Protein AF-A0A2N2M6H0-F1 (afdb_monomer)

Foldseek 3Di:
DDDPPPQAAADFQQAQAQEEEEEWEQQALVLLVLVLVVLVVQLVVLVVVLVVLVVVLVVCCVVPVDDDDPVNVVSVVVNVVSVVVNVVSVDDRPPCSVVRRDRCPFVVVSSNHNHNFHTYYFHPKLCGQQVVVVVQVVCQQQQSHFKYKYKYWDDCVPPSRCCPVVVVCVVVQAADPDPDLLQALFPQFQSQRHFDEFTDMDIDMDGFPVVCVLQQFADFWFFLFKDKDFPQPAQAFADLVVLLVRLLVRVVSSCVRPVDDLLLQLLQEAEEFAFRSHNPPRGRLLSVLSSLCSRSPPSSQNHEYAYCCSPGIRNIRHPPSVVLLSVCLRPQKGAARPCPVPPGHHDVSSPRHNGDHIDHRNGQKYKYWHARGNRIIIITIIGGADDDDDRGPVVSNQVLQCQSQLAPGWDWDADPNDIDTDDPDDRPGDHDHHPRDRSDHRQDDRDRPVVCPDPPVPDPPVPPPPVND

Structure (mmCIF, N/CA/C/O backbone):
data_AF-A0A2N2M6H0-F1
#
_entry.id   AF-A0A2N2M6H0-F1
#
loop_
_atom_site.group_PDB
_atom_site.id
_atom_site.type_symbol
_atom_site.label_atom_id
_atom_site.label_alt_id
_atom_site.label_comp_id
_atom_site.label_asym_id
_atom_site.label_entity_id
_atom_site.label_seq_id
_atom_site.pdbx_PDB_ins_code
_atom_site.Cartn_x
_atom_site.Cartn_y
_atom_site.Cartn_z
_atom_site.occupancy
_atom_site.B_iso_or_equiv
_atom_site.auth_seq_id
_atom_site.auth_comp_id
_atom_site.auth_asym_id
_atom_site.auth_atom_id
_atom_site.pdbx_PDB_model_num
ATOM 1 N N . LYS A 1 1 ? -41.275 0.818 -6.952 1.00 39.78 1 LYS A N 1
ATOM 2 C CA . LYS A 1 1 ? -40.927 -0.177 -7.996 1.00 39.78 1 LYS A CA 1
ATOM 3 C C . LYS A 1 1 ? -39.412 -0.219 -8.104 1.00 39.78 1 LYS A C 1
ATOM 5 O O . LYS A 1 1 ? -38.825 0.788 -8.462 1.00 39.78 1 LYS A O 1
ATOM 10 N N . GLY A 1 2 ? -38.818 -1.329 -7.692 1.00 44.47 2 GLY A N 1
ATOM 11 C CA . GLY A 1 2 ? -37.378 -1.529 -7.562 1.00 44.47 2 GLY A CA 1
ATOM 12 C C . GLY A 1 2 ? -37.194 -2.718 -6.635 1.00 44.47 2 GLY A C 1
ATOM 13 O O . GLY A 1 2 ? -37.085 -2.547 -5.427 1.00 44.47 2 GLY A O 1
ATOM 14 N N . THR A 1 3 ? -37.345 -3.920 -7.184 1.00 43.78 3 THR A N 1
ATOM 15 C CA . THR A 1 3 ? -37.032 -5.167 -6.484 1.00 43.78 3 THR A CA 1
ATOM 16 C C . THR A 1 3 ? -35.554 -5.142 -6.109 1.00 43.78 3 THR A C 1
ATOM 18 O O . THR A 1 3 ? -34.728 -4.721 -6.921 1.00 43.78 3 THR A O 1
ATOM 21 N N . LEU A 1 4 ? -35.226 -5.555 -4.881 1.00 46.25 4 LEU A N 1
ATOM 22 C CA . LEU A 1 4 ? -33.848 -5.845 -4.486 1.00 46.25 4 LEU A CA 1
ATOM 23 C C . LEU A 1 4 ? -33.199 -6.699 -5.587 1.00 46.25 4 LEU A C 1
ATOM 25 O O . LEU A 1 4 ? -33.811 -7.670 -6.029 1.00 46.25 4 LEU A O 1
ATOM 29 N N . LEU A 1 5 ? -31.988 -6.349 -6.025 1.00 57.03 5 LEU A N 1
ATOM 30 C CA . LEU A 1 5 ? -31.144 -7.288 -6.764 1.00 57.03 5 LEU A CA 1
ATOM 31 C C . LEU A 1 5 ? -30.785 -8.399 -5.769 1.00 57.03 5 LEU A C 1
ATOM 33 O O . LEU A 1 5 ? -30.077 -8.084 -4.811 1.00 57.03 5 LEU A O 1
ATOM 37 N N . PRO A 1 6 ? -31.271 -9.645 -5.936 1.00 52.75 6 PRO A N 1
ATOM 38 C CA . PRO A 1 6 ? -31.085 -10.703 -4.937 1.00 52.75 6 PRO A CA 1
ATOM 39 C C . PRO A 1 6 ? -29.607 -10.950 -4.608 1.00 52.75 6 PRO A C 1
ATOM 41 O O . PRO A 1 6 ? -29.268 -11.268 -3.476 1.00 52.75 6 PRO A O 1
ATOM 44 N N . ASP A 1 7 ? -28.739 -10.712 -5.594 1.00 60.12 7 ASP A N 1
ATOM 45 C CA . ASP A 1 7 ? -27.298 -10.938 -5.536 1.00 60.12 7 ASP A CA 1
ATOM 46 C C . ASP A 1 7 ? -26.450 -9.661 -5.479 1.00 60.12 7 ASP A C 1
ATOM 48 O O . ASP A 1 7 ? -25.226 -9.741 -5.493 1.00 60.12 7 ASP A O 1
ATOM 52 N N . GLY A 1 8 ? -27.056 -8.472 -5.432 1.00 75.25 8 GLY A N 1
ATOM 53 C CA . GLY A 1 8 ? -26.300 -7.221 -5.514 1.00 75.25 8 GLY A CA 1
ATOM 54 C C . GLY A 1 8 ? -25.516 -7.062 -6.829 1.00 75.25 8 GLY A C 1
ATOM 55 O O . GLY A 1 8 ? -25.894 -7.592 -7.871 1.00 75.25 8 GLY A O 1
ATOM 56 N N . TRP A 1 9 ? -24.449 -6.260 -6.793 1.00 84.00 9 TRP A N 1
ATOM 57 C CA . TRP A 1 9 ? -23.623 -5.919 -7.955 1.00 84.00 9 TRP A CA 1
ATOM 58 C C . TRP A 1 9 ? -22.306 -6.686 -7.888 1.00 84.00 9 TRP A C 1
ATOM 60 O O . TRP A 1 9 ? -21.363 -6.238 -7.243 1.00 84.00 9 TRP A O 1
ATOM 70 N N . LYS A 1 10 ? -22.252 -7.843 -8.546 1.00 90.44 10 LYS A N 1
ATOM 71 C CA . LYS A 1 10 ? -21.088 -8.737 -8.530 1.00 90.44 10 LYS A CA 1
ATOM 72 C C . LYS A 1 10 ? -20.253 -8.604 -9.806 1.00 90.44 10 LYS A C 1
ATOM 74 O O . LYS A 1 10 ? -20.709 -8.074 -10.821 1.00 90.44 10 LYS A O 1
ATOM 79 N N . LEU A 1 11 ? -19.026 -9.115 -9.757 1.00 93.38 11 LEU A N 1
ATOM 80 C CA . LEU A 1 11 ? -18.219 -9.381 -10.945 1.00 93.38 11 LEU A CA 1
ATOM 81 C C . LEU A 1 11 ? -18.954 -10.355 -11.879 1.00 93.38 11 LEU A C 1
ATOM 83 O O . LEU A 1 11 ? -19.735 -11.178 -11.393 1.00 93.38 11 LEU A O 1
ATOM 87 N N . PRO A 1 12 ? -18.680 -10.319 -13.195 1.00 92.75 12 PRO A N 1
ATOM 88 C CA . PRO A 1 12 ? -19.137 -11.366 -14.102 1.00 92.75 12 PRO A CA 1
ATOM 89 C C . PRO A 1 12 ? -18.685 -12.746 -13.618 1.00 92.75 12 PRO A C 1
ATOM 91 O O . PRO A 1 12 ? -17.577 -12.869 -13.096 1.00 92.75 12 PRO A O 1
ATOM 94 N N . GLU A 1 13 ? -19.510 -13.779 -13.814 1.00 91.62 13 GLU A N 1
ATOM 95 C CA . GLU A 1 13 ? -19.213 -15.158 -13.383 1.00 91.62 13 GLU A CA 1
ATOM 96 C C . GLU A 1 13 ? -17.843 -15.634 -13.887 1.00 91.62 13 GLU A C 1
ATOM 98 O O . GLU A 1 13 ? -17.092 -16.252 -13.137 1.00 91.62 13 GLU A O 1
ATOM 103 N N . SER A 1 14 ? -17.466 -15.229 -15.105 1.00 93.81 14 SER A N 1
ATOM 104 C CA . SER A 1 14 ? -16.162 -15.514 -15.711 1.00 93.81 14 SER A CA 1
ATOM 105 C C . SER A 1 14 ? -14.943 -15.006 -14.935 1.00 93.81 14 SER A C 1
ATOM 107 O O . SER A 1 14 ? -13.839 -15.477 -15.177 1.00 93.81 14 SER A O 1
ATOM 109 N N . MET A 1 15 ? -15.126 -14.072 -14.002 1.00 95.31 15 MET A N 1
ATOM 110 C CA . MET A 1 15 ? -14.043 -13.464 -13.228 1.00 95.31 15 MET A CA 1
ATOM 111 C C . MET A 1 15 ? -14.081 -13.827 -11.741 1.00 95.31 15 MET A C 1
ATOM 113 O O . MET A 1 15 ? -13.149 -13.487 -11.010 1.00 95.31 15 MET A O 1
ATOM 117 N N . GLN A 1 16 ? -15.164 -14.445 -11.262 1.00 95.31 16 GLN A N 1
ATOM 118 C CA . GLN A 1 16 ? -15.395 -14.633 -9.827 1.00 95.31 16 GLN A CA 1
ATOM 119 C C . GLN A 1 16 ? -14.366 -15.591 -9.212 1.00 95.31 16 GLN A C 1
ATOM 121 O O . GLN A 1 16 ? -13.731 -15.236 -8.221 1.00 95.31 16 GLN A O 1
ATOM 126 N N . ASP A 1 17 ? -14.148 -16.756 -9.826 1.00 95.69 17 ASP A N 1
ATOM 127 C CA . ASP A 1 17 ? -13.234 -17.793 -9.313 1.00 95.69 17 ASP A CA 1
ATOM 128 C C . ASP A 1 17 ? -11.747 -17.458 -9.502 1.00 95.69 17 ASP A C 1
ATOM 130 O O . ASP A 1 17 ? -10.893 -17.942 -8.765 1.00 95.69 17 ASP A O 1
ATOM 134 N N . GLU A 1 18 ? -11.431 -16.585 -10.458 1.00 96.12 18 GLU A N 1
ATOM 135 C CA . GLU A 1 18 ? -10.059 -16.178 -10.783 1.00 96.12 18 GLU A CA 1
ATOM 136 C C . GLU A 1 18 ? -9.648 -14.831 -10.159 1.00 96.12 18 GLU A C 1
ATOM 138 O O . GLU A 1 18 ? -8.524 -14.373 -10.385 1.00 96.12 18 GLU A O 1
ATOM 143 N N . THR A 1 19 ? -10.531 -14.198 -9.370 1.00 98.12 19 THR A N 1
ATOM 144 C CA . THR A 1 19 ? -10.244 -12.957 -8.632 1.00 98.12 19 THR A CA 1
ATOM 145 C C . THR A 1 19 ? -10.011 -13.246 -7.151 1.00 98.12 19 THR A C 1
ATOM 147 O O . THR A 1 19 ? -10.930 -13.644 -6.439 1.00 98.12 19 THR A O 1
ATOM 150 N N . GLY A 1 20 ? -8.797 -12.978 -6.676 1.00 98.31 20 GLY A N 1
ATOM 151 C CA . GLY A 1 20 ? -8.453 -12.920 -5.260 1.00 98.31 20 GLY A CA 1
ATOM 152 C C . GLY A 1 20 ? -8.563 -11.514 -4.660 1.00 98.31 20 GLY A C 1
ATOM 153 O O . GLY A 1 20 ? -8.622 -10.506 -5.372 1.00 98.31 20 GLY A O 1
ATOM 154 N N . VAL A 1 21 ? -8.564 -11.446 -3.329 1.00 98.62 21 VAL A N 1
ATOM 155 C CA . VAL A 1 21 ? -8.625 -10.195 -2.557 1.00 98.62 21 VAL A CA 1
ATOM 156 C C . VAL A 1 21 ? -7.584 -10.221 -1.440 1.00 98.62 21 VAL A C 1
ATOM 158 O O . VAL A 1 21 ? -7.462 -11.196 -0.698 1.00 98.62 21 VAL A O 1
ATOM 161 N N . ILE A 1 22 ? -6.837 -9.128 -1.303 1.00 98.56 22 ILE A N 1
ATOM 162 C CA . ILE A 1 22 ? -5.901 -8.919 -0.197 1.00 98.56 22 ILE A CA 1
ATOM 163 C C . ILE A 1 22 ? -6.284 -7.626 0.516 1.00 98.56 22 ILE A C 1
ATOM 165 O O . ILE A 1 22 ? -6.296 -6.564 -0.104 1.00 98.56 22 ILE A O 1
ATOM 169 N N . PHE A 1 23 ? -6.577 -7.709 1.815 1.00 98.06 23 PHE A N 1
ATOM 170 C CA . PHE A 1 23 ? -6.767 -6.528 2.660 1.00 98.06 23 PHE A CA 1
ATOM 171 C C . PHE A 1 23 ? -5.511 -6.218 3.476 1.00 98.06 23 PHE A C 1
ATOM 173 O O . PHE A 1 23 ? -4.989 -7.067 4.193 1.00 98.06 23 PHE A O 1
ATOM 180 N N . CYS A 1 24 ? -5.049 -4.984 3.380 1.00 98.06 24 CYS A N 1
ATOM 181 C CA . CYS A 1 24 ? -3.796 -4.485 3.915 1.00 98.06 24 CYS A CA 1
ATOM 182 C C . CYS A 1 24 ? -4.085 -3.461 5.022 1.00 98.06 24 CYS A C 1
ATOM 184 O O . CYS A 1 24 ? -4.590 -2.374 4.755 1.00 98.06 24 CYS A O 1
ATOM 186 N N . SER A 1 25 ? -3.769 -3.796 6.270 1.00 96.38 25 SER A N 1
ATOM 187 C CA . SER A 1 25 ? -3.949 -2.891 7.411 1.00 96.38 25 SER A CA 1
ATOM 188 C C . SER A 1 25 ? -2.926 -3.210 8.495 1.00 96.38 25 SER A C 1
ATOM 190 O O . SER A 1 25 ? -2.701 -4.378 8.821 1.00 96.38 25 SER A O 1
ATOM 192 N N . ALA A 1 26 ? -2.297 -2.174 9.049 1.00 95.25 26 ALA A N 1
ATOM 193 C CA . ALA A 1 26 ? -1.406 -2.313 10.194 1.00 95.25 26 ALA A CA 1
ATOM 194 C C . ALA A 1 26 ? -2.189 -2.426 11.513 1.00 95.25 26 ALA A C 1
ATOM 196 O O . ALA A 1 26 ? -1.716 -3.075 12.448 1.00 95.25 26 ALA A O 1
ATOM 197 N N . PHE A 1 27 ? -3.392 -1.844 11.582 1.00 93.19 27 PHE A N 1
ATOM 198 C CA . PHE A 1 27 ? -4.201 -1.767 12.803 1.00 93.19 27 PHE A CA 1
ATOM 199 C C . PHE A 1 27 ? -5.658 -2.240 12.598 1.00 93.19 27 PHE A C 1
ATOM 201 O O . PHE A 1 27 ? -6.600 -1.519 12.948 1.00 93.19 27 PHE A O 1
ATOM 208 N N . PRO A 1 28 ? -5.896 -3.457 12.064 1.00 91.44 28 PRO A N 1
ATOM 209 C CA . PRO A 1 28 ? -7.248 -3.913 11.763 1.00 91.44 28 PRO A CA 1
ATOM 210 C C . PRO A 1 28 ? -8.046 -4.152 13.050 1.00 91.44 28 PRO A C 1
ATOM 212 O O . PRO A 1 28 ? -7.567 -4.779 13.992 1.00 91.44 28 PRO A O 1
ATOM 215 N N . GLY A 1 29 ? -9.286 -3.660 13.094 1.00 89.31 29 GLY A N 1
ATOM 216 C CA . GLY A 1 29 ? -10.238 -3.943 14.177 1.00 89.31 29 GLY A CA 1
ATOM 217 C C . GLY A 1 29 ? -9.966 -3.244 15.518 1.00 89.31 29 GLY A C 1
ATOM 218 O O . GLY A 1 29 ? -10.858 -3.220 16.368 1.00 89.31 29 GLY A O 1
ATOM 219 N N . LEU A 1 30 ? -8.799 -2.614 15.708 1.00 91.44 30 LEU A N 1
ATOM 220 C CA . LEU A 1 30 ? -8.434 -1.975 16.979 1.00 91.44 30 LEU A CA 1
ATOM 221 C C . LEU A 1 30 ? -9.361 -0.823 17.356 1.00 91.44 30 LEU A C 1
ATOM 223 O O . LEU A 1 30 ? -9.695 -0.685 18.527 1.00 91.44 30 LEU A O 1
ATOM 227 N N . ASN A 1 31 ? -9.829 -0.041 16.380 1.00 90.19 31 ASN A N 1
ATOM 228 C CA . ASN A 1 31 ? -10.754 1.063 16.647 1.00 90.19 31 ASN A CA 1
ATOM 229 C C . ASN A 1 31 ? -12.038 0.544 17.325 1.00 90.19 31 ASN A C 1
ATOM 231 O O . ASN A 1 31 ? -12.461 1.041 18.364 1.00 90.19 31 ASN A O 1
ATOM 235 N N . ARG A 1 32 ? -12.600 -0.557 16.808 1.00 91.12 32 ARG A N 1
ATOM 236 C CA . ARG A 1 32 ? -13.803 -1.186 17.378 1.00 91.12 32 ARG A CA 1
ATOM 237 C C . ARG A 1 32 ? -13.556 -1.825 18.738 1.00 91.12 32 ARG A C 1
ATOM 239 O O . ARG A 1 32 ? -14.456 -1.821 19.572 1.00 91.12 32 ARG A O 1
ATOM 246 N N . MET A 1 33 ? -12.358 -2.362 18.961 1.00 93.00 33 MET A N 1
ATOM 247 C CA . MET A 1 33 ? -11.961 -2.880 20.268 1.00 93.00 33 MET A CA 1
ATOM 248 C C . MET A 1 33 ? -11.865 -1.751 21.304 1.00 93.00 33 MET A C 1
ATOM 250 O O . MET A 1 33 ? -12.448 -1.875 22.379 1.00 93.00 33 MET A O 1
ATOM 254 N N . ALA A 1 34 ? -11.199 -0.643 20.964 1.00 93.06 34 ALA A N 1
ATOM 255 C CA . ALA A 1 34 ? -11.044 0.517 21.838 1.00 93.06 34 ALA A CA 1
ATOM 256 C C . ALA A 1 34 ? -12.393 1.183 22.159 1.00 93.06 34 ALA A C 1
ATOM 258 O O . ALA A 1 34 ? -12.656 1.495 23.317 1.00 93.06 34 ALA A O 1
ATOM 259 N N . GLU A 1 35 ? -13.272 1.324 21.162 1.00 92.06 35 GLU A N 1
ATOM 260 C CA . GLU A 1 35 ? -14.642 1.827 21.327 1.00 92.06 35 GLU A CA 1
ATOM 261 C C . GLU A 1 35 ? -15.446 0.975 22.329 1.00 92.06 35 GLU A C 1
ATOM 263 O O . GLU A 1 35 ? -16.033 1.502 23.274 1.00 92.06 35 GLU A O 1
ATOM 268 N N . GLU A 1 36 ? -15.454 -0.353 22.160 1.00 94.00 36 GLU A N 1
ATOM 269 C CA . GLU A 1 36 ? -16.193 -1.257 23.052 1.00 94.00 36 GLU A CA 1
ATOM 270 C C . GLU A 1 36 ? -15.608 -1.262 24.472 1.00 94.00 36 GLU A C 1
ATOM 272 O O . GLU A 1 36 ? -16.357 -1.207 25.449 1.00 94.00 36 GLU A O 1
ATOM 277 N N . ALA A 1 37 ? -14.276 -1.274 24.596 1.00 92.94 37 ALA A N 1
ATOM 278 C CA . ALA A 1 37 ? -13.600 -1.186 25.886 1.00 92.94 37 ALA A CA 1
ATOM 279 C C . ALA A 1 37 ? -13.917 0.138 26.599 1.00 92.94 37 ALA A C 1
ATOM 281 O O . ALA A 1 37 ? -14.218 0.130 27.792 1.00 92.94 37 ALA A O 1
ATOM 282 N N . GLY A 1 38 ? -13.908 1.261 25.874 1.00 92.75 38 GLY A N 1
ATOM 283 C CA . GLY A 1 38 ? -14.264 2.577 26.403 1.00 92.75 38 GLY A CA 1
ATOM 284 C C . GLY A 1 38 ? -15.668 2.589 27.001 1.00 92.75 38 GLY A C 1
ATOM 285 O O . GLY A 1 38 ? -15.829 2.911 28.178 1.00 92.75 38 GLY A O 1
ATOM 286 N N . ARG A 1 39 ? -16.666 2.124 26.237 1.00 93.75 39 ARG A N 1
ATOM 287 C CA . ARG A 1 39 ? -18.058 2.026 26.707 1.00 93.75 39 ARG A CA 1
ATOM 288 C C . ARG A 1 39 ? -18.207 1.103 27.920 1.00 93.75 39 ARG A C 1
ATOM 290 O O . ARG A 1 39 ? -18.932 1.428 28.859 1.00 93.75 39 ARG A O 1
ATOM 297 N N . PHE A 1 40 ? -17.505 -0.033 27.925 1.00 95.00 40 PHE A N 1
ATOM 298 C CA . PHE A 1 40 ? -17.516 -0.973 29.048 1.00 95.00 40 PHE A CA 1
ATOM 299 C C . PHE A 1 40 ? -16.975 -0.335 30.336 1.00 95.00 40 PHE A C 1
ATOM 301 O O . PHE A 1 40 ? -17.606 -0.425 31.394 1.00 95.00 40 PHE A O 1
ATOM 308 N N . TYR A 1 41 ? -15.810 0.315 30.264 1.00 95.38 41 TYR A N 1
ATOM 309 C CA . TYR A 1 41 ? -15.179 0.920 31.437 1.00 95.38 41 TYR A CA 1
ATOM 310 C C . TYR A 1 41 ? -15.904 2.176 31.919 1.00 95.38 41 TYR A C 1
ATOM 312 O O . TYR A 1 41 ? -15.972 2.396 33.129 1.00 95.38 41 TYR A O 1
ATOM 320 N N . GLU A 1 42 ? -16.492 2.959 31.016 1.00 95.56 42 GLU A N 1
ATOM 321 C CA . GLU A 1 42 ? -17.355 4.086 31.370 1.00 95.56 42 GLU A CA 1
ATOM 322 C C . GLU A 1 42 ? -18.563 3.616 32.191 1.00 95.56 42 GLU A C 1
ATOM 324 O O . GLU A 1 42 ? -18.763 4.081 33.316 1.00 95.56 42 GLU A O 1
ATOM 329 N N . ALA A 1 43 ? -19.291 2.606 31.703 1.00 96.62 43 ALA A N 1
ATOM 330 C CA . ALA A 1 43 ? -20.428 2.030 32.416 1.00 96.62 43 ALA A CA 1
ATOM 331 C C . ALA A 1 43 ? -20.027 1.454 33.784 1.00 96.62 43 ALA A C 1
ATOM 333 O O . ALA A 1 43 ? -20.696 1.701 34.788 1.00 96.62 43 ALA A O 1
ATOM 334 N N . LYS A 1 44 ? -18.907 0.720 33.858 1.00 96.88 44 LYS A N 1
ATOM 335 C CA . LYS A 1 44 ? -18.399 0.172 35.127 1.00 96.88 44 LYS A CA 1
ATOM 336 C C . LYS A 1 44 ? -17.991 1.256 36.119 1.00 96.88 44 LYS A C 1
ATOM 338 O O . LYS A 1 44 ? -18.238 1.103 37.315 1.00 96.88 44 LYS A O 1
ATOM 343 N N . SER A 1 45 ? -17.381 2.335 35.638 1.00 97.56 45 SER A N 1
ATOM 344 C CA . SER A 1 45 ? -16.998 3.474 36.470 1.00 97.56 45 SER A CA 1
ATOM 345 C C . SER A 1 45 ? -18.230 4.168 37.053 1.00 97.56 45 SER A C 1
ATOM 347 O O . SER A 1 45 ? -18.287 4.374 38.265 1.00 97.56 45 SER A O 1
ATOM 349 N N . LEU A 1 46 ? -19.248 4.439 36.226 1.00 97.75 46 LEU A N 1
ATOM 350 C CA . LEU A 1 46 ? -20.514 5.037 36.661 1.00 97.75 46 LEU A CA 1
ATOM 351 C C . LEU A 1 46 ? -21.253 4.147 37.669 1.00 97.75 46 LEU A C 1
ATOM 353 O O . LEU A 1 46 ? -21.670 4.637 38.714 1.00 97.75 46 LEU A O 1
ATOM 357 N N . GLN A 1 47 ? -21.340 2.835 37.418 1.00 97.00 47 GLN A N 1
ATOM 358 C CA . GLN A 1 47 ? -21.943 1.872 38.352 1.00 97.00 47 GLN A CA 1
ATOM 359 C C . GLN A 1 47 ? -21.240 1.862 39.714 1.00 97.00 47 GLN A C 1
ATOM 361 O O . GLN A 1 47 ? -21.902 1.826 40.753 1.00 97.00 47 GLN A O 1
ATOM 366 N N . ARG A 1 48 ? -19.901 1.904 39.722 1.00 97.75 48 ARG A N 1
ATOM 367 C CA . ARG A 1 48 ? -19.119 1.953 40.963 1.00 97.75 48 ARG A CA 1
ATOM 368 C C . ARG A 1 48 ? -19.361 3.259 41.717 1.00 97.75 48 ARG A C 1
ATOM 370 O O . ARG A 1 48 ? -19.664 3.206 42.901 1.00 97.75 48 ARG A O 1
ATOM 377 N N . GLN A 1 49 ? -19.289 4.400 41.028 1.00 97.75 49 GLN A N 1
ATOM 378 C CA . GLN A 1 49 ? -19.560 5.710 41.630 1.00 97.75 49 GLN A CA 1
ATOM 379 C C . GLN A 1 49 ? -20.979 5.784 42.206 1.00 97.75 49 GLN A C 1
ATOM 381 O O . GLN A 1 49 ? -21.161 6.276 43.314 1.00 97.75 49 GLN A O 1
ATOM 386 N N . LEU A 1 50 ? -21.979 5.262 41.489 1.00 97.38 50 LEU A N 1
ATOM 387 C CA . LEU A 1 50 ? -23.360 5.225 41.967 1.00 97.38 50 LEU A CA 1
ATOM 388 C C . LEU A 1 50 ? -23.488 4.354 43.221 1.00 97.38 50 LEU A C 1
ATOM 390 O O . LEU A 1 50 ? -24.095 4.783 44.196 1.00 97.38 50 LEU A O 1
ATOM 394 N N . SER A 1 51 ? -22.854 3.178 43.233 1.00 97.50 51 SER A N 1
ATOM 395 C CA . SER A 1 51 ? -22.847 2.282 44.399 1.00 97.50 51 SER A CA 1
ATOM 396 C C . SER A 1 51 ? -22.203 2.938 45.628 1.00 97.50 51 SER A C 1
ATOM 398 O O . SER A 1 51 ? -22.709 2.797 46.738 1.00 97.50 51 SER A O 1
ATOM 400 N N . GLU A 1 52 ? -21.107 3.680 45.440 1.00 97.06 52 GLU A N 1
ATOM 401 C CA . GLU A 1 52 ? -20.439 4.439 46.506 1.00 97.06 52 GLU A CA 1
ATOM 402 C C . GLU A 1 52 ? -21.338 5.560 47.052 1.00 97.06 52 GLU A C 1
ATOM 404 O O . GLU A 1 52 ? -21.485 5.698 48.265 1.00 97.06 52 GLU A O 1
ATOM 409 N N . VAL A 1 53 ? -21.991 6.323 46.169 1.00 96.50 53 VAL A N 1
ATOM 410 C CA . VAL A 1 53 ? -22.914 7.404 46.555 1.00 96.50 53 VAL A CA 1
ATOM 411 C C . VAL A 1 53 ? -24.147 6.854 47.278 1.00 96.50 53 VAL A C 1
ATOM 413 O O . VAL A 1 53 ? -24.551 7.422 48.290 1.00 96.50 53 VAL A O 1
ATOM 416 N N . MET A 1 54 ? -24.707 5.730 46.823 1.00 94.88 54 MET A N 1
ATOM 417 C CA . MET A 1 54 ? -25.819 5.051 47.501 1.00 94.88 54 MET A CA 1
ATOM 418 C C . MET A 1 54 ? -25.416 4.557 48.895 1.00 94.88 54 MET A C 1
ATOM 420 O O . MET A 1 54 ? -26.148 4.771 49.854 1.00 94.88 54 MET A O 1
ATOM 424 N N . ALA A 1 55 ? -24.218 3.981 49.048 1.00 94.69 55 ALA A N 1
ATOM 425 C CA . ALA A 1 55 ? -23.721 3.568 50.361 1.00 94.69 55 ALA A CA 1
ATOM 426 C C . ALA A 1 55 ? -23.539 4.759 51.325 1.00 94.69 55 ALA A C 1
ATOM 428 O O . ALA A 1 55 ? -23.790 4.638 52.526 1.00 94.69 55 ALA A O 1
ATOM 429 N N . MET A 1 56 ? -23.120 5.924 50.815 1.00 91.56 56 MET A N 1
ATOM 430 C CA . MET A 1 56 ? -23.046 7.160 51.603 1.00 91.56 56 MET A CA 1
ATOM 431 C C . MET A 1 56 ? -24.434 7.689 51.989 1.00 91.56 56 MET A C 1
ATOM 433 O O . MET A 1 56 ? -24.612 8.150 53.118 1.00 91.56 56 MET A O 1
ATOM 437 N N . GLU A 1 57 ? -25.405 7.624 51.075 1.00 90.44 57 GLU A N 1
ATOM 438 C CA . GLU A 1 57 ? -26.806 7.977 51.331 1.00 90.44 57 GLU A CA 1
ATOM 439 C C . GLU A 1 57 ? -27.397 7.104 52.449 1.00 90.44 57 GLU A C 1
ATOM 441 O O . GLU A 1 57 ? -27.933 7.639 53.421 1.00 90.44 57 GLU A O 1
ATOM 446 N N . ASP A 1 58 ? -27.205 5.784 52.375 1.00 90.19 58 ASP A N 1
ATOM 447 C CA . ASP A 1 58 ? -27.666 4.826 53.386 1.00 90.19 58 ASP A CA 1
ATOM 448 C C . ASP A 1 58 ? -27.055 5.111 54.769 1.00 90.19 58 ASP A C 1
ATOM 450 O O . ASP A 1 58 ? -27.760 5.120 55.784 1.00 90.19 58 ASP A O 1
ATOM 454 N N . LEU A 1 59 ? -25.750 5.406 54.827 1.00 89.31 59 LEU A N 1
ATOM 455 C CA . LEU A 1 59 ? -25.068 5.766 56.074 1.00 89.31 59 LEU A CA 1
ATOM 456 C C . LEU A 1 59 ? -25.617 7.074 56.667 1.00 89.31 59 LEU A C 1
ATOM 458 O O . LEU A 1 59 ? -25.818 7.172 57.878 1.00 89.31 59 LEU A O 1
ATOM 462 N N . LEU A 1 60 ? -25.871 8.084 55.830 1.00 86.31 60 LEU A N 1
ATOM 463 C CA . LEU A 1 60 ? -26.450 9.356 56.269 1.00 86.31 60 LEU A CA 1
ATOM 464 C C . LEU A 1 60 ? -27.865 9.184 56.815 1.00 86.31 60 LEU A C 1
ATOM 466 O O . LEU A 1 60 ? -28.188 9.780 57.844 1.00 86.31 60 LEU A O 1
ATOM 470 N N . LEU A 1 61 ? -28.692 8.375 56.150 1.00 85.50 61 LEU A N 1
ATOM 471 C CA . LEU A 1 61 ? -30.046 8.058 56.603 1.00 85.50 61 LEU A CA 1
ATOM 472 C C . LEU A 1 61 ? -30.026 7.314 57.943 1.00 85.50 61 LEU A C 1
ATOM 474 O O . LEU A 1 61 ? -30.856 7.598 58.805 1.00 85.50 61 LEU A O 1
ATOM 478 N N . ALA A 1 62 ? -29.050 6.427 58.156 1.00 86.56 62 ALA A N 1
ATOM 479 C CA . ALA A 1 62 ? -28.861 5.740 59.432 1.00 86.56 62 ALA A CA 1
ATOM 480 C C . ALA A 1 62 ? -28.415 6.685 60.568 1.00 86.56 62 ALA A C 1
ATOM 482 O O . ALA A 1 62 ? -28.826 6.499 61.714 1.00 86.56 62 ALA A O 1
ATOM 483 N N . LEU A 1 63 ? -27.588 7.696 60.271 1.00 84.88 63 LEU A N 1
ATOM 484 C CA . LEU A 1 63 ? -27.059 8.641 61.265 1.00 84.88 63 LEU A CA 1
ATOM 485 C C . LEU A 1 63 ? -28.017 9.796 61.595 1.00 84.88 63 LEU A C 1
ATOM 487 O O . LEU A 1 63 ? -28.028 10.269 62.731 1.00 84.88 63 LEU A O 1
ATOM 491 N N . ASN A 1 64 ? -28.791 10.285 60.623 1.00 79.62 64 ASN A N 1
ATOM 492 C CA . ASN A 1 64 ? -29.709 11.410 60.810 1.00 79.62 64 ASN A CA 1
ATOM 493 C C . ASN A 1 64 ? -30.996 11.239 59.975 1.00 79.62 64 ASN A C 1
ATOM 495 O O . ASN A 1 64 ? -31.136 11.871 58.922 1.00 79.62 64 ASN A O 1
ATOM 499 N N . PRO A 1 65 ? -31.959 10.425 60.453 1.00 72.56 65 PRO A N 1
ATOM 500 C CA . PRO A 1 65 ? -33.150 10.042 59.688 1.00 72.56 65 PRO A CA 1
ATOM 501 C C . PRO A 1 65 ? -34.097 11.202 59.349 1.00 72.56 65 PRO A C 1
ATOM 503 O O . PRO A 1 65 ? -34.904 11.096 58.431 1.00 72.56 65 PRO A O 1
ATOM 506 N N . THR A 1 66 ? -34.044 12.299 60.112 1.00 69.56 66 THR A N 1
ATOM 507 C CA . THR A 1 66 ? -35.024 13.399 60.050 1.00 69.56 66 THR A CA 1
ATOM 508 C C . THR A 1 66 ? -34.434 14.739 59.612 1.00 69.56 66 THR A C 1
ATOM 510 O O . THR A 1 66 ? -35.180 15.697 59.416 1.00 69.56 66 THR A O 1
ATOM 513 N N . GLY A 1 67 ? -33.109 14.857 59.495 1.00 63.38 67 GLY A N 1
ATOM 514 C CA . GLY A 1 67 ? -32.450 16.135 59.235 1.00 63.38 67 GLY A CA 1
ATOM 515 C C . GLY A 1 67 ? -32.085 16.330 57.771 1.00 63.38 67 GLY A C 1
ATOM 516 O O . GLY A 1 67 ? -31.037 15.847 57.366 1.00 63.38 67 GLY A O 1
ATOM 517 N N . GLN A 1 68 ? -32.880 17.103 57.020 1.00 65.50 68 GLN A N 1
ATOM 518 C CA . GLN A 1 68 ? -32.506 17.578 55.681 1.00 65.50 68 GLN A CA 1
ATOM 519 C C . GLN A 1 68 ? -31.310 18.529 55.768 1.00 65.50 68 GLN A C 1
ATOM 521 O O . GLN A 1 68 ? -31.437 19.688 56.166 1.00 65.50 68 GLN A O 1
ATOM 526 N N . THR A 1 69 ? -30.133 18.036 55.395 1.00 79.94 69 THR A N 1
ATOM 527 C CA . THR A 1 69 ? -28.910 18.846 55.335 1.00 79.94 69 THR A CA 1
ATOM 528 C C . THR A 1 69 ? -28.559 19.199 53.895 1.00 79.94 69 THR A C 1
ATOM 530 O O . THR A 1 69 ? -28.891 18.477 52.956 1.00 79.94 69 THR A O 1
ATOM 533 N N . HIS A 1 70 ? -27.820 20.295 53.707 1.00 84.69 70 HIS A N 1
ATOM 534 C CA . HIS A 1 70 ? -27.249 20.641 52.402 1.00 84.69 70 HIS A CA 1
ATOM 535 C C . HIS A 1 70 ? -26.416 19.486 51.813 1.00 84.69 70 HIS A C 1
ATOM 537 O O . HIS A 1 70 ? -26.477 19.226 50.616 1.00 84.69 70 HIS A O 1
ATOM 543 N N . PHE A 1 71 ? -25.708 18.744 52.671 1.00 85.25 71 PHE A N 1
ATOM 544 C CA . PHE A 1 71 ? -24.924 17.576 52.279 1.00 85.25 71 PHE A CA 1
ATOM 545 C C . PHE A 1 71 ? -25.788 16.428 51.731 1.00 85.25 71 PHE A C 1
ATOM 547 O O . PHE A 1 71 ? -25.449 15.858 50.700 1.00 85.25 71 PHE A O 1
ATOM 554 N N . GLN A 1 72 ? -26.933 16.124 52.356 1.00 84.75 72 GLN A N 1
ATOM 555 C CA . GLN A 1 72 ? -27.875 15.127 51.827 1.00 84.75 72 GLN A CA 1
ATOM 556 C C . GLN A 1 72 ? -28.422 15.523 50.450 1.00 84.75 72 GLN A C 1
ATOM 558 O O . GLN A 1 72 ? -28.470 14.688 49.551 1.00 84.75 72 GLN A O 1
ATOM 563 N N . ASN A 1 73 ? -28.779 16.798 50.257 1.00 88.00 73 ASN A N 1
ATOM 564 C CA . ASN A 1 73 ? -29.250 17.283 48.957 1.00 88.00 73 ASN A CA 1
ATOM 565 C C . ASN A 1 73 ? -28.182 17.129 47.864 1.00 88.00 73 ASN A C 1
ATOM 567 O O . ASN A 1 73 ? -28.516 16.803 46.728 1.00 88.00 73 ASN A O 1
ATOM 571 N N . GLU A 1 74 ? -26.907 17.329 48.201 1.00 91.88 74 GLU A N 1
ATOM 572 C CA . GLU A 1 74 ? -25.798 17.150 47.260 1.00 91.88 74 GLU A CA 1
ATOM 573 C C . GLU A 1 74 ? -25.577 15.674 46.890 1.00 91.88 74 GLU A C 1
ATOM 575 O O . GLU 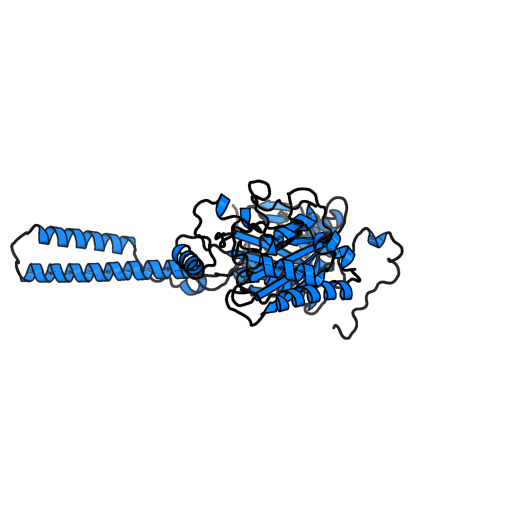A 1 74 ? -25.358 15.363 45.719 1.00 91.88 74 GLU A O 1
ATOM 580 N N . ILE A 1 75 ? -25.708 14.753 47.851 1.00 92.12 75 ILE A N 1
ATOM 581 C CA . ILE A 1 75 ? -25.657 13.303 47.600 1.00 92.12 75 ILE A CA 1
ATOM 582 C C . ILE A 1 75 ? -26.800 12.868 46.677 1.00 92.12 75 ILE A C 1
ATOM 584 O O . ILE A 1 75 ? -26.543 12.196 45.679 1.00 92.12 75 ILE A O 1
ATOM 588 N N . ILE A 1 76 ? -28.033 13.312 46.947 1.00 91.31 76 ILE A N 1
ATOM 589 C CA . ILE A 1 76 ? -29.199 13.028 46.095 1.00 91.31 76 ILE A CA 1
ATOM 590 C C . ILE A 1 76 ? -28.977 13.589 44.688 1.00 91.31 76 ILE A C 1
ATOM 592 O O . ILE A 1 76 ? -29.145 12.872 43.706 1.00 91.31 76 ILE A O 1
ATOM 596 N N . ARG A 1 77 ? -28.535 14.849 44.573 1.00 94.62 77 ARG A N 1
ATOM 597 C CA . ARG A 1 77 ? -28.223 15.478 43.281 1.00 94.62 77 ARG A CA 1
ATOM 598 C C . ARG A 1 77 ? -27.203 14.650 42.505 1.00 94.62 77 ARG A C 1
ATOM 600 O O . ARG A 1 77 ? -27.414 14.364 41.328 1.00 94.62 77 ARG A O 1
ATOM 607 N N . ARG A 1 78 ? -26.111 14.243 43.161 1.00 96.38 78 ARG A N 1
ATOM 608 C CA . ARG A 1 78 ? -25.045 13.462 42.531 1.00 96.38 78 ARG A CA 1
ATOM 609 C C . ARG A 1 78 ? -25.507 12.064 42.123 1.00 96.38 78 ARG A C 1
ATOM 611 O O . ARG A 1 78 ? -25.112 11.595 41.060 1.00 96.38 78 ARG A O 1
ATOM 618 N N . LYS A 1 79 ? -26.341 11.414 42.934 1.00 96.31 79 LYS A N 1
ATOM 619 C CA . LYS A 1 79 ? -26.974 10.133 42.607 1.00 96.31 79 LYS A CA 1
ATOM 620 C C . LYS A 1 79 ? -27.815 10.249 41.339 1.00 96.31 79 LYS A C 1
ATOM 622 O O . LYS A 1 79 ? -27.548 9.523 40.388 1.00 96.31 79 LYS A O 1
ATOM 627 N N . THR A 1 80 ? -28.730 11.219 41.283 1.00 96.62 80 THR A N 1
ATOM 628 C CA . THR A 1 80 ? -29.582 11.457 40.108 1.00 96.62 80 THR A CA 1
ATOM 629 C C . THR A 1 80 ? -28.750 11.729 38.852 1.00 96.62 80 THR A C 1
ATOM 631 O O . THR A 1 80 ? -29.050 11.201 37.786 1.00 96.62 80 THR A O 1
ATOM 634 N N . GLU A 1 81 ? -27.670 12.515 38.953 1.00 97.31 81 GLU A N 1
ATOM 635 C CA . GLU A 1 81 ? -26.745 12.725 37.827 1.00 97.31 81 GLU A CA 1
ATOM 636 C C . GLU A 1 81 ? -26.111 11.421 37.327 1.00 97.31 81 GLU A C 1
ATOM 638 O O . GLU A 1 81 ? -25.948 11.237 36.122 1.00 97.31 81 GLU A O 1
ATOM 643 N N . LEU A 1 82 ? -25.693 10.543 38.242 1.00 97.50 82 LEU A N 1
ATOM 644 C CA . LEU A 1 82 ? -25.052 9.276 37.896 1.00 97.50 82 LEU A CA 1
ATOM 645 C C . LEU A 1 82 ? -26.049 8.280 37.298 1.00 97.50 82 LEU A C 1
ATOM 647 O O . LEU A 1 82 ? -25.690 7.591 36.347 1.00 97.50 82 LEU A O 1
ATOM 651 N N . GLU A 1 83 ? -27.280 8.236 37.809 1.00 97.19 83 GLU A N 1
ATOM 652 C CA . GLU A 1 83 ? -28.377 7.435 37.251 1.00 97.19 83 GLU A CA 1
ATOM 653 C C . GLU A 1 83 ? -28.695 7.874 35.817 1.00 97.19 83 GLU A C 1
ATOM 655 O O . GLU A 1 83 ? -28.667 7.046 34.910 1.00 97.19 83 GLU A O 1
ATOM 660 N N . LEU A 1 84 ? -28.866 9.183 35.584 1.00 97.12 84 LEU A N 1
ATOM 661 C CA . LEU A 1 84 ? -29.097 9.732 34.243 1.00 97.12 84 LEU A CA 1
ATOM 662 C C . LEU A 1 84 ? -27.958 9.389 33.276 1.00 97.12 84 LEU A C 1
ATOM 664 O O . LEU A 1 84 ? -28.212 8.957 32.157 1.00 97.12 84 LEU A O 1
ATOM 668 N N . LYS A 1 85 ? -26.698 9.523 33.707 1.00 96.75 85 LYS A N 1
ATOM 669 C CA . LYS A 1 85 ? -25.541 9.155 32.875 1.00 96.75 85 LYS A CA 1
ATOM 670 C C . LYS A 1 85 ? -25.477 7.662 32.580 1.00 96.75 85 LYS A C 1
ATOM 672 O O . LYS A 1 85 ? -25.074 7.271 31.489 1.00 96.75 85 LYS A O 1
ATOM 677 N N . LEU A 1 86 ? -25.829 6.817 33.546 1.00 95.88 86 LEU A N 1
ATOM 678 C CA . LEU A 1 86 ? -25.832 5.372 33.347 1.00 95.88 86 LEU A CA 1
ATOM 679 C C . LEU A 1 86 ? -26.918 4.959 32.341 1.00 95.88 86 LEU A C 1
ATOM 681 O O . LEU A 1 86 ? -26.649 4.121 31.477 1.00 95.88 86 LEU A O 1
ATOM 685 N N . ASP A 1 87 ? -28.086 5.601 32.409 1.00 95.81 87 ASP A N 1
ATOM 686 C CA . ASP A 1 87 ? -29.177 5.445 31.445 1.00 95.81 87 ASP A CA 1
ATOM 687 C C . ASP A 1 87 ? -28.816 5.996 30.057 1.00 95.81 87 ASP A C 1
ATOM 689 O O . ASP A 1 87 ? -29.185 5.395 29.052 1.00 95.81 87 ASP A O 1
ATOM 693 N N . GLU A 1 88 ? -28.057 7.093 29.966 1.00 95.25 88 GLU A N 1
ATOM 694 C CA . GLU A 1 88 ? -27.530 7.610 28.692 1.00 95.25 88 GLU A CA 1
ATOM 695 C C . GLU A 1 88 ? -26.535 6.636 28.047 1.00 95.25 88 GLU A C 1
ATOM 697 O O . GLU A 1 88 ? -26.600 6.370 26.844 1.00 95.25 88 GLU A O 1
ATOM 702 N N . VAL A 1 89 ? -25.621 6.076 28.846 1.00 94.00 89 VAL A N 1
ATOM 703 C CA . VAL A 1 89 ? -24.625 5.102 28.378 1.00 94.00 89 VAL A CA 1
ATOM 704 C C . VAL A 1 89 ? -25.291 3.792 27.941 1.00 94.00 89 VAL A C 1
ATOM 706 O O . VAL A 1 89 ? -24.829 3.168 26.976 1.00 94.00 89 VAL A O 1
ATOM 709 N N . ASN A 1 90 ? -26.358 3.377 28.642 1.00 94.12 90 ASN A N 1
ATOM 710 C CA . ASN A 1 90 ? -27.185 2.194 28.376 1.00 94.12 90 ASN A CA 1
ATOM 711 C C . ASN A 1 90 ? -26.367 0.988 27.881 1.00 94.12 90 ASN A C 1
ATOM 713 O O . ASN A 1 90 ? -26.572 0.448 26.784 1.00 94.12 90 ASN A O 1
ATOM 717 N N . TYR A 1 91 ? -25.326 0.642 28.638 1.00 95.50 91 TYR A N 1
ATOM 718 C CA . TYR A 1 91 ? -24.331 -0.293 28.143 1.00 95.50 91 TYR A CA 1
ATOM 719 C C . TYR A 1 91 ? -24.835 -1.735 28.176 1.00 95.50 91 TYR A C 1
ATOM 721 O O . TYR A 1 91 ? -25.107 -2.313 29.231 1.00 95.50 91 TYR A O 1
ATOM 729 N N . HIS A 1 92 ? -24.809 -2.353 27.000 1.00 93.88 92 HIS A N 1
ATOM 730 C CA . HIS A 1 92 ? -24.904 -3.789 26.814 1.00 93.88 92 HIS A CA 1
ATOM 731 C C . HIS A 1 92 ? -23.799 -4.231 25.860 1.00 93.88 92 HIS A C 1
ATOM 733 O O . HIS A 1 92 ? -23.589 -3.599 24.821 1.00 93.88 92 HIS A O 1
ATOM 739 N N . PHE A 1 93 ? -23.124 -5.330 26.201 1.00 93.06 93 PHE A N 1
ATOM 740 C CA . PHE A 1 93 ? -22.088 -5.903 25.349 1.00 93.06 93 PHE A CA 1
ATOM 741 C C . PHE A 1 93 ? -22.678 -6.302 23.991 1.00 93.06 93 PHE A C 1
ATOM 743 O O . PHE A 1 93 ? -23.645 -7.072 23.923 1.00 93.06 93 PHE A O 1
ATOM 750 N N . ASP A 1 94 ? -22.110 -5.787 22.898 1.00 88.69 94 ASP A N 1
ATOM 751 C CA . ASP A 1 94 ? -22.605 -6.104 21.559 1.00 88.69 94 ASP A CA 1
ATOM 752 C C . ASP A 1 94 ? -22.251 -7.555 21.206 1.00 88.69 94 ASP A C 1
ATOM 754 O O . ASP A 1 94 ? -21.091 -7.902 20.992 1.00 88.69 94 ASP A O 1
ATOM 758 N N . ARG A 1 95 ? -23.262 -8.418 21.059 1.00 92.31 95 ARG A N 1
ATOM 759 C CA . ARG A 1 95 ? -23.073 -9.821 20.642 1.00 92.31 95 ARG A CA 1
ATOM 760 C C . ARG A 1 95 ? -22.340 -9.984 19.301 1.00 92.31 95 ARG A C 1
ATOM 762 O O . ARG A 1 95 ? -21.861 -11.071 18.998 1.00 92.31 95 ARG A O 1
ATOM 769 N N . ARG A 1 96 ? -22.261 -8.929 18.481 1.00 91.25 96 ARG A N 1
ATOM 770 C CA . ARG A 1 96 ? -21.511 -8.892 17.215 1.00 91.25 96 ARG A CA 1
ATOM 771 C C . ARG A 1 96 ? -20.048 -8.492 17.401 1.00 91.25 96 ARG A C 1
ATOM 773 O O . ARG A 1 96 ? -19.358 -8.339 16.399 1.00 91.25 96 ARG A O 1
ATOM 780 N N . PHE A 1 97 ? -19.570 -8.320 18.635 1.00 92.19 97 PHE A N 1
ATOM 781 C CA . PHE A 1 97 ? -18.207 -7.886 18.949 1.00 92.19 97 PHE A CA 1
ATOM 782 C C . PHE A 1 97 ? -17.153 -8.634 18.133 1.00 92.19 97 PHE A C 1
ATOM 784 O O . PHE A 1 97 ? -16.331 -8.000 17.477 1.00 92.19 97 PHE A O 1
ATOM 791 N N . ILE A 1 98 ? -17.249 -9.966 18.071 1.00 92.00 98 ILE A N 1
ATOM 792 C CA . ILE A 1 98 ? -16.312 -10.793 17.304 1.00 92.00 98 ILE A CA 1
ATOM 793 C C . ILE A 1 98 ? -16.240 -10.380 15.824 1.00 92.00 98 ILE A C 1
ATOM 795 O O . ILE A 1 98 ? -15.153 -10.209 15.286 1.00 92.00 98 ILE A O 1
ATOM 799 N N . PHE A 1 99 ? -17.376 -10.100 15.183 1.00 89.62 99 PHE A N 1
ATOM 800 C CA . PHE A 1 99 ? -17.428 -9.652 13.786 1.00 89.62 99 PHE A CA 1
ATOM 801 C C . PHE A 1 99 ? -16.951 -8.207 13.590 1.00 89.62 99 PHE A C 1
ATOM 803 O O . PHE A 1 99 ? -16.634 -7.819 12.470 1.00 89.62 99 PHE A O 1
ATOM 810 N N . ARG A 1 100 ? -16.912 -7.394 14.655 1.00 87.75 100 ARG A N 1
ATOM 811 C CA . ARG A 1 100 ? -16.431 -6.003 14.607 1.00 87.75 100 ARG A CA 1
ATOM 812 C C . ARG A 1 100 ? -14.913 -5.897 14.767 1.00 87.75 100 ARG A C 1
ATOM 814 O O . ARG A 1 100 ? -14.341 -4.933 14.267 1.00 87.75 100 ARG A O 1
ATOM 821 N N . VAL A 1 101 ? -14.284 -6.841 15.472 1.00 91.69 101 VAL A N 1
ATOM 822 C CA . VAL A 1 101 ? -12.839 -6.806 15.772 1.00 91.69 101 VAL A CA 1
ATOM 823 C C . VAL A 1 101 ? -12.000 -7.712 14.874 1.00 91.69 101 VAL A C 1
ATOM 825 O O . VAL A 1 101 ? -10.803 -7.478 14.733 1.00 91.69 101 VAL A O 1
ATOM 828 N N . LEU A 1 102 ? -12.599 -8.729 14.247 1.00 92.44 102 LEU A N 1
ATOM 829 C CA . LEU A 1 102 ? -11.895 -9.548 13.263 1.00 92.44 102 LEU A CA 1
ATOM 830 C C . LEU A 1 102 ? -11.514 -8.719 12.028 1.00 92.44 102 LEU A C 1
ATOM 832 O O . LEU A 1 102 ? -12.290 -7.902 11.530 1.00 92.44 102 LEU A O 1
ATOM 836 N N . SER A 1 103 ? -10.326 -8.989 11.487 1.00 91.06 103 SER A N 1
ATOM 837 C CA . SER A 1 103 ? -9.905 -8.459 10.190 1.00 91.06 103 SER A CA 1
ATOM 838 C C . SER A 1 103 ? -10.734 -9.123 9.088 1.00 91.06 103 SER A C 1
ATOM 840 O O . SER A 1 103 ? -10.430 -10.229 8.660 1.00 91.06 103 SER A O 1
ATOM 842 N N . MET A 1 104 ? -11.832 -8.480 8.678 1.00 90.50 104 MET A N 1
ATOM 843 C CA . MET A 1 104 ? -12.787 -9.031 7.702 1.00 90.50 104 MET A CA 1
ATOM 844 C C . MET A 1 104 ? -12.949 -8.175 6.442 1.00 90.50 104 MET A C 1
ATOM 846 O O . MET A 1 104 ? -13.796 -8.489 5.607 1.00 90.50 104 MET A O 1
ATOM 850 N N . GLY A 1 105 ? -12.144 -7.119 6.267 1.00 91.12 105 GLY A N 1
ATOM 851 C CA . GLY A 1 105 ? -12.245 -6.224 5.105 1.00 91.12 105 GLY A CA 1
ATOM 852 C C . GLY A 1 105 ? -12.128 -6.968 3.770 1.00 91.12 105 GLY A C 1
ATOM 853 O O . GLY A 1 105 ? -12.896 -6.712 2.848 1.00 91.12 105 GLY A O 1
ATOM 854 N N . HIS A 1 106 ? -11.238 -7.961 3.703 1.00 94.62 106 HIS A N 1
ATOM 855 C CA . HIS A 1 106 ? -11.060 -8.813 2.528 1.00 94.62 106 HIS A CA 1
ATOM 856 C C . HIS A 1 106 ? -12.302 -9.684 2.251 1.00 94.62 106 HIS A C 1
ATOM 858 O O . HIS A 1 106 ? -12.819 -9.676 1.139 1.00 94.62 106 HIS A O 1
ATOM 864 N N . SER A 1 107 ? -12.847 -10.366 3.266 1.00 94.00 107 SER A N 1
ATOM 865 C CA . SER A 1 107 ? -14.045 -11.214 3.141 1.00 94.00 107 SER A CA 1
ATOM 866 C C . SER A 1 107 ? -15.309 -10.431 2.800 1.00 94.00 107 SER A C 1
ATOM 868 O O . SER A 1 107 ? -16.046 -10.843 1.912 1.00 94.00 107 SER A O 1
ATOM 870 N N . GLN A 1 108 ? -15.544 -9.293 3.457 1.00 92.81 108 GLN A N 1
ATOM 871 C CA . GLN A 1 108 ? -16.701 -8.443 3.163 1.00 92.81 108 GLN A CA 1
ATOM 872 C C . GLN A 1 108 ? -16.616 -7.883 1.745 1.00 92.81 108 GLN A C 1
ATOM 874 O O . GLN A 1 108 ? -17.598 -7.902 1.009 1.00 92.81 108 GLN A O 1
ATOM 879 N N . PHE A 1 109 ? -15.434 -7.422 1.325 1.00 94.06 109 PHE A N 1
ATOM 880 C CA . PHE A 1 109 ? -15.254 -6.939 -0.038 1.00 94.06 109 PHE A CA 1
ATOM 881 C C . PHE A 1 109 ? -15.442 -8.051 -1.077 1.00 94.06 109 PHE A C 1
ATOM 883 O O . PHE A 1 109 ? -16.119 -7.831 -2.080 1.00 94.06 109 PHE A O 1
ATOM 890 N N . ALA A 1 110 ? -14.908 -9.248 -0.818 1.00 95.81 110 ALA A N 1
ATOM 891 C CA . ALA A 1 110 ? -15.103 -10.414 -1.673 1.00 95.81 110 ALA A CA 1
ATOM 892 C C . ALA A 1 110 ? -16.590 -10.785 -1.809 1.00 95.81 110 ALA A C 1
ATOM 894 O O . ALA A 1 110 ? -17.052 -11.012 -2.925 1.00 95.81 110 ALA A O 1
ATOM 895 N N . GLU A 1 111 ? -17.353 -10.759 -0.710 1.00 94.06 111 GLU A N 1
ATOM 896 C CA . GLU A 1 111 ? -18.807 -10.963 -0.707 1.00 94.06 111 GLU A CA 1
ATOM 897 C C . GLU A 1 111 ? -19.524 -9.925 -1.583 1.00 94.06 111 GLU A C 1
ATOM 899 O O . GLU A 1 111 ? -20.324 -10.299 -2.445 1.00 94.06 111 GLU A O 1
ATOM 904 N N . TYR A 1 112 ? -19.182 -8.637 -1.433 1.00 91.31 112 TYR A N 1
ATOM 905 C CA . TYR A 1 112 ? -19.791 -7.554 -2.212 1.00 91.31 112 TYR A CA 1
ATOM 906 C C . TYR A 1 112 ? -19.593 -7.713 -3.719 1.00 91.31 112 TYR A C 1
ATOM 908 O O . TYR A 1 112 ? -20.504 -7.402 -4.483 1.00 91.31 112 TYR A O 1
ATOM 916 N N . ILE A 1 113 ? -18.424 -8.189 -4.152 1.00 92.69 113 ILE A N 1
ATOM 917 C CA . ILE A 1 113 ? -18.094 -8.325 -5.577 1.00 92.69 113 ILE A CA 1
ATOM 918 C C . ILE A 1 113 ? -18.264 -9.756 -6.105 1.00 92.69 113 ILE A C 1
ATOM 920 O O . ILE A 1 113 ? -18.044 -9.997 -7.290 1.00 92.69 113 ILE A O 1
ATOM 924 N N . GLY A 1 114 ? -18.635 -10.716 -5.257 1.00 94.69 114 GLY A N 1
ATOM 925 C CA . GLY A 1 114 ? -18.741 -12.132 -5.611 1.00 94.69 114 GLY A CA 1
ATOM 926 C C . GLY A 1 114 ? -17.407 -12.814 -5.942 1.00 94.69 114 GLY A C 1
ATOM 927 O O . GLY A 1 114 ? -17.412 -13.798 -6.672 1.00 94.69 114 GLY A O 1
ATOM 928 N N . ALA A 1 115 ? -16.272 -12.304 -5.458 1.00 96.69 115 ALA A N 1
ATOM 929 C CA . ALA A 1 115 ? -14.964 -12.918 -5.691 1.00 96.69 115 ALA A CA 1
ATOM 930 C C . ALA A 1 115 ? -14.796 -14.190 -4.844 1.00 96.69 115 ALA A C 1
ATOM 932 O O . ALA A 1 115 ? -15.057 -14.182 -3.642 1.00 96.69 115 ALA A O 1
ATOM 933 N N . ARG A 1 116 ? -14.351 -15.277 -5.480 1.00 96.38 116 ARG A N 1
ATOM 934 C CA . ARG A 1 116 ? -14.193 -16.614 -4.882 1.00 96.38 116 ARG A CA 1
ATOM 935 C C . ARG A 1 116 ? -12.759 -17.151 -4.944 1.00 96.38 116 ARG A C 1
ATOM 937 O O . ARG A 1 116 ? -12.511 -18.255 -4.469 1.00 96.38 116 ARG A O 1
ATOM 944 N N . GLY A 1 117 ? -11.823 -16.383 -5.503 1.00 96.56 117 GLY A N 1
ATOM 945 C CA . GLY A 1 117 ? -10.402 -16.720 -5.497 1.00 96.56 117 GLY A CA 1
ATOM 946 C C . GLY A 1 117 ? -9.746 -16.580 -4.111 1.00 96.56 117 GLY A C 1
ATOM 947 O O . GLY A 1 117 ? -10.422 -16.331 -3.108 1.00 96.56 117 GLY A O 1
ATOM 948 N N . PRO A 1 118 ? -8.407 -16.715 -4.031 1.00 97.69 118 PRO A N 1
ATOM 949 C CA . PRO A 1 118 ? -7.655 -16.606 -2.783 1.00 97.69 118 PRO A CA 1
ATOM 950 C C . PRO A 1 118 ? -7.923 -15.285 -2.054 1.00 97.69 118 PRO A C 1
ATOM 952 O O . PRO A 1 118 ? -7.930 -14.213 -2.657 1.00 97.69 118 PRO A O 1
ATOM 955 N N . ASN A 1 119 ? -8.127 -15.360 -0.741 1.00 97.06 119 ASN A N 1
ATOM 956 C CA . ASN A 1 119 ? -8.583 -14.232 0.060 1.00 97.06 119 ASN A CA 1
ATOM 957 C C . ASN A 1 119 ? -7.819 -14.175 1.389 1.00 97.06 119 ASN A C 1
ATOM 959 O O . ASN A 1 119 ? -7.783 -15.174 2.106 1.00 97.06 119 ASN A O 1
ATOM 963 N N . THR A 1 120 ? -7.206 -13.038 1.732 1.00 97.62 120 THR A N 1
ATOM 964 C CA . THR A 1 120 ? -6.452 -12.897 2.994 1.00 97.62 120 THR A CA 1
ATOM 965 C C . THR A 1 120 ? -6.369 -11.452 3.482 1.00 97.62 120 THR A C 1
ATOM 967 O O . THR A 1 120 ? -6.519 -10.506 2.708 1.00 97.62 120 THR A O 1
ATOM 970 N N . SER A 1 121 ? -6.042 -11.275 4.762 1.00 97.06 121 SER A N 1
ATOM 971 C CA . SER A 1 121 ? -5.473 -10.025 5.270 1.00 97.06 121 SER A CA 1
ATOM 972 C C . SER A 1 121 ? -3.958 -10.124 5.430 1.00 97.06 121 SER A C 1
ATOM 974 O O . SER A 1 121 ? -3.448 -11.190 5.779 1.00 97.06 121 SER A O 1
ATOM 976 N N . VAL A 1 122 ? -3.251 -9.016 5.232 1.00 97.00 122 VAL A N 1
ATOM 977 C CA . VAL A 1 122 ? -1.802 -8.886 5.427 1.00 97.00 122 VAL A CA 1
ATOM 978 C C . VAL A 1 122 ? -1.539 -7.768 6.429 1.00 97.00 122 VAL A C 1
ATOM 980 O O . VAL A 1 122 ? -2.150 -6.703 6.343 1.00 97.00 122 VAL A O 1
ATOM 983 N N . ASN A 1 123 ? -0.608 -8.013 7.350 1.00 96.56 123 ASN A N 1
ATOM 984 C CA . ASN A 1 123 ? -0.042 -7.008 8.241 1.00 96.56 123 ASN A CA 1
ATOM 985 C C . ASN A 1 123 ? 1.476 -7.209 8.317 1.00 96.56 123 ASN A C 1
ATOM 987 O O . ASN A 1 123 ? 1.963 -8.213 8.832 1.00 96.56 123 ASN A O 1
ATOM 991 N N . ALA A 1 124 ? 2.202 -6.237 7.784 1.00 96.75 124 ALA A N 1
ATOM 992 C CA . ALA A 1 124 ? 3.648 -6.093 7.854 1.00 96.75 124 ALA A CA 1
ATOM 993 C C . ALA A 1 124 ? 4.010 -4.672 8.318 1.00 96.75 124 ALA A C 1
ATOM 995 O O . ALA A 1 124 ? 4.898 -4.018 7.762 1.00 96.75 124 ALA A O 1
ATOM 996 N N . ALA A 1 125 ? 3.254 -4.161 9.298 1.00 94.81 125 ALA A N 1
ATOM 997 C CA . ALA A 1 125 ? 3.322 -2.781 9.763 1.00 94.81 125 ALA A CA 1
ATOM 998 C C . ALA A 1 125 ? 3.263 -1.793 8.579 1.00 94.81 125 ALA A C 1
ATOM 1000 O O . ALA A 1 125 ? 2.356 -1.856 7.750 1.00 94.81 125 ALA A O 1
ATOM 1001 N N . CYS A 1 126 ? 4.233 -0.898 8.440 1.00 95.25 126 CYS A N 1
ATOM 1002 C CA . CYS A 1 126 ? 4.212 0.141 7.413 1.00 95.25 126 CYS A CA 1
ATOM 1003 C C . CYS A 1 126 ? 4.610 -0.364 6.005 1.00 95.25 126 CYS A C 1
ATOM 1005 O O . CYS A 1 126 ? 4.443 0.337 5.007 1.00 95.25 126 CYS A O 1
ATOM 1007 N N . ALA A 1 127 ? 5.098 -1.607 5.892 1.00 97.06 127 ALA A N 1
ATOM 1008 C CA . ALA A 1 127 ? 5.396 -2.267 4.617 1.00 97.06 127 ALA A CA 1
ATOM 1009 C C . ALA A 1 127 ? 4.192 -3.048 4.038 1.00 97.06 127 ALA A C 1
ATOM 1011 O O . ALA A 1 127 ? 4.294 -3.618 2.950 1.00 97.06 127 ALA A O 1
ATOM 1012 N N . THR A 1 128 ? 3.052 -3.051 4.743 1.00 97.94 128 THR A N 1
ATOM 1013 C CA . THR A 1 128 ? 1.891 -3.924 4.502 1.00 97.94 128 THR A CA 1
ATOM 1014 C C . THR A 1 128 ? 1.369 -3.930 3.065 1.00 97.94 128 THR A C 1
ATOM 1016 O O . THR A 1 128 ? 1.221 -5.007 2.490 1.00 97.94 128 THR A O 1
ATOM 1019 N N . THR A 1 129 ? 1.079 -2.766 2.472 1.00 98.25 129 THR A N 1
ATOM 1020 C CA . THR A 1 129 ? 0.482 -2.707 1.121 1.00 98.25 129 THR A CA 1
ATOM 1021 C C . THR A 1 129 ? 1.391 -3.335 0.071 1.00 98.25 129 THR A C 1
ATOM 1023 O O . THR A 1 129 ? 0.960 -4.177 -0.711 1.00 98.25 129 THR A O 1
ATOM 1026 N N . THR A 1 130 ? 2.676 -3.010 0.098 1.00 98.50 130 THR A N 1
ATOM 1027 C CA . THR A 1 130 ? 3.647 -3.536 -0.867 1.00 98.50 130 THR A CA 1
ATOM 1028 C C . THR A 1 130 ? 3.915 -5.005 -0.672 1.00 98.50 130 THR A C 1
ATOM 1030 O O . THR A 1 130 ? 4.055 -5.719 -1.659 1.00 98.50 130 THR A O 1
ATOM 1033 N N . GLN A 1 131 ? 3.929 -5.491 0.569 1.00 98.69 131 GLN A N 1
ATOM 1034 C CA . GLN A 1 131 ? 3.954 -6.931 0.795 1.00 98.69 131 GLN A CA 1
ATOM 1035 C C . GLN A 1 131 ? 2.687 -7.600 0.239 1.00 98.69 131 GLN A C 1
ATOM 1037 O O . GLN A 1 131 ? 2.779 -8.665 -0.361 1.00 98.69 131 GLN A O 1
ATOM 1042 N N . GLY A 1 132 ? 1.522 -6.953 0.337 1.00 98.56 132 GLY A N 1
ATOM 1043 C CA . GLY A 1 132 ? 0.302 -7.389 -0.347 1.00 98.56 132 GLY A CA 1
ATOM 1044 C C . GLY A 1 132 ? 0.462 -7.474 -1.870 1.00 98.56 132 GLY A C 1
ATOM 1045 O O . GLY A 1 132 ? 0.022 -8.448 -2.471 1.00 98.56 132 GLY A O 1
ATOM 1046 N N . ILE A 1 133 ? 1.153 -6.515 -2.494 1.00 98.75 133 ILE A N 1
ATOM 1047 C CA . ILE A 1 133 ? 1.466 -6.538 -3.936 1.00 98.75 133 ILE A CA 1
ATOM 1048 C C . ILE A 1 133 ? 2.423 -7.685 -4.288 1.00 98.75 133 ILE A C 1
ATOM 1050 O O . ILE A 1 133 ? 2.215 -8.352 -5.296 1.00 98.75 133 ILE A O 1
ATOM 1054 N N . ASN A 1 134 ? 3.429 -7.952 -3.450 1.00 98.69 134 ASN A N 1
ATOM 1055 C CA . ASN A 1 134 ? 4.332 -9.097 -3.623 1.00 98.69 134 ASN A CA 1
ATOM 1056 C C . ASN A 1 134 ? 3.546 -10.419 -3.586 1.00 98.69 134 ASN A C 1
ATOM 1058 O O . ASN A 1 134 ? 3.656 -11.239 -4.490 1.00 98.69 134 ASN A O 1
ATOM 1062 N N . ILE A 1 135 ? 2.680 -10.586 -2.581 1.00 98.75 135 ILE A N 1
ATOM 1063 C CA . ILE A 1 135 ? 1.823 -11.772 -2.447 1.00 98.75 135 ILE A CA 1
ATOM 1064 C C . ILE A 1 135 ? 0.869 -11.897 -3.644 1.00 98.75 135 ILE A C 1
ATOM 1066 O O . ILE A 1 135 ? 0.623 -13.004 -4.119 1.00 98.75 135 ILE A O 1
ATOM 1070 N N . ALA A 1 136 ? 0.344 -10.779 -4.155 1.00 98.69 136 ALA A N 1
ATOM 1071 C CA . ALA A 1 136 ? -0.480 -10.767 -5.358 1.00 98.69 136 ALA A CA 1
ATOM 1072 C C . ALA A 1 136 ? 0.296 -11.233 -6.602 1.00 98.69 136 ALA A C 1
ATOM 1074 O O . ALA A 1 136 ? -0.231 -12.047 -7.363 1.00 98.69 136 ALA A O 1
ATOM 1075 N N . GLU A 1 137 ? 1.536 -10.758 -6.797 1.00 98.00 137 GLU A N 1
ATOM 1076 C CA . GLU A 1 137 ? 2.425 -11.249 -7.861 1.00 98.00 137 GLU A CA 1
ATOM 1077 C C . GLU A 1 137 ? 2.635 -12.762 -7.710 1.00 98.00 137 GLU A C 1
ATOM 1079 O O . GLU A 1 137 ? 2.402 -13.506 -8.663 1.00 98.00 137 GLU A O 1
ATOM 1084 N N . ASP A 1 138 ? 2.991 -13.232 -6.512 1.00 98.00 138 ASP A N 1
ATOM 1085 C CA . ASP A 1 138 ? 3.237 -14.649 -6.233 1.00 98.00 138 ASP A CA 1
ATOM 1086 C C . ASP A 1 138 ? 2.005 -15.512 -6.517 1.00 98.00 138 ASP A C 1
ATOM 1088 O O . ASP A 1 138 ? 2.107 -16.555 -7.166 1.00 98.00 138 ASP A O 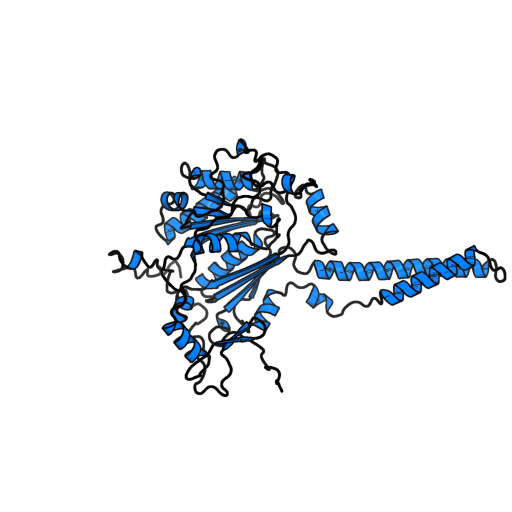1
ATOM 1092 N N . TRP A 1 139 ? 0.818 -15.090 -6.077 1.00 98.44 139 TRP A N 1
ATOM 1093 C CA . TRP A 1 139 ? -0.427 -15.815 -6.336 1.00 98.44 139 TRP A CA 1
ATOM 1094 C C . TRP A 1 139 ? -0.733 -15.929 -7.825 1.00 98.44 139 TRP A C 1
ATOM 1096 O O . TRP A 1 139 ? -1.143 -16.998 -8.276 1.00 98.44 139 TRP A O 1
ATOM 1106 N N . ILE A 1 140 ? -0.523 -14.861 -8.592 1.00 98.06 140 ILE A N 1
ATOM 1107 C CA . ILE A 1 140 ? -0.763 -14.881 -10.036 1.00 98.06 140 ILE A CA 1
ATOM 1108 C C . ILE A 1 140 ? 0.268 -15.771 -10.730 1.00 98.06 140 ILE A C 1
ATOM 1110 O O . ILE A 1 140 ? -0.086 -16.643 -11.520 1.00 98.06 140 ILE A O 1
ATOM 1114 N N . ARG A 1 141 ? 1.548 -15.614 -10.388 1.00 95.25 141 ARG A N 1
ATOM 1115 C CA . ARG A 1 141 ? 2.649 -16.382 -10.983 1.00 95.25 141 ARG A CA 1
ATOM 1116 C C . ARG A 1 141 ? 2.607 -17.864 -10.688 1.00 95.25 141 ARG A C 1
ATOM 1118 O O . ARG A 1 141 ? 3.102 -18.631 -11.498 1.00 95.25 141 ARG A O 1
ATOM 1125 N N . THR A 1 142 ? 2.067 -18.252 -9.538 1.00 96.88 142 THR A N 1
ATOM 1126 C CA . THR A 1 142 ? 1.919 -19.658 -9.133 1.00 96.88 142 THR A CA 1
ATOM 1127 C C . THR A 1 142 ? 0.583 -20.256 -9.573 1.00 96.88 142 THR A C 1
ATOM 1129 O O . THR A 1 142 ? 0.248 -21.369 -9.175 1.00 96.88 142 THR A O 1
ATOM 1132 N N . GLY A 1 143 ? -0.206 -19.529 -10.376 1.00 96.56 143 GLY A N 1
ATOM 1133 C CA . GLY A 1 143 ? -1.479 -20.017 -10.898 1.00 96.56 143 GLY A CA 1
ATOM 1134 C C . GLY A 1 143 ? -2.556 -20.193 -9.824 1.00 96.56 143 GLY A C 1
ATOM 1135 O O . GLY A 1 143 ? -3.447 -21.021 -9.986 1.00 96.56 143 GLY A O 1
ATOM 1136 N N . ARG A 1 144 ? -2.509 -19.442 -8.715 1.00 97.81 144 ARG A N 1
ATOM 1137 C CA . ARG A 1 144 ? -3.581 -19.457 -7.699 1.00 97.81 144 ARG A CA 1
ATOM 1138 C C . ARG A 1 144 ? -4.799 -18.632 -8.102 1.00 97.81 144 ARG A C 1
ATOM 1140 O O . ARG A 1 144 ? -5.889 -18.886 -7.600 1.00 97.81 144 ARG A O 1
ATOM 1147 N N . CYS A 1 145 ? -4.605 -17.622 -8.942 1.00 97.69 145 CYS A N 1
ATOM 1148 C CA . CYS A 1 145 ? -5.644 -16.764 -9.513 1.00 97.69 145 CYS A CA 1
ATOM 1149 C C . CYS A 1 145 ? -5.063 -15.988 -10.703 1.00 97.69 145 CYS A C 1
ATOM 1151 O O . CYS A 1 145 ? -3.854 -16.015 -10.921 1.00 97.69 145 CYS A O 1
ATOM 1153 N N . ARG A 1 146 ? -5.896 -15.271 -11.462 1.00 96.38 146 ARG A N 1
ATOM 1154 C CA . ARG A 1 146 ? -5.425 -14.384 -12.546 1.00 96.38 146 ARG A CA 1
ATOM 1155 C C . ARG A 1 146 ? -5.430 -12.923 -12.167 1.00 96.38 146 ARG A C 1
ATOM 1157 O O . ARG A 1 146 ? -4.750 -12.132 -12.815 1.00 96.38 146 ARG A O 1
ATOM 1164 N N . ARG A 1 147 ? -6.210 -12.564 -11.153 1.00 97.75 147 ARG A N 1
ATOM 1165 C CA . ARG A 1 147 ? -6.406 -11.190 -10.720 1.00 97.75 147 ARG A CA 1
ATOM 1166 C C . ARG A 1 147 ? -6.423 -11.121 -9.210 1.00 97.75 147 ARG A C 1
ATOM 1168 O O . ARG A 1 147 ? -7.052 -11.949 -8.564 1.00 97.75 147 ARG A O 1
ATOM 1175 N N . VAL A 1 148 ? -5.804 -10.094 -8.653 1.00 98.75 148 VAL A N 1
ATOM 1176 C CA . VAL A 1 148 ? -5.858 -9.799 -7.224 1.00 98.75 148 VAL A CA 1
ATOM 1177 C C . VAL A 1 148 ? -6.185 -8.329 -7.035 1.00 98.75 148 VAL A C 1
ATOM 1179 O O . VAL A 1 148 ? -5.550 -7.455 -7.627 1.00 98.75 148 VAL A O 1
ATOM 1182 N N . ILE A 1 149 ? -7.186 -8.057 -6.203 1.00 98.50 149 ILE A N 1
ATOM 1183 C CA . ILE A 1 149 ? -7.502 -6.703 -5.753 1.00 98.50 149 ILE A CA 1
ATOM 1184 C C . ILE A 1 149 ? -6.845 -6.518 -4.389 1.00 98.50 149 ILE A C 1
ATOM 1186 O O . ILE A 1 149 ? -7.256 -7.135 -3.405 1.00 98.50 149 ILE A O 1
ATOM 1190 N N . VAL A 1 150 ? -5.817 -5.678 -4.339 1.00 98.62 150 VAL A N 1
ATOM 1191 C CA . VAL A 1 150 ? -5.151 -5.282 -3.098 1.00 98.62 150 VAL A CA 1
ATOM 1192 C C . VAL A 1 150 ? -5.809 -3.998 -2.618 1.00 98.62 150 VAL A C 1
ATOM 1194 O O . VAL A 1 150 ? -5.816 -3.001 -3.336 1.00 98.62 150 VAL A O 1
ATOM 1197 N N . ILE A 1 151 ? -6.374 -4.022 -1.415 1.00 97.56 151 ILE A N 1
ATOM 1198 C CA . ILE A 1 151 ? -7.036 -2.878 -0.786 1.00 97.56 151 ILE A CA 1
ATOM 1199 C C . ILE A 1 151 ? -6.363 -2.628 0.542 1.00 97.56 151 ILE A C 1
ATOM 1201 O O . ILE A 1 151 ? -6.228 -3.546 1.342 1.00 97.56 151 ILE A O 1
ATOM 1205 N N . ALA A 1 152 ? -5.997 -1.385 0.804 1.00 97.50 152 ALA A N 1
ATOM 1206 C CA . ALA A 1 152 ? -5.426 -0.970 2.064 1.00 97.50 152 ALA A CA 1
ATOM 1207 C C . ALA A 1 152 ? -6.290 0.084 2.747 1.00 97.50 152 ALA A C 1
ATOM 1209 O O . ALA A 1 152 ? -6.880 0.933 2.076 1.00 97.50 152 ALA A O 1
ATOM 1210 N N . GLY A 1 153 ? -6.334 0.043 4.076 1.00 95.62 153 GLY A N 1
ATOM 1211 C CA . GLY A 1 153 ? -7.025 1.042 4.883 1.00 95.62 153 GLY A CA 1
ATOM 1212 C C . GLY A 1 153 ? -6.549 1.031 6.329 1.00 95.62 153 GLY A C 1
ATOM 1213 O O . GLY A 1 153 ? -6.533 -0.024 6.954 1.00 95.62 153 GLY A O 1
ATOM 1214 N N . ASP A 1 154 ? -6.202 2.205 6.850 1.00 95.56 154 ASP A N 1
ATOM 1215 C CA . ASP A 1 154 ? -5.902 2.443 8.262 1.00 95.56 154 ASP A CA 1
ATOM 1216 C C . ASP A 1 154 ? -6.357 3.858 8.642 1.00 95.56 154 ASP A C 1
ATOM 1218 O O . ASP A 1 154 ? -6.167 4.817 7.887 1.00 95.56 154 ASP A O 1
ATOM 1222 N N . ASP A 1 155 ? -6.921 3.982 9.841 1.00 93.75 155 ASP A N 1
ATOM 1223 C CA . ASP A 1 155 ? -7.224 5.259 10.481 1.00 93.75 155 ASP A CA 1
ATOM 1224 C C . ASP A 1 155 ? -6.841 5.180 11.958 1.00 93.75 155 ASP A C 1
ATOM 1226 O O . ASP A 1 155 ? -7.573 4.649 12.794 1.00 93.75 155 ASP A O 1
ATOM 1230 N N . VAL A 1 156 ? -5.640 5.669 12.254 1.00 91.38 156 VAL A N 1
ATOM 1231 C CA . VAL A 1 156 ? -5.113 5.772 13.622 1.00 91.38 156 VAL A CA 1
ATOM 1232 C C . VAL A 1 156 ? -5.352 7.149 14.241 1.00 91.38 156 VAL A C 1
ATOM 1234 O O . VAL A 1 156 ? -5.030 7.352 15.408 1.00 91.38 156 VAL A O 1
ATOM 1237 N N . SER A 1 157 ? -5.881 8.096 13.463 1.00 89.62 157 SER A N 1
ATOM 1238 C CA . SER A 1 157 ? -6.203 9.457 13.905 1.00 89.62 157 SER A CA 1
ATOM 1239 C C . SER A 1 157 ? -7.608 9.587 14.491 1.00 89.62 157 SER A C 1
ATOM 1241 O O . SER A 1 157 ? -7.932 10.630 15.054 1.00 89.62 157 SER A O 1
ATOM 1243 N N . ASP A 1 158 ? -8.426 8.539 14.390 1.00 89.75 158 ASP A N 1
ATOM 1244 C CA . ASP A 1 158 ? -9.715 8.438 15.069 1.00 89.75 158 ASP A CA 1
ATOM 1245 C C . ASP A 1 158 ? -9.584 8.657 16.588 1.00 89.75 158 ASP A C 1
ATOM 1247 O O . ASP A 1 158 ? -8.628 8.199 17.221 1.00 89.75 158 ASP A O 1
ATOM 1251 N N . ASN A 1 159 ? -10.577 9.319 17.189 1.00 86.19 159 ASN A N 1
ATOM 1252 C CA . ASN A 1 159 ? -10.582 9.687 18.610 1.00 86.19 159 ASN A CA 1
ATOM 1253 C C . ASN A 1 159 ? -10.367 8.500 19.561 1.00 86.19 159 ASN A C 1
ATOM 1255 O O . ASN A 1 159 ? -9.812 8.684 20.645 1.00 86.19 159 ASN A O 1
ATOM 1259 N N . ASN A 1 160 ? -10.785 7.292 19.178 1.00 88.38 160 ASN A N 1
ATOM 1260 C CA . ASN A 1 160 ? -10.624 6.109 20.015 1.00 88.38 160 ASN A CA 1
ATOM 1261 C C . ASN A 1 160 ? -9.188 5.574 20.012 1.00 88.38 160 ASN A C 1
ATOM 1263 O O . ASN A 1 160 ? -8.811 4.877 20.950 1.00 88.38 160 ASN A O 1
ATOM 1267 N N . LEU A 1 161 ? -8.397 5.856 18.969 1.00 91.94 161 LEU A N 1
ATOM 1268 C CA . LEU A 1 161 ? -7.045 5.311 18.791 1.00 91.94 161 LEU A CA 1
ATOM 1269 C C . LEU A 1 161 ? -5.938 6.355 18.901 1.00 91.94 161 LEU A C 1
ATOM 1271 O O . LEU A 1 161 ? -4.831 5.998 19.304 1.00 91.94 161 LEU A O 1
ATOM 1275 N N . ALA A 1 162 ? -6.215 7.617 18.576 1.00 91.81 162 ALA A N 1
ATOM 1276 C CA . ALA A 1 162 ? -5.205 8.664 18.469 1.00 91.81 162 ALA A CA 1
ATOM 1277 C C . ALA A 1 162 ? -4.387 8.832 19.755 1.00 91.81 162 ALA A C 1
ATOM 1279 O O . ALA A 1 162 ? -3.170 8.993 19.693 1.00 91.81 162 ALA A O 1
ATOM 1280 N N . SER A 1 163 ? -5.027 8.739 20.924 1.00 90.25 163 SER A N 1
ATOM 1281 C CA . SER A 1 163 ? -4.339 8.798 22.218 1.00 90.25 163 SER A CA 1
ATOM 1282 C C . SER A 1 163 ? -3.429 7.586 22.436 1.00 90.25 163 SER A C 1
ATOM 1284 O O . SER A 1 163 ? -2.266 7.746 22.782 1.00 90.25 163 SER A O 1
ATOM 1286 N N . TRP A 1 164 ? -3.909 6.373 22.170 1.00 91.06 164 TRP A N 1
ATOM 1287 C CA . TRP A 1 164 ? -3.140 5.142 22.365 1.00 91.06 164 TRP A CA 1
ATOM 1288 C C . TRP A 1 164 ? -1.955 5.043 21.407 1.00 91.06 164 TRP A C 1
ATOM 1290 O O . TRP A 1 164 ? -0.809 4.874 21.830 1.00 91.06 164 TRP A O 1
ATOM 1300 N N . ILE A 1 165 ? -2.229 5.154 20.108 1.00 92.06 165 ILE A N 1
ATOM 1301 C CA . ILE A 1 165 ? -1.228 5.003 19.053 1.00 92.06 165 ILE A CA 1
ATOM 1302 C C . ILE A 1 165 ? -0.300 6.216 19.027 1.00 92.06 165 ILE A C 1
ATOM 1304 O O . ILE A 1 165 ? 0.917 6.040 19.012 1.00 92.06 165 ILE A O 1
ATOM 1308 N N . GLY A 1 166 ? -0.848 7.431 19.111 1.00 90.81 166 GLY A N 1
ATOM 1309 C CA . GLY A 1 166 ? -0.062 8.659 19.161 1.00 90.81 166 GLY A CA 1
ATOM 1310 C C . GLY A 1 166 ? 0.900 8.664 20.338 1.00 90.81 166 GLY A C 1
ATOM 1311 O O . GLY A 1 166 ? 2.106 8.767 20.124 1.00 90.81 166 GLY A O 1
ATOM 1312 N N . THR A 1 167 ? 0.415 8.469 21.571 1.00 90.75 167 THR A N 1
ATOM 1313 C CA . THR A 1 167 ? 1.289 8.429 22.756 1.00 90.75 167 THR A CA 1
ATOM 1314 C C . THR A 1 167 ? 2.338 7.323 22.665 1.00 90.75 167 THR A C 1
ATOM 1316 O O . THR A 1 167 ? 3.481 7.553 23.053 1.00 90.75 167 THR A O 1
ATOM 1319 N N . SER A 1 168 ? 2.008 6.155 22.107 1.00 90.44 168 SER A N 1
ATOM 1320 C CA . SER A 1 168 ? 2.983 5.070 21.922 1.00 90.44 168 SER A CA 1
ATOM 1321 C C . SER A 1 168 ? 4.082 5.442 20.921 1.00 90.44 168 SER A C 1
ATOM 1323 O O . SER A 1 168 ? 5.264 5.206 21.175 1.00 90.44 168 SER A O 1
ATOM 1325 N N . LEU A 1 169 ? 3.720 6.076 19.801 1.00 90.25 169 LEU A N 1
ATOM 1326 C CA . LEU A 1 169 ? 4.683 6.544 18.804 1.00 90.25 169 LEU A CA 1
ATOM 1327 C C . LEU A 1 169 ? 5.562 7.670 19.357 1.00 90.25 169 LEU A C 1
ATOM 1329 O O . LEU A 1 169 ? 6.774 7.641 19.139 1.00 90.25 169 LEU A O 1
ATOM 1333 N N . PHE A 1 170 ? 4.992 8.589 20.141 1.00 88.12 170 PHE A N 1
ATOM 1334 C CA . PHE A 1 170 ? 5.747 9.599 20.886 1.00 88.12 170 PHE A CA 1
ATOM 1335 C C . PHE A 1 170 ? 6.732 8.967 21.872 1.00 88.12 170 PHE A C 1
ATOM 1337 O O . PHE A 1 170 ? 7.919 9.277 21.837 1.00 88.12 170 PHE A O 1
ATOM 1344 N N . ALA A 1 171 ? 6.266 8.041 22.713 1.00 88.56 171 ALA A N 1
ATOM 1345 C CA . ALA A 1 171 ? 7.096 7.373 23.713 1.00 88.56 171 ALA A CA 1
ATOM 1346 C C . ALA A 1 171 ? 8.235 6.553 23.085 1.00 88.56 171 ALA A C 1
ATOM 1348 O O . ALA A 1 171 ? 9.306 6.428 23.674 1.00 88.56 171 ALA A O 1
ATOM 1349 N N . SER A 1 172 ? 8.027 6.020 21.877 1.00 86.19 172 SER A N 1
ATOM 1350 C CA . SER A 1 172 ? 9.061 5.303 21.120 1.00 86.19 172 SER A CA 1
ATOM 1351 C C . SER A 1 172 ? 10.075 6.213 20.409 1.00 86.19 172 SER A C 1
ATOM 1353 O O . SER A 1 172 ? 11.059 5.711 19.868 1.00 86.19 172 SER A O 1
ATOM 1355 N N . GLY A 1 173 ? 9.836 7.530 20.378 1.00 85.50 173 GLY A N 1
ATOM 1356 C CA . GLY A 1 173 ? 10.631 8.492 19.610 1.00 85.50 173 GLY A CA 1
ATOM 1357 C C . GLY A 1 173 ? 10.401 8.428 18.095 1.00 85.50 173 GLY A C 1
ATOM 1358 O O . GLY A 1 173 ? 11.213 8.945 17.333 1.00 85.50 173 GLY A O 1
ATOM 1359 N N . ALA A 1 174 ? 9.327 7.770 17.646 1.00 87.25 174 ALA A N 1
ATOM 1360 C CA . ALA A 1 174 ? 9.001 7.635 16.229 1.00 87.25 174 ALA A CA 1
ATOM 1361 C C . ALA A 1 174 ? 8.248 8.853 15.681 1.00 87.25 174 ALA A C 1
ATOM 1363 O O . ALA A 1 174 ? 8.457 9.202 14.523 1.00 87.25 174 ALA A O 1
ATOM 1364 N N . ALA A 1 175 ? 7.376 9.475 16.483 1.00 90.38 175 ALA A N 1
ATOM 1365 C CA . ALA A 1 175 ? 6.591 10.649 16.093 1.00 90.38 175 ALA A CA 1
ATOM 1366 C C . ALA A 1 175 ? 7.293 11.968 16.442 1.00 90.38 175 ALA A C 1
ATOM 1368 O O . ALA A 1 175 ? 7.970 12.066 17.464 1.00 90.38 175 ALA A O 1
ATOM 1369 N N . THR A 1 176 ? 7.095 12.985 15.602 1.00 91.00 176 THR A N 1
ATOM 1370 C CA . THR A 1 176 ? 7.605 14.342 15.845 1.00 91.00 176 THR A CA 1
ATOM 1371 C C . THR A 1 176 ? 6.829 15.052 16.945 1.00 91.00 176 THR A C 1
ATOM 1373 O O . THR A 1 176 ? 5.601 15.021 16.960 1.00 91.00 176 THR A O 1
ATOM 1376 N N . THR A 1 177 ? 7.547 15.736 17.838 1.00 88.69 177 THR A N 1
ATOM 1377 C CA . THR A 1 177 ? 6.988 16.632 18.865 1.00 88.69 177 THR A CA 1
ATOM 1378 C C . THR A 1 177 ? 6.862 18.082 18.400 1.00 88.69 177 THR A C 1
ATOM 1380 O O . THR A 1 177 ? 6.440 18.938 19.178 1.00 88.69 177 THR A O 1
ATOM 1383 N N . GLU A 1 178 ? 7.228 18.376 17.152 1.00 91.75 178 GLU A N 1
ATOM 1384 C CA . GLU A 1 178 ? 7.137 19.717 16.589 1.00 91.75 178 GLU A CA 1
ATOM 1385 C C . GLU A 1 178 ? 5.675 20.076 16.283 1.00 91.75 178 GLU A C 1
ATOM 1387 O O . GLU A 1 178 ? 4.982 19.383 15.539 1.00 91.75 178 GLU A O 1
ATOM 1392 N N . GLY A 1 179 ? 5.201 21.177 16.871 1.00 89.31 179 GLY A N 1
ATOM 1393 C CA . GLY A 1 179 ? 3.822 21.643 16.716 1.00 89.31 179 GLY A CA 1
ATOM 1394 C C . GLY A 1 179 ? 3.591 22.436 15.429 1.00 89.31 179 GLY A C 1
ATOM 1395 O O . GLY A 1 179 ? 2.459 22.530 14.952 1.00 89.31 179 GLY A O 1
ATOM 1396 N N . ASN A 1 180 ? 4.643 23.012 14.843 1.00 90.50 180 ASN A N 1
ATOM 1397 C CA . ASN A 1 180 ? 4.555 23.694 13.562 1.00 90.50 180 ASN A CA 1
ATOM 1398 C C . ASN A 1 180 ? 4.679 22.690 12.410 1.00 90.50 180 ASN A C 1
ATOM 1400 O O . ASN A 1 180 ? 5.757 22.171 12.131 1.00 90.50 180 ASN A O 1
ATOM 1404 N N . LEU A 1 181 ? 3.584 22.492 11.670 1.00 86.94 181 LEU A N 1
ATOM 1405 C CA . LEU A 1 181 ? 3.517 21.542 10.556 1.00 86.94 181 LEU A CA 1
ATOM 1406 C C . LEU A 1 181 ? 4.661 21.702 9.537 1.00 86.94 181 LEU A C 1
ATOM 1408 O O . LEU A 1 181 ? 5.198 20.701 9.069 1.00 86.94 181 LEU A O 1
ATOM 1412 N N . ARG A 1 182 ? 5.072 22.941 9.226 1.00 85.31 182 ARG A N 1
ATOM 1413 C CA . ARG A 1 182 ? 6.155 23.207 8.260 1.00 85.31 182 ARG A CA 1
ATOM 1414 C C . ARG A 1 182 ? 7.525 22.744 8.754 1.00 85.31 182 ARG A C 1
ATOM 1416 O O . ARG A 1 182 ? 8.394 22.464 7.940 1.00 85.31 182 ARG A O 1
ATOM 1423 N N . LEU A 1 183 ? 7.721 22.700 10.069 1.00 88.56 183 LEU A N 1
ATOM 1424 C CA . LEU A 1 183 ? 8.959 22.245 10.705 1.00 88.56 183 LEU A CA 1
ATOM 1425 C C . LEU A 1 183 ? 8.919 20.743 11.035 1.00 88.56 183 LEU A C 1
ATOM 1427 O O . LEU A 1 183 ? 9.963 20.136 11.246 1.00 88.56 183 LEU A O 1
ATOM 1431 N N . ALA A 1 184 ? 7.729 20.140 11.043 1.00 90.19 184 ALA A N 1
ATOM 1432 C CA . ALA A 1 184 ? 7.519 18.715 11.279 1.00 90.19 184 ALA A CA 1
ATOM 1433 C C . ALA A 1 184 ? 7.611 17.872 9.989 1.00 90.19 184 ALA A C 1
ATOM 1435 O O . ALA A 1 184 ? 8.174 16.779 9.983 1.00 90.19 184 ALA A O 1
ATOM 1436 N N . ALA A 1 185 ? 7.063 18.367 8.875 1.00 92.38 185 ALA A N 1
ATOM 1437 C CA . ALA A 1 185 ? 6.940 17.630 7.616 1.00 92.38 185 ALA A CA 1
ATOM 1438 C C . ALA A 1 185 ? 8.183 17.782 6.718 1.00 92.38 185 ALA A C 1
ATOM 1440 O O . ALA A 1 185 ? 8.096 18.313 5.612 1.00 92.38 185 ALA A O 1
ATOM 1441 N N . LEU A 1 186 ? 9.346 17.317 7.182 1.00 91.69 186 LEU A N 1
ATOM 1442 C CA . LEU A 1 186 ? 10.639 17.574 6.534 1.00 91.69 186 LEU A CA 1
ATOM 1443 C C . LEU A 1 186 ? 11.324 16.301 5.976 1.00 91.69 186 LEU A C 1
ATOM 1445 O O . LEU A 1 186 ? 12.335 15.856 6.522 1.00 91.69 186 LEU A O 1
ATOM 1449 N N . PRO A 1 187 ? 10.822 15.665 4.897 1.00 92.25 187 PRO A N 1
ATOM 1450 C CA . PRO A 1 187 ? 11.507 14.522 4.290 1.00 92.25 187 PRO A CA 1
ATOM 1451 C C . PRO A 1 187 ? 12.915 14.900 3.810 1.00 92.25 187 PRO A C 1
ATOM 1453 O O . PRO A 1 187 ? 13.085 15.916 3.144 1.00 92.25 187 PRO A O 1
ATOM 1456 N N . PHE A 1 188 ? 13.908 14.056 4.111 1.00 93.31 188 PHE A N 1
ATOM 1457 C CA . PHE A 1 188 ? 15.324 14.206 3.718 1.00 93.31 188 PHE A CA 1
ATOM 1458 C C . PHE A 1 188 ? 16.072 15.446 4.240 1.00 93.31 188 PHE A C 1
ATOM 1460 O O . PHE A 1 188 ? 17.286 15.530 4.070 1.00 93.31 188 PHE A O 1
ATOM 1467 N N . ASP A 1 189 ? 15.397 16.380 4.904 1.00 93.44 189 ASP A N 1
ATOM 1468 C CA . ASP A 1 189 ? 16.033 17.533 5.542 1.00 93.44 189 ASP A CA 1
ATOM 1469 C C . ASP A 1 189 ? 16.816 17.084 6.780 1.00 93.44 189 ASP A C 1
ATOM 1471 O O . ASP A 1 189 ? 16.367 16.205 7.527 1.00 93.44 189 ASP A O 1
ATOM 1475 N N . LYS A 1 190 ? 17.965 17.702 7.057 1.00 91.88 190 LYS A N 1
ATOM 1476 C CA . LYS A 1 190 ? 18.787 17.356 8.229 1.00 91.88 190 LYS A CA 1
ATOM 1477 C C . LYS A 1 190 ? 18.073 17.576 9.574 1.00 91.88 190 LYS A C 1
ATOM 1479 O O . LYS A 1 190 ? 18.481 16.997 10.576 1.00 91.88 190 LYS A O 1
ATOM 1484 N N . ARG A 1 191 ? 17.030 18.417 9.614 1.00 91.25 191 ARG A N 1
ATOM 1485 C CA . ARG A 1 191 ? 16.269 18.781 10.827 1.00 91.25 191 ARG A CA 1
ATOM 1486 C C . ARG A 1 191 ? 15.119 17.825 11.151 1.00 91.25 191 ARG A C 1
ATOM 1488 O O . ARG A 1 191 ? 14.459 18.004 12.172 1.00 91.25 191 ARG A O 1
ATOM 1495 N N . ARG A 1 192 ? 14.862 16.830 10.299 1.00 91.88 192 ARG A N 1
ATOM 1496 C CA . ARG A 1 192 ? 13.789 15.845 10.487 1.00 91.88 192 ARG A CA 1
ATOM 1497 C C . ARG A 1 192 ? 13.885 15.137 11.844 1.00 91.88 192 ARG A C 1
ATOM 1499 O O . ARG A 1 192 ? 14.969 14.735 12.271 1.00 91.88 192 ARG A O 1
ATOM 1506 N N . ASN A 1 193 ? 12.752 15.003 12.531 1.00 87.94 193 ASN A N 1
ATOM 1507 C CA . ASN A 1 193 ? 12.716 14.599 13.940 1.00 87.94 193 ASN A CA 1
ATOM 1508 C C . ASN A 1 193 ? 11.562 13.645 14.309 1.00 87.94 193 ASN A C 1
ATOM 1510 O O . ASN A 1 193 ? 11.268 13.482 15.490 1.00 87.94 193 ASN A O 1
ATOM 1514 N N . GLY A 1 194 ? 10.931 12.996 13.332 1.00 90.25 194 GLY A N 1
ATOM 1515 C CA . GLY A 1 194 ? 9.913 11.966 13.545 1.00 90.25 194 GLY A CA 1
ATOM 1516 C C . GLY A 1 194 ? 8.678 12.132 12.666 1.00 90.25 194 GLY A C 1
ATOM 1517 O O . GLY A 1 194 ? 8.425 13.195 12.116 1.00 90.25 194 GLY A O 1
ATOM 1518 N N . LEU A 1 195 ? 7.890 11.066 12.555 1.00 91.75 195 LEU A N 1
ATOM 1519 C CA . LEU A 1 195 ? 6.722 10.969 11.684 1.00 91.75 195 LEU A CA 1
ATOM 1520 C C . LEU A 1 195 ? 5.548 11.842 12.140 1.00 91.75 195 LEU A C 1
ATOM 1522 O O . LEU A 1 195 ? 5.342 12.066 13.332 1.00 91.75 195 LEU A O 1
ATOM 1526 N N . ILE A 1 196 ? 4.720 12.245 11.177 1.00 93.31 196 ILE A N 1
ATOM 1527 C CA . ILE A 1 196 ? 3.370 12.778 11.407 1.00 93.31 196 ILE A CA 1
ATOM 1528 C C . ILE A 1 196 ? 2.394 11.643 11.113 1.00 93.31 196 ILE A C 1
ATOM 1530 O O . ILE A 1 196 ? 2.498 11.031 10.054 1.00 93.31 196 ILE A O 1
ATOM 1534 N N . MET A 1 197 ? 1.463 11.336 12.015 1.00 93.38 197 MET A N 1
ATOM 1535 C CA . MET A 1 197 ? 0.469 10.284 11.771 1.00 93.38 197 MET A CA 1
ATOM 1536 C C . MET A 1 197 ? -0.504 10.699 10.665 1.00 93.38 197 MET A C 1
ATOM 1538 O O . MET A 1 197 ? -0.957 11.841 10.628 1.00 93.38 197 MET A O 1
ATOM 1542 N N . GLY A 1 198 ? -0.837 9.761 9.786 1.00 92.75 198 GLY A N 1
ATOM 1543 C CA . GLY A 1 198 ? -1.850 9.929 8.752 1.00 92.75 198 GLY A CA 1
ATOM 1544 C C . GLY A 1 198 ? -2.855 8.780 8.752 1.00 92.75 198 GLY A C 1
ATOM 1545 O O . GLY A 1 198 ? -2.654 7.741 9.381 1.00 92.75 198 GLY A O 1
ATOM 1546 N N . MET A 1 199 ? -3.922 8.968 7.985 1.00 94.31 199 MET A N 1
ATOM 1547 C CA . MET A 1 199 ? -4.961 7.976 7.708 1.00 94.31 199 MET A CA 1
ATOM 1548 C C . MET A 1 199 ? -5.225 7.931 6.206 1.00 94.31 199 MET A C 1
ATOM 1550 O O . MET A 1 199 ? -4.981 8.909 5.495 1.00 94.31 199 MET A O 1
ATOM 1554 N N . GLY A 1 200 ? -5.753 6.820 5.708 1.00 95.25 200 GLY A N 1
ATOM 1555 C CA . GLY A 1 200 ? -6.123 6.752 4.304 1.00 95.25 200 GLY A CA 1
ATOM 1556 C C . GLY A 1 200 ? -6.642 5.401 3.857 1.00 95.25 200 GLY A C 1
ATOM 1557 O O . GLY A 1 200 ? -6.779 4.458 4.633 1.00 95.25 200 GLY A O 1
ATOM 1558 N N . ALA A 1 201 ? -6.913 5.324 2.560 1.00 96.50 201 ALA A N 1
ATOM 1559 C CA . ALA A 1 201 ? -7.186 4.083 1.865 1.00 96.50 201 ALA A CA 1
ATOM 1560 C C . ALA A 1 201 ? -6.565 4.135 0.468 1.00 96.50 201 ALA A C 1
ATOM 1562 O O . ALA A 1 201 ? -6.489 5.196 -0.154 1.00 96.50 201 ALA A O 1
ATOM 1563 N N . ALA A 1 202 ? -6.131 2.982 -0.024 1.00 96.62 202 ALA A N 1
ATOM 1564 C CA . ALA A 1 202 ? -5.559 2.825 -1.354 1.00 96.62 202 ALA A CA 1
ATOM 1565 C C . ALA A 1 202 ? -5.996 1.482 -1.936 1.00 96.62 202 ALA A C 1
ATOM 1567 O O . ALA A 1 202 ? -6.243 0.533 -1.1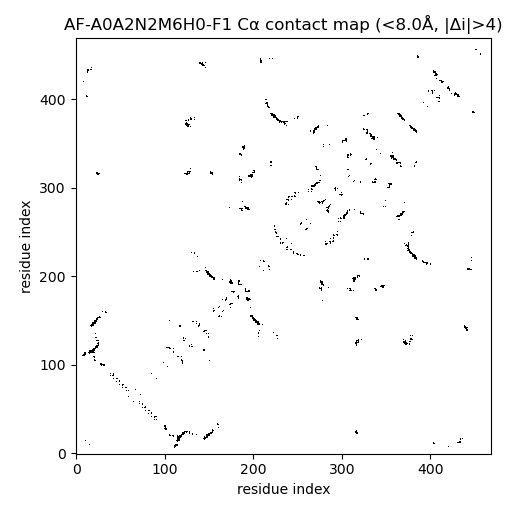95 1.00 96.62 202 ALA A O 1
ATOM 1568 N N . ALA A 1 203 ? -6.094 1.386 -3.259 1.00 97.00 203 ALA A N 1
ATOM 1569 C CA . ALA A 1 203 ? -6.380 0.121 -3.917 1.00 97.00 203 ALA A CA 1
ATOM 1570 C C . ALA A 1 203 ? -5.618 0.003 -5.235 1.00 97.00 203 ALA A C 1
ATOM 1572 O O . ALA A 1 203 ? -5.491 0.974 -5.983 1.00 97.00 203 ALA A O 1
ATOM 1573 N N . LEU A 1 204 ? -5.139 -1.205 -5.514 1.00 98.19 204 LEU A N 1
ATOM 1574 C CA . LEU A 1 204 ? -4.432 -1.583 -6.731 1.00 98.19 204 LEU A CA 1
ATOM 1575 C C . LEU A 1 204 ? -5.011 -2.904 -7.237 1.00 98.19 204 LEU A C 1
ATOM 1577 O O . LEU A 1 204 ? -5.361 -3.788 -6.457 1.00 98.19 204 LEU A O 1
ATOM 1581 N N . ILE A 1 205 ? -5.112 -3.035 -8.556 1.00 98.06 205 ILE A N 1
ATOM 1582 C CA . ILE A 1 205 ? -5.508 -4.285 -9.205 1.00 98.06 205 ILE A CA 1
ATOM 1583 C C . ILE A 1 205 ? -4.283 -4.811 -9.936 1.00 98.06 205 ILE A C 1
ATOM 1585 O O . ILE A 1 205 ? -3.747 -4.129 -10.809 1.00 98.06 205 ILE A O 1
ATOM 1589 N N . ILE A 1 206 ? -3.863 -6.016 -9.570 1.00 98.38 206 ILE A N 1
ATOM 1590 C CA . ILE A 1 206 ? -2.791 -6.751 -10.230 1.00 98.38 206 ILE A CA 1
ATOM 1591 C C . ILE A 1 206 ? -3.452 -7.881 -11.010 1.00 98.38 206 ILE A C 1
ATOM 1593 O O . ILE A 1 206 ? -4.361 -8.542 -10.508 1.00 98.38 206 ILE A O 1
ATOM 1597 N N . GLU A 1 207 ? -3.038 -8.081 -12.253 1.00 96.62 207 GLU A N 1
ATOM 1598 C CA . GLU A 1 207 ? -3.636 -9.072 -13.139 1.00 96.62 207 GLU A CA 1
ATOM 1599 C C . GLU A 1 207 ? -2.578 -9.685 -14.055 1.00 96.62 207 GLU A C 1
ATOM 1601 O O . GLU A 1 207 ? -1.607 -9.024 -14.421 1.00 96.62 207 GLU A O 1
ATOM 1606 N N . SER A 1 208 ? -2.781 -10.945 -14.438 1.00 96.19 208 SER A N 1
ATOM 1607 C CA . SER A 1 208 ? -2.041 -11.584 -15.527 1.00 96.19 208 SER A CA 1
ATOM 1608 C C . SER A 1 208 ? -2.219 -10.810 -16.838 1.00 96.19 208 SER A C 1
ATOM 1610 O O . SER A 1 208 ? -3.326 -10.356 -17.141 1.00 96.19 208 SER A O 1
ATOM 1612 N N . GLN A 1 209 ? -1.164 -10.722 -17.650 1.00 94.25 209 GLN A N 1
ATOM 1613 C CA . GLN A 1 209 ? -1.227 -10.042 -18.947 1.00 94.25 209 GLN A CA 1
ATOM 1614 C C . GLN A 1 209 ? -2.325 -10.624 -19.847 1.00 94.25 209 GLN A C 1
ATOM 1616 O O . GLN A 1 209 ? -3.087 -9.867 -20.443 1.00 94.25 209 GLN A O 1
ATOM 1621 N N . ASP A 1 210 ? -2.458 -11.952 -19.902 1.00 92.44 210 ASP A N 1
ATOM 1622 C CA . ASP A 1 210 ? -3.479 -12.606 -20.729 1.00 92.44 210 ASP A CA 1
ATOM 1623 C C . ASP A 1 210 ? -4.899 -12.188 -20.319 1.00 92.44 210 ASP A C 1
ATOM 1625 O O . ASP A 1 210 ? -5.752 -11.959 -21.172 1.00 92.44 210 ASP A O 1
ATOM 1629 N N . GLY A 1 211 ? -5.153 -12.032 -19.012 1.00 93.38 211 GLY A N 1
ATOM 1630 C CA . GLY A 1 211 ? -6.462 -11.599 -18.505 1.00 93.38 211 GLY A CA 1
ATOM 1631 C C . GLY A 1 211 ? -6.778 -10.138 -18.839 1.00 93.38 211 GLY A C 1
ATOM 1632 O O . GLY A 1 211 ? -7.932 -9.777 -19.085 1.00 93.38 211 GLY A O 1
ATOM 1633 N N . ALA A 1 212 ? -5.755 -9.285 -18.905 1.00 94.25 212 ALA A N 1
ATOM 1634 C CA . ALA A 1 212 ? -5.913 -7.913 -19.374 1.00 94.25 212 ALA A CA 1
ATOM 1635 C C . ALA A 1 212 ? -6.193 -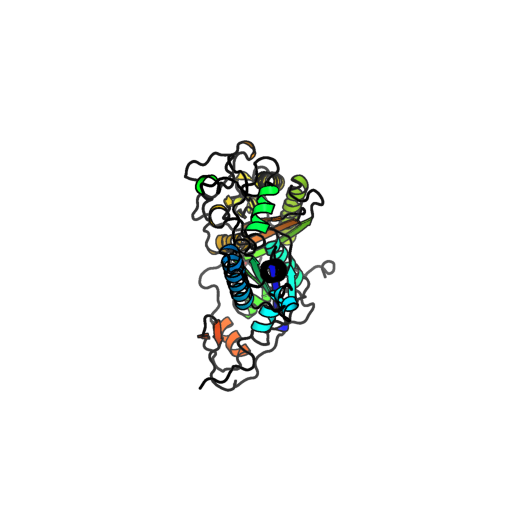7.870 -20.889 1.00 94.25 212 ALA A C 1
ATOM 1637 O O . ALA A 1 212 ? -7.096 -7.156 -21.337 1.00 94.25 212 ALA A O 1
ATOM 1638 N N . GLU A 1 213 ? -5.472 -8.677 -21.672 1.00 92.00 213 GLU A N 1
ATOM 1639 C CA . GLU A 1 213 ? -5.619 -8.778 -23.129 1.00 92.00 213 GLU A CA 1
ATOM 1640 C C . GLU A 1 213 ? -6.978 -9.339 -23.563 1.00 92.00 213 GLU A C 1
ATOM 1642 O O . GLU A 1 213 ? -7.579 -8.797 -24.491 1.00 92.00 213 GLU A O 1
ATOM 1647 N N . GLU A 1 214 ? -7.513 -10.344 -22.862 1.00 92.62 214 GLU A N 1
ATOM 1648 C CA . GLU A 1 214 ? -8.868 -10.882 -23.084 1.00 92.62 214 GLU A CA 1
ATOM 1649 C C . GLU A 1 214 ? -9.950 -9.797 -23.012 1.00 92.62 214 GLU A C 1
ATOM 1651 O O . GLU A 1 214 ? -10.980 -9.874 -23.686 1.00 92.62 214 GLU A O 1
ATOM 1656 N N . ARG A 1 215 ? -9.701 -8.753 -22.216 1.00 93.69 215 ARG A N 1
ATOM 1657 C CA . ARG A 1 215 ? -10.597 -7.604 -22.036 1.00 93.69 215 ARG A CA 1
ATOM 1658 C C . ARG A 1 215 ? -10.230 -6.421 -22.928 1.00 93.69 215 ARG A C 1
ATOM 1660 O O . ARG A 1 215 ? -10.918 -5.402 -22.903 1.00 93.69 215 ARG A O 1
ATOM 1667 N N . GLY A 1 216 ? -9.156 -6.530 -23.709 1.00 93.81 216 GLY A N 1
ATOM 1668 C CA . GLY A 1 216 ? -8.628 -5.445 -24.528 1.00 93.81 216 GLY A CA 1
ATOM 1669 C C . GLY A 1 216 ? -8.072 -4.284 -23.706 1.00 93.81 216 GLY A C 1
ATOM 1670 O O . GLY A 1 216 ? -8.093 -3.150 -24.178 1.00 93.81 216 GLY A O 1
ATOM 1671 N N . ILE A 1 217 ? -7.624 -4.531 -22.474 1.00 94.44 217 ILE A N 1
ATOM 1672 C CA . ILE A 1 217 ? -7.103 -3.503 -21.573 1.00 94.44 217 ILE A CA 1
ATOM 1673 C C . ILE A 1 217 ? -5.579 -3.515 -21.634 1.00 94.44 217 ILE A C 1
ATOM 1675 O O . ILE A 1 217 ? -4.939 -4.503 -21.295 1.00 94.44 217 ILE A O 1
ATOM 1679 N N . ARG A 1 218 ? -4.983 -2.376 -21.987 1.00 94.31 218 ARG A N 1
ATOM 1680 C CA . ARG A 1 218 ? -3.551 -2.130 -21.814 1.00 94.31 218 ARG A CA 1
ATOM 1681 C C . ARG A 1 218 ? -3.264 -1.799 -20.340 1.00 94.31 218 ARG A C 1
ATOM 1683 O O . ARG A 1 218 ? -3.807 -0.798 -19.840 1.00 94.31 218 ARG A O 1
ATOM 1690 N N . PRO A 1 219 ? -2.440 -2.583 -19.618 1.00 95.38 219 PRO A N 1
ATOM 1691 C CA . PRO A 1 219 ? -2.084 -2.261 -18.236 1.00 95.38 219 PRO A CA 1
ATOM 1692 C C . PRO A 1 219 ? -1.215 -0.990 -18.155 1.00 95.38 219 PRO A C 1
ATOM 1694 O O . PRO A 1 219 ? -0.725 -0.497 -19.170 1.00 95.38 219 PRO A O 1
ATOM 1697 N N . ILE A 1 220 ? -1.075 -0.410 -16.956 1.00 95.75 220 ILE A N 1
ATOM 1698 C CA . ILE A 1 220 ? -0.275 0.819 -16.738 1.00 95.75 220 ILE A CA 1
ATOM 1699 C C . ILE A 1 220 ? 1.217 0.499 -16.752 1.00 95.75 220 ILE A C 1
ATOM 1701 O O . ILE A 1 220 ? 2.029 1.167 -17.394 1.00 95.75 220 ILE A O 1
ATOM 1705 N N . CYS A 1 221 ? 1.564 -0.513 -15.974 1.00 96.44 221 CYS A N 1
ATOM 1706 C CA . CYS A 1 221 ? 2.916 -0.940 -15.714 1.00 96.44 221 CYS A CA 1
ATOM 1707 C C . CYS A 1 221 ? 2.921 -2.442 -15.453 1.00 96.44 221 CYS A C 1
ATOM 1709 O O . CYS A 1 221 ? 1.891 -3.042 -15.145 1.00 96.44 221 CYS A O 1
ATOM 1711 N N . GLU A 1 222 ? 4.105 -3.015 -15.542 1.00 95.94 222 GLU A N 1
ATOM 1712 C CA . GLU A 1 222 ? 4.397 -4.400 -15.226 1.00 95.94 222 GLU A CA 1
ATOM 1713 C C . GLU A 1 222 ? 5.253 -4.463 -13.961 1.00 95.94 222 GLU A C 1
ATOM 1715 O O . GLU A 1 222 ? 6.158 -3.645 -13.782 1.00 95.94 222 GLU A O 1
ATOM 1720 N N . ILE A 1 223 ? 4.983 -5.438 -13.093 1.00 97.69 223 ILE A N 1
ATOM 1721 C CA . ILE A 1 223 ? 5.869 -5.774 -11.975 1.00 97.69 223 ILE A CA 1
ATOM 1722 C C . ILE A 1 223 ? 7.006 -6.625 -12.542 1.00 97.69 223 ILE A C 1
ATOM 1724 O O . ILE A 1 223 ? 6.789 -7.771 -12.933 1.00 97.69 223 ILE A O 1
ATOM 1728 N N . VAL A 1 224 ? 8.217 -6.068 -12.614 1.00 96.06 224 VAL A N 1
ATOM 1729 C CA . VAL A 1 224 ? 9.371 -6.802 -13.163 1.00 96.06 224 VAL A CA 1
ATOM 1730 C C . VAL A 1 224 ? 10.106 -7.598 -12.086 1.00 96.06 224 VAL A C 1
ATOM 1732 O O . VAL A 1 224 ? 10.638 -8.680 -12.351 1.00 96.06 224 VAL A O 1
ATOM 1735 N N . ALA A 1 225 ? 10.085 -7.102 -10.853 1.00 97.50 225 ALA A N 1
ATOM 1736 C CA . ALA A 1 225 ? 10.550 -7.822 -9.683 1.00 97.50 225 ALA A CA 1
ATOM 1737 C C . ALA A 1 225 ? 9.850 -7.294 -8.429 1.00 97.50 225 ALA A C 1
ATOM 1739 O O . ALA A 1 225 ? 9.559 -6.101 -8.321 1.00 97.50 225 ALA A O 1
ATOM 1740 N N . SER A 1 226 ? 9.659 -8.173 -7.456 1.00 98.19 226 SER A N 1
ATOM 1741 C CA . SER A 1 226 ? 9.269 -7.829 -6.098 1.00 98.19 226 SER A CA 1
ATOM 1742 C C . SER A 1 226 ? 10.132 -8.621 -5.114 1.00 98.19 226 SER A C 1
ATOM 1744 O O . SER A 1 226 ? 10.636 -9.695 -5.453 1.00 98.19 226 SER A O 1
ATOM 1746 N N . GLN A 1 227 ? 10.368 -8.071 -3.926 1.00 97.88 227 GLN A N 1
ATOM 1747 C CA . GLN A 1 227 ? 11.066 -8.734 -2.825 1.00 97.88 227 GLN A CA 1
ATOM 1748 C C . GLN A 1 227 ? 10.453 -8.302 -1.495 1.00 97.88 227 GLN A C 1
ATOM 1750 O O . GLN A 1 227 ? 10.241 -7.111 -1.272 1.00 97.88 227 GLN A O 1
ATOM 1755 N N . PHE A 1 228 ? 10.246 -9.235 -0.571 1.00 97.31 228 PHE A N 1
ATOM 1756 C CA . PHE A 1 228 ? 9.965 -8.912 0.825 1.00 97.31 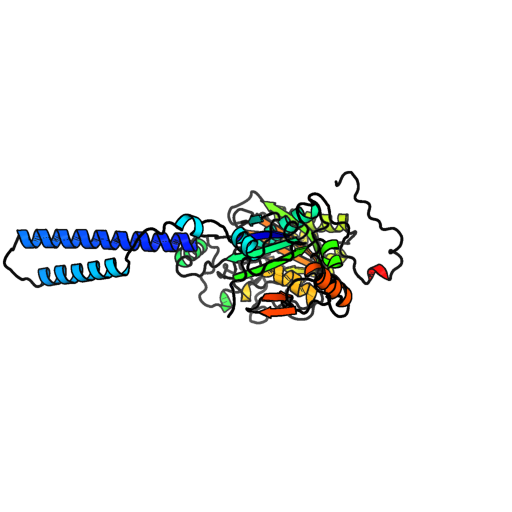228 PHE A CA 1
ATOM 1757 C C . PHE A 1 228 ? 10.712 -9.869 1.753 1.00 97.31 228 PHE A C 1
ATOM 1759 O O . PHE A 1 228 ? 10.901 -11.038 1.429 1.00 97.31 228 PHE A O 1
ATOM 1766 N N . SER A 1 229 ? 11.183 -9.363 2.891 1.00 96.56 229 SER A N 1
ATOM 1767 C CA . SER A 1 229 ? 11.969 -10.135 3.855 1.00 96.56 229 SER A CA 1
ATOM 1768 C C . SER A 1 229 ? 11.934 -9.489 5.240 1.00 96.56 229 SER A C 1
ATOM 1770 O O . SER A 1 229 ? 11.560 -8.323 5.395 1.00 96.56 229 SER A O 1
ATOM 1772 N N . ASN A 1 230 ? 12.350 -10.252 6.249 1.00 96.12 230 ASN A N 1
ATOM 1773 C CA . ASN A 1 230 ? 12.551 -9.770 7.606 1.00 96.12 230 ASN A CA 1
ATOM 1774 C C . ASN A 1 230 ? 14.048 -9.703 7.926 1.00 96.12 230 ASN A C 1
ATOM 1776 O O . ASN A 1 230 ? 14.746 -10.703 7.784 1.00 96.12 230 ASN A O 1
ATOM 1780 N N . SER A 1 231 ? 14.544 -8.552 8.385 1.00 93.50 231 SER A N 1
ATOM 1781 C CA . SER A 1 231 ? 15.977 -8.401 8.694 1.00 93.50 231 SER A CA 1
ATOM 1782 C C . SER A 1 231 ? 16.429 -9.076 9.991 1.00 93.50 231 SER A C 1
ATOM 1784 O O . SER A 1 231 ? 17.624 -9.097 10.251 1.00 93.50 231 SER A O 1
ATOM 1786 N N . ALA A 1 232 ? 15.511 -9.568 10.834 1.00 94.88 232 ALA A N 1
ATOM 1787 C CA . ALA A 1 232 ? 15.809 -10.147 12.149 1.00 94.88 232 ALA A CA 1
ATOM 1788 C C . ALA A 1 232 ? 16.744 -9.277 13.022 1.00 94.88 232 ALA A C 1
ATOM 1790 O O . ALA A 1 232 ? 17.558 -9.793 13.785 1.00 94.88 232 ALA A O 1
ATOM 1791 N N . PHE A 1 233 ? 16.640 -7.948 12.901 1.00 90.75 233 PHE A N 1
ATOM 1792 C CA . PHE A 1 233 ? 17.639 -7.018 13.432 1.00 90.75 233 PHE A CA 1
ATOM 1793 C C . PHE A 1 233 ? 17.145 -6.245 14.655 1.00 90.75 233 PHE A C 1
ATOM 1795 O O . PHE A 1 233 ? 17.720 -6.338 15.738 1.00 90.75 233 PHE A O 1
ATOM 1802 N N . HIS A 1 234 ? 16.080 -5.458 14.498 1.00 87.62 234 HIS A N 1
ATOM 1803 C CA . HIS A 1 234 ? 15.548 -4.626 15.574 1.00 87.62 234 HIS A CA 1
ATOM 1804 C C . HIS A 1 234 ? 14.057 -4.321 15.382 1.00 87.62 234 HIS A C 1
ATOM 1806 O O . HIS A 1 234 ? 13.547 -4.284 14.260 1.00 87.62 234 HIS A O 1
ATOM 1812 N N . GLY A 1 235 ? 13.355 -4.044 16.484 1.00 83.38 235 GLY A N 1
ATOM 1813 C CA . GLY A 1 235 ? 11.932 -3.689 16.455 1.00 83.38 235 GLY A CA 1
ATOM 1814 C C . GLY A 1 235 ? 11.643 -2.362 15.743 1.00 83.38 235 GLY A C 1
ATOM 1815 O O . GLY A 1 235 ? 10.609 -2.229 15.104 1.00 83.38 235 GLY A O 1
ATOM 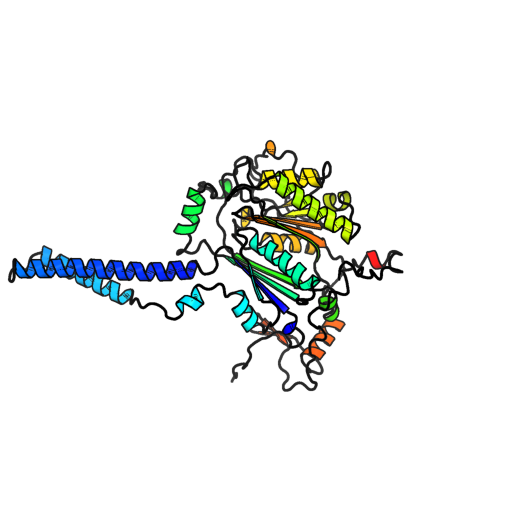1816 N N . THR A 1 236 ? 12.563 -1.398 15.812 1.00 81.38 236 THR A N 1
ATOM 1817 C CA . THR A 1 236 ? 12.376 -0.030 15.277 1.00 81.38 236 THR A CA 1
ATOM 1818 C C . THR A 1 236 ? 13.489 0.470 14.359 1.00 81.38 236 THR A C 1
ATOM 1820 O O . THR A 1 236 ? 13.339 1.520 13.745 1.00 81.38 236 THR A O 1
ATOM 1823 N N . ARG A 1 237 ? 14.612 -0.253 14.260 1.00 84.56 237 ARG A N 1
ATOM 1824 C CA . ARG A 1 237 ? 15.774 0.157 13.456 1.00 84.56 237 ARG A CA 1
ATOM 1825 C C . ARG A 1 237 ? 15.908 -0.749 12.247 1.00 84.56 237 ARG A C 1
ATOM 1827 O O . ARG A 1 237 ? 15.545 -1.922 12.313 1.00 84.56 237 ARG A O 1
ATOM 1834 N N . LEU A 1 238 ? 16.477 -0.209 11.177 1.00 87.94 238 LEU A N 1
ATOM 1835 C CA . LEU A 1 238 ? 16.746 -0.958 9.957 1.00 87.94 238 LEU A CA 1
ATOM 1836 C C . LEU A 1 238 ? 18.177 -1.488 9.949 1.00 87.94 238 LEU A C 1
ATOM 1838 O O . LEU A 1 238 ? 19.114 -0.789 10.344 1.00 87.94 238 LEU A O 1
ATOM 1842 N N . ASP A 1 239 ? 18.333 -2.715 9.461 1.00 93.00 239 ASP A N 1
ATOM 1843 C CA . ASP A 1 239 ? 19.631 -3.245 9.059 1.00 93.00 239 ASP A CA 1
ATOM 1844 C C . ASP A 1 239 ? 19.965 -2.716 7.662 1.00 93.00 239 ASP A C 1
ATOM 1846 O O . ASP A 1 239 ? 19.425 -3.171 6.652 1.00 93.00 239 ASP A O 1
ATOM 1850 N N . VAL A 1 240 ? 20.853 -1.727 7.624 1.00 93.62 240 VAL A N 1
ATOM 1851 C CA . VAL A 1 240 ? 21.272 -1.037 6.401 1.00 93.62 240 VAL A CA 1
ATOM 1852 C C . VAL A 1 240 ? 21.881 -2.004 5.377 1.00 93.62 240 VAL A C 1
ATOM 1854 O O . VAL A 1 240 ? 21.610 -1.877 4.181 1.00 93.62 240 VAL A O 1
ATOM 1857 N N . ALA A 1 241 ? 22.667 -2.989 5.823 1.00 95.06 241 ALA A N 1
ATOM 1858 C CA . ALA A 1 241 ? 23.317 -3.941 4.927 1.00 95.06 241 ALA A CA 1
ATOM 1859 C C . ALA A 1 241 ? 22.301 -4.924 4.334 1.00 95.06 241 ALA A C 1
ATOM 1861 O O . ALA A 1 241 ? 22.330 -5.185 3.131 1.00 95.06 241 ALA A O 1
ATOM 1862 N N . HIS A 1 242 ? 21.363 -5.415 5.150 1.00 96.00 242 HIS A N 1
ATOM 1863 C CA . HIS A 1 242 ? 20.299 -6.290 4.661 1.00 96.00 242 HIS A CA 1
ATOM 1864 C C . HIS A 1 242 ? 19.366 -5.568 3.677 1.00 96.00 242 HIS A C 1
ATOM 1866 O O . HIS A 1 242 ? 19.059 -6.112 2.618 1.00 96.00 242 HIS A O 1
ATOM 1872 N N . VAL A 1 243 ? 18.972 -4.318 3.962 1.00 96.62 243 VAL A N 1
ATOM 1873 C CA . VAL A 1 243 ? 18.151 -3.508 3.039 1.00 96.62 243 VAL A CA 1
ATOM 1874 C C . VAL A 1 243 ? 18.859 -3.319 1.691 1.00 96.62 243 VAL A C 1
ATOM 1876 O O . VAL A 1 243 ? 18.229 -3.479 0.645 1.00 96.62 243 VAL A O 1
ATOM 1879 N N . ALA A 1 244 ? 20.167 -3.047 1.695 1.00 97.56 244 ALA A N 1
ATOM 1880 C CA . ALA A 1 244 ? 20.959 -2.963 0.469 1.00 97.56 244 ALA A CA 1
ATOM 1881 C C . ALA A 1 244 ? 21.006 -4.291 -0.301 1.00 97.56 244 ALA A C 1
ATOM 1883 O O . ALA A 1 244 ? 20.801 -4.298 -1.513 1.00 97.56 244 ALA A O 1
ATOM 1884 N N . GLY A 1 245 ? 21.211 -5.414 0.393 1.00 98.19 245 GLY A N 1
ATOM 1885 C CA . GLY A 1 245 ? 21.212 -6.744 -0.223 1.00 98.19 245 GLY A CA 1
ATOM 1886 C C . GLY A 1 245 ? 19.865 -7.127 -0.846 1.00 98.19 245 GLY A C 1
ATOM 1887 O O . GLY A 1 245 ? 19.829 -7.731 -1.920 1.00 98.19 245 GLY A O 1
ATOM 1888 N N . LEU A 1 246 ? 18.750 -6.731 -0.225 1.00 97.75 246 LEU A N 1
ATOM 1889 C CA . LEU A 1 246 ? 17.411 -6.923 -0.792 1.00 97.75 246 LEU A CA 1
ATOM 1890 C C . LEU A 1 246 ? 17.203 -6.099 -2.065 1.00 97.75 246 LEU A C 1
ATOM 1892 O O . LEU A 1 246 ? 16.647 -6.616 -3.034 1.00 97.75 246 LEU A O 1
ATOM 1896 N N . MET A 1 247 ? 17.668 -4.846 -2.091 1.00 98.50 247 MET A N 1
ATOM 1897 C CA . MET A 1 247 ? 17.582 -4.004 -3.287 1.00 98.50 247 MET A CA 1
ATOM 1898 C C . MET A 1 247 ? 18.452 -4.549 -4.429 1.00 98.50 247 MET A C 1
ATOM 1900 O O . MET A 1 247 ? 17.985 -4.611 -5.566 1.00 98.50 247 MET A O 1
ATOM 1904 N N . GLU A 1 248 ? 19.665 -5.024 -4.130 1.00 98.38 248 GLU A N 1
ATOM 1905 C CA . GLU A 1 248 ? 20.515 -5.705 -5.115 1.00 98.38 248 GLU A CA 1
ATOM 1906 C C . GLU A 1 248 ? 19.820 -6.961 -5.657 1.00 98.38 248 GLU A C 1
ATOM 1908 O O . GLU A 1 248 ? 19.755 -7.153 -6.867 1.00 98.38 248 GLU A O 1
ATOM 1913 N N . THR A 1 249 ? 19.219 -7.780 -4.787 1.00 98.50 249 THR A N 1
ATOM 1914 C CA . THR A 1 249 ? 18.480 -8.990 -5.193 1.00 98.50 249 THR A CA 1
ATOM 1915 C C . THR A 1 249 ? 17.286 -8.657 -6.089 1.00 98.50 249 THR A C 1
ATOM 1917 O O . THR A 1 249 ? 17.044 -9.342 -7.086 1.00 98.50 249 THR A O 1
ATOM 1920 N N . LEU A 1 250 ? 16.545 -7.594 -5.768 1.00 98.56 250 LEU A N 1
ATOM 1921 C CA . LEU A 1 250 ? 15.420 -7.108 -6.564 1.00 98.56 250 LEU A CA 1
ATOM 1922 C C . LEU A 1 250 ? 15.870 -6.701 -7.974 1.00 98.56 250 LEU A C 1
ATOM 1924 O O . LEU A 1 250 ? 15.279 -7.148 -8.960 1.00 98.56 250 LEU A O 1
ATOM 1928 N N . VAL A 1 251 ? 16.922 -5.882 -8.074 1.00 98.25 251 VAL A N 1
ATOM 1929 C CA . VAL A 1 251 ? 17.457 -5.424 -9.364 1.00 98.25 251 VAL A CA 1
ATOM 1930 C C . VAL A 1 251 ? 18.036 -6.600 -10.145 1.00 98.25 251 VAL A C 1
ATOM 1932 O O . VAL A 1 251 ? 17.628 -6.804 -11.284 1.00 98.25 251 VAL A O 1
ATOM 1935 N N . ALA A 1 252 ? 18.863 -7.447 -9.530 1.00 98.25 252 ALA A N 1
ATOM 1936 C CA . ALA A 1 252 ? 19.426 -8.638 -10.168 1.00 98.25 252 ALA A CA 1
ATOM 1937 C C . ALA A 1 252 ? 18.343 -9.613 -10.667 1.00 98.25 252 ALA A C 1
ATOM 1939 O O . ALA A 1 252 ? 18.495 -10.244 -11.714 1.00 98.25 252 ALA A O 1
ATOM 1940 N N . THR A 1 253 ? 17.212 -9.717 -9.958 1.00 97.38 253 THR A N 1
ATOM 1941 C CA . THR A 1 253 ? 16.050 -10.497 -10.415 1.00 97.38 253 THR A CA 1
ATOM 1942 C C . THR A 1 253 ? 15.464 -9.916 -11.699 1.00 97.38 253 THR A C 1
ATOM 1944 O O . THR A 1 253 ? 15.161 -10.672 -12.623 1.00 97.38 253 THR A O 1
ATOM 1947 N N . ALA A 1 254 ? 15.331 -8.591 -11.787 1.00 95.69 254 ALA A N 1
ATOM 1948 C CA . ALA A 1 254 ? 14.859 -7.919 -12.994 1.00 95.69 254 ALA A CA 1
ATOM 1949 C C . ALA A 1 254 ? 15.863 -8.044 -14.158 1.00 95.69 254 ALA A C 1
ATOM 1951 O O . ALA A 1 254 ? 15.445 -8.337 -15.280 1.00 95.69 254 ALA A O 1
ATOM 1952 N N . GLU A 1 255 ? 17.169 -7.906 -13.891 1.00 95.88 255 GLU A N 1
ATOM 1953 C CA . GLU A 1 255 ? 18.246 -8.129 -14.872 1.00 95.88 255 GLU A CA 1
ATOM 1954 C C . GLU A 1 255 ? 18.153 -9.556 -15.442 1.00 95.88 255 GLU A C 1
ATOM 1956 O O . GLU A 1 255 ? 18.039 -9.746 -16.652 1.00 95.88 255 GLU A O 1
ATOM 1961 N N . LYS A 1 256 ? 18.082 -10.570 -14.569 1.00 95.75 256 LYS A N 1
ATOM 1962 C CA . LYS A 1 256 ? 18.010 -11.984 -14.966 1.00 95.75 256 LYS A CA 1
ATOM 1963 C C . LYS A 1 256 ? 16.730 -12.334 -15.727 1.00 95.75 256 LYS A C 1
ATOM 1965 O O . LYS A 1 256 ? 16.773 -13.135 -16.656 1.00 95.75 256 LYS A O 1
ATOM 1970 N N . ARG A 1 257 ? 15.581 -11.801 -15.301 1.00 90.88 257 ARG A N 1
ATOM 1971 C CA . ARG A 1 257 ? 14.263 -12.174 -15.840 1.00 90.88 257 ARG A CA 1
ATOM 1972 C C . ARG A 1 257 ? 13.944 -11.473 -17.159 1.00 90.88 257 ARG A C 1
ATOM 1974 O O . ARG A 1 257 ? 13.280 -12.066 -18.001 1.00 90.88 257 ARG A O 1
ATOM 1981 N N . PHE A 1 258 ? 14.404 -10.234 -17.332 1.00 90.94 258 PHE A N 1
ATOM 1982 C CA . PHE A 1 258 ? 14.016 -9.381 -18.459 1.00 90.94 258 PHE A CA 1
ATOM 1983 C C . PHE A 1 258 ? 15.190 -8.848 -19.288 1.00 90.94 258 PHE A C 1
ATOM 1985 O O . PHE A 1 258 ? 14.953 -8.070 -20.210 1.00 90.94 258 PHE A O 1
ATOM 1992 N N . GLY A 1 259 ? 16.434 -9.226 -18.976 1.00 92.50 259 GLY A N 1
ATOM 1993 C CA . GLY A 1 259 ? 17.620 -8.727 -19.682 1.00 92.50 259 GLY A CA 1
ATOM 1994 C C . GLY A 1 259 ? 17.798 -7.214 -19.543 1.00 92.50 259 GLY A C 1
ATOM 1995 O O . GLY A 1 259 ? 18.265 -6.556 -20.468 1.00 92.50 259 GLY A O 1
ATOM 1996 N N . LEU A 1 260 ? 17.339 -6.643 -18.427 1.00 92.69 260 LEU A N 1
ATOM 1997 C CA . LEU A 1 260 ? 17.475 -5.217 -18.153 1.00 92.69 260 LEU A CA 1
ATOM 1998 C C . LEU A 1 260 ? 18.892 -4.907 -17.671 1.00 92.69 260 LEU A C 1
ATOM 2000 O O . LEU A 1 260 ? 19.482 -5.685 -16.935 1.00 92.69 260 LEU A O 1
ATOM 2004 N N . GLU A 1 261 ? 19.403 -3.739 -18.042 1.00 93.81 261 GLU A N 1
ATOM 2005 C CA . GLU A 1 261 ? 20.703 -3.239 -17.595 1.00 93.81 261 GLU A CA 1
ATOM 2006 C C . GLU A 1 261 ? 20.508 -2.285 -16.410 1.00 93.81 261 GLU A C 1
ATOM 2008 O O . GLU A 1 261 ? 19.811 -1.271 -16.550 1.00 93.81 261 GLU A O 1
ATOM 2013 N N . ARG A 1 262 ? 21.158 -2.527 -15.259 1.00 94.50 262 ARG A N 1
ATOM 2014 C CA . ARG A 1 262 ? 21.046 -1.634 -14.082 1.00 94.50 262 ARG A CA 1
ATOM 2015 C C . ARG A 1 262 ? 21.327 -0.165 -14.378 1.00 94.50 262 ARG A C 1
ATOM 2017 O O . ARG A 1 262 ? 20.689 0.709 -13.797 1.00 94.50 262 ARG A O 1
ATOM 2024 N N . ASN A 1 263 ? 22.248 0.122 -15.300 1.00 92.19 263 ASN A N 1
ATOM 2025 C CA . ASN A 1 263 ? 22.595 1.493 -15.679 1.00 92.19 263 ASN A CA 1
ATOM 2026 C C . ASN A 1 263 ? 21.424 2.198 -16.380 1.00 92.19 263 ASN A C 1
ATOM 2028 O O . ASN A 1 263 ? 21.199 3.388 -16.157 1.00 92.19 263 ASN A O 1
ATOM 2032 N N . ALA A 1 264 ? 20.665 1.460 -17.198 1.00 91.06 264 ALA A N 1
ATOM 2033 C CA . ALA A 1 264 ? 19.466 1.964 -17.856 1.00 91.06 264 ALA A CA 1
ATOM 2034 C C . ALA A 1 264 ? 18.305 2.121 -16.865 1.00 91.06 264 ALA A C 1
ATOM 2036 O O . ALA A 1 264 ? 17.577 3.110 -16.947 1.00 91.06 264 ALA A O 1
ATOM 2037 N N . ILE A 1 265 ? 18.175 1.195 -15.904 1.00 94.38 265 ILE A N 1
ATOM 2038 C CA . ILE A 1 265 ? 17.212 1.313 -14.802 1.00 94.38 265 ILE A CA 1
ATOM 2039 C C . ILE A 1 265 ? 17.492 2.607 -14.030 1.00 94.38 265 ILE A C 1
ATOM 2041 O O . ILE A 1 265 ? 16.620 3.470 -13.963 1.00 94.38 265 ILE A O 1
ATOM 2045 N N . ALA A 1 266 ? 18.712 2.795 -13.517 1.00 95.81 266 ALA A N 1
ATOM 2046 C CA . ALA A 1 266 ? 19.066 3.927 -12.658 1.00 95.81 266 ALA A CA 1
ATOM 2047 C C . ALA A 1 266 ? 18.698 5.291 -13.266 1.00 95.81 266 ALA A C 1
ATOM 2049 O O . ALA A 1 266 ? 18.052 6.108 -12.618 1.00 95.81 266 ALA A O 1
ATOM 2050 N N . ALA A 1 267 ? 19.058 5.517 -14.533 1.00 94.44 267 ALA A N 1
ATOM 2051 C CA . ALA A 1 267 ? 18.854 6.797 -15.212 1.00 94.44 267 ALA A CA 1
ATOM 2052 C C . ALA A 1 267 ? 17.385 7.138 -15.515 1.00 94.44 267 ALA A C 1
ATOM 2054 O O . ALA A 1 267 ? 17.081 8.277 -15.858 1.00 94.44 267 ALA A O 1
ATOM 2055 N N . LYS A 1 268 ? 16.484 6.154 -15.433 1.00 96.69 268 LYS A N 1
ATOM 2056 C CA . LYS A 1 268 ? 15.068 6.285 -15.803 1.00 96.69 268 LYS A CA 1
ATOM 2057 C C . LYS A 1 268 ? 14.125 5.871 -14.672 1.00 96.69 268 LYS A C 1
ATOM 2059 O O . LYS A 1 268 ? 12.941 5.618 -14.917 1.00 96.69 268 LYS A O 1
ATOM 2064 N N . THR A 1 269 ? 14.655 5.766 -13.454 1.00 98.25 269 THR A N 1
ATOM 2065 C CA . THR A 1 269 ? 13.910 5.339 -12.271 1.00 98.25 269 THR A CA 1
ATOM 2066 C C . THR A 1 269 ? 13.476 6.532 -11.443 1.00 98.25 269 THR A C 1
ATOM 2068 O O . THR A 1 269 ? 14.285 7.396 -11.104 1.00 98.25 269 THR A O 1
ATOM 2071 N N . VAL A 1 270 ? 12.208 6.513 -11.039 1.00 98.69 270 VAL A N 1
ATOM 2072 C CA . VAL A 1 270 ? 11.759 7.225 -9.847 1.00 98.69 270 VAL A CA 1
ATOM 2073 C C . VAL A 1 270 ? 11.736 6.261 -8.657 1.00 98.69 270 VAL A C 1
ATOM 2075 O O . VAL A 1 270 ? 11.089 5.217 -8.689 1.00 98.69 270 VAL A O 1
ATOM 2078 N N . PHE A 1 271 ? 12.471 6.585 -7.603 1.00 98.62 271 PHE A N 1
ATOM 2079 C CA . PHE A 1 271 ? 12.431 5.898 -6.325 1.00 98.62 271 PHE A CA 1
ATOM 2080 C C . PHE A 1 271 ? 11.403 6.570 -5.417 1.00 98.62 271 PHE A C 1
ATOM 2082 O O . PHE A 1 271 ? 11.563 7.733 -5.039 1.00 98.62 271 PHE A O 1
ATOM 2089 N N . ILE A 1 272 ? 10.345 5.841 -5.068 1.00 98.25 272 ILE A N 1
ATOM 2090 C CA . ILE A 1 272 ? 9.355 6.299 -4.098 1.00 98.25 272 ILE A CA 1
ATOM 2091 C C . ILE A 1 272 ? 9.808 5.850 -2.712 1.00 98.25 272 ILE A C 1
ATOM 2093 O O . ILE A 1 272 ? 9.729 4.672 -2.355 1.00 98.25 272 ILE A O 1
ATOM 2097 N N . SER A 1 273 ? 10.315 6.825 -1.968 1.00 97.06 273 SER A N 1
ATOM 2098 C CA . SER A 1 273 ? 10.931 6.662 -0.660 1.00 97.06 273 SER A CA 1
ATOM 2099 C C . SER A 1 273 ? 9.921 6.303 0.427 1.00 97.06 273 SER A C 1
ATOM 2101 O O . SER A 1 273 ? 8.793 6.812 0.457 1.00 97.06 273 SER A O 1
ATOM 2103 N N . HIS A 1 274 ? 10.361 5.477 1.379 1.00 95.62 274 HIS A N 1
ATOM 2104 C CA . HIS A 1 274 ? 9.598 5.217 2.591 1.00 95.62 274 HIS A CA 1
ATOM 2105 C C . HIS A 1 274 ? 9.779 6.301 3.653 1.00 95.62 274 HIS A C 1
ATOM 2107 O O . HIS A 1 274 ? 8.883 6.447 4.476 1.00 95.62 274 HIS A O 1
ATOM 2113 N N . GLU A 1 275 ? 10.871 7.062 3.633 1.00 92.81 275 GLU A N 1
ATOM 2114 C CA . GLU A 1 275 ? 11.285 7.954 4.717 1.00 92.81 275 GLU A CA 1
ATOM 2115 C C . GLU A 1 275 ? 10.140 8.681 5.429 1.00 92.81 275 GLU A C 1
ATOM 2117 O O . GLU A 1 275 ? 9.351 9.404 4.817 1.00 92.81 275 GLU A O 1
ATOM 2122 N N . THR A 1 276 ? 10.093 8.491 6.746 1.00 90.25 276 THR A N 1
ATOM 2123 C CA . THR A 1 276 ? 9.044 8.950 7.665 1.00 90.25 276 THR A CA 1
ATOM 2124 C C . THR A 1 276 ? 9.516 10.112 8.547 1.00 90.25 276 THR A C 1
ATOM 2126 O O . THR A 1 276 ? 9.019 10.286 9.653 1.00 90.25 276 THR A O 1
ATOM 2129 N N . TYR A 1 277 ? 10.486 10.903 8.074 1.00 84.75 277 TYR A N 1
ATOM 2130 C CA . TYR A 1 277 ? 11.158 11.985 8.818 1.00 84.75 277 TYR A CA 1
ATOM 2131 C C . TYR A 1 277 ? 11.951 11.512 10.045 1.00 84.75 277 TYR A C 1
ATOM 2133 O O . TYR A 1 277 ? 12.210 12.288 10.966 1.00 84.75 277 TYR A O 1
ATOM 2141 N N . THR A 1 278 ? 12.322 10.234 10.091 1.00 80.19 278 THR A N 1
ATOM 2142 C CA . THR A 1 278 ? 13.059 9.664 11.221 1.00 80.19 278 THR A CA 1
ATOM 2143 C C . THR A 1 278 ? 14.433 10.316 11.385 1.00 80.19 278 THR A C 1
ATOM 2145 O O . THR A 1 278 ? 15.050 10.686 10.382 1.00 80.19 278 THR A O 1
ATOM 2148 N N . PRO A 1 279 ? 14.943 10.437 12.629 1.00 74.06 279 PRO A N 1
ATOM 2149 C CA . PRO A 1 279 ? 16.232 11.064 12.897 1.00 74.06 279 PRO A CA 1
ATOM 2150 C C . PRO A 1 279 ? 17.350 10.553 11.988 1.00 74.06 279 PRO A C 1
ATOM 2152 O O . PRO A 1 279 ? 17.401 9.371 11.634 1.00 74.06 279 PRO A O 1
ATOM 2155 N N . ALA A 1 280 ? 18.271 11.452 11.636 1.00 63.12 280 ALA A N 1
ATOM 2156 C CA . ALA A 1 280 ? 19.166 11.243 10.505 1.00 63.12 280 ALA A CA 1
ATOM 2157 C C . ALA A 1 280 ? 20.016 9.967 10.572 1.00 63.12 280 ALA A C 1
ATOM 2159 O O . ALA A 1 280 ? 20.213 9.286 9.563 1.00 63.12 280 ALA A O 1
ATOM 2160 N N . ARG A 1 281 ? 20.459 9.591 11.774 1.00 63.06 281 ARG A N 1
ATOM 2161 C CA . ARG A 1 281 ? 21.309 8.421 11.980 1.00 63.06 281 ARG A CA 1
ATOM 2162 C C . ARG A 1 281 ? 20.488 7.151 12.199 1.00 63.06 281 ARG A C 1
ATOM 2164 O O . ARG A 1 281 ? 19.881 6.967 13.250 1.00 63.06 281 ARG A O 1
ATOM 2171 N N . GLY A 1 282 ? 20.569 6.220 11.247 1.00 65.12 282 GLY A N 1
ATOM 2172 C CA . GLY A 1 282 ? 19.935 4.900 11.346 1.00 65.12 282 GLY A CA 1
ATOM 2173 C C . GLY A 1 282 ? 18.429 4.892 11.059 1.00 65.12 282 GLY A C 1
ATOM 2174 O O . GLY A 1 282 ? 17.787 3.867 11.294 1.00 65.12 282 GLY A O 1
ATOM 2175 N N . GLY A 1 283 ? 17.890 6.014 10.570 1.00 79.88 283 GLY A N 1
ATOM 2176 C CA . GLY A 1 283 ? 16.532 6.148 10.042 1.00 79.88 283 GLY A CA 1
ATOM 2177 C C . GLY A 1 283 ? 16.401 5.670 8.591 1.00 79.88 283 GLY A C 1
ATOM 2178 O O . GLY A 1 283 ? 17.396 5.310 7.947 1.00 79.88 283 GLY A O 1
ATOM 2179 N N . SER A 1 284 ? 15.175 5.677 8.062 1.00 89.00 284 SER A N 1
ATOM 2180 C CA . SER A 1 284 ? 14.854 5.068 6.760 1.00 89.00 284 SER A CA 1
ATOM 2181 C C . SER A 1 284 ? 15.605 5.730 5.603 1.00 89.00 284 SER A C 1
ATOM 2183 O O . SER A 1 284 ? 16.220 5.019 4.814 1.00 89.00 284 SER A O 1
ATOM 2185 N N . ALA A 1 285 ? 15.700 7.063 5.567 1.00 91.88 285 ALA A N 1
ATOM 2186 C CA . ALA A 1 285 ? 16.465 7.797 4.554 1.00 91.88 285 ALA A CA 1
ATOM 2187 C C . ALA A 1 285 ? 17.909 7.292 4.437 1.00 91.88 285 ALA A C 1
ATOM 2189 O O . ALA A 1 285 ? 18.367 6.983 3.342 1.00 91.88 285 ALA A O 1
ATOM 2190 N N . SER A 1 286 ? 18.622 7.141 5.558 1.00 91.31 286 SER A N 1
ATOM 2191 C CA . SER A 1 286 ? 20.013 6.670 5.539 1.00 91.31 286 SER A CA 1
ATOM 2192 C C . SER A 1 286 ? 20.143 5.256 4.956 1.00 91.31 286 SER A C 1
ATOM 2194 O O . SER A 1 286 ? 21.032 5.003 4.142 1.00 91.31 286 SER A O 1
ATOM 2196 N N . ALA A 1 287 ? 19.223 4.352 5.310 1.00 93.44 287 ALA A N 1
ATOM 2197 C CA . ALA A 1 287 ? 19.205 2.984 4.800 1.00 93.44 287 ALA A CA 1
ATOM 2198 C C . ALA A 1 287 ? 18.837 2.931 3.308 1.00 93.44 287 ALA A C 1
ATOM 2200 O O . ALA A 1 287 ? 19.469 2.206 2.543 1.00 93.44 287 ALA A O 1
ATOM 2201 N N . GLU A 1 288 ? 17.851 3.723 2.886 1.00 95.75 288 GLU A N 1
ATOM 2202 C CA . GLU A 1 288 ? 17.403 3.831 1.496 1.00 95.75 288 GLU A CA 1
ATOM 2203 C C . GLU A 1 288 ? 18.505 4.379 0.585 1.00 95.75 288 GLU A C 1
ATOM 2205 O O . GLU A 1 288 ? 18.807 3.780 -0.447 1.00 95.75 288 GLU A O 1
ATOM 2210 N N . ILE A 1 289 ? 19.153 5.479 0.982 1.00 95.62 289 ILE A N 1
ATOM 2211 C CA . ILE A 1 289 ? 20.242 6.078 0.203 1.00 95.62 289 ILE A CA 1
ATOM 2212 C C . ILE A 1 289 ? 21.446 5.140 0.136 1.00 95.62 289 ILE A C 1
ATOM 2214 O O . ILE A 1 289 ? 22.034 4.972 -0.935 1.00 95.62 289 ILE A O 1
ATOM 2218 N N . PHE A 1 290 ? 21.801 4.486 1.245 1.00 95.88 290 PHE A N 1
ATOM 2219 C CA . PHE A 1 290 ? 22.860 3.481 1.234 1.00 95.88 290 PHE A CA 1
ATOM 2220 C C . PHE A 1 290 ? 22.530 2.328 0.277 1.00 95.88 290 PHE A C 1
ATOM 2222 O O . PHE A 1 290 ? 23.386 1.935 -0.513 1.00 95.88 290 PHE A O 1
ATOM 2229 N N . ALA A 1 291 ? 21.294 1.820 0.291 1.00 97.31 291 ALA A N 1
ATOM 2230 C CA . ALA A 1 291 ? 20.858 0.749 -0.601 1.00 97.31 291 ALA A CA 1
ATOM 2231 C C . ALA A 1 291 ? 20.910 1.158 -2.083 1.00 97.31 291 ALA A C 1
ATOM 2233 O O . ALA A 1 291 ? 21.426 0.399 -2.908 1.00 97.31 291 ALA A O 1
ATOM 2234 N N . LEU A 1 292 ? 20.469 2.376 -2.417 1.00 97.81 292 LEU A N 1
ATOM 2235 C CA . LEU A 1 292 ? 20.564 2.924 -3.774 1.00 97.81 292 LEU A CA 1
ATOM 2236 C C . LEU A 1 292 ? 22.021 3.033 -4.236 1.00 97.81 292 LEU A C 1
ATOM 2238 O O . LEU A 1 292 ? 22.359 2.555 -5.319 1.00 97.81 292 LEU A O 1
ATOM 2242 N N . ARG A 1 293 ? 22.903 3.606 -3.406 1.00 97.00 293 ARG A N 1
ATOM 2243 C CA . ARG A 1 293 ? 24.344 3.727 -3.698 1.00 97.00 293 ARG A CA 1
ATOM 2244 C C . ARG A 1 293 ? 25.023 2.366 -3.809 1.00 97.00 293 ARG A C 1
ATOM 2246 O O . ARG A 1 293 ? 25.868 2.170 -4.677 1.00 97.00 293 ARG A O 1
ATOM 2253 N N . HIS A 1 294 ? 24.643 1.406 -2.971 1.00 97.50 294 HIS A N 1
ATOM 2254 C CA . HIS A 1 294 ? 25.173 0.049 -3.038 1.00 97.50 294 HIS A CA 1
ATOM 2255 C C . HIS A 1 294 ? 24.812 -0.635 -4.362 1.00 97.50 294 HIS A C 1
ATOM 2257 O O . HIS A 1 294 ? 25.701 -1.215 -4.991 1.00 97.50 294 HIS A O 1
ATOM 2263 N N . THR A 1 295 ? 23.546 -0.522 -4.774 1.00 97.88 295 THR A N 1
ATOM 2264 C CA . THR A 1 295 ? 22.966 -1.231 -5.925 1.00 97.88 295 THR A CA 1
ATOM 2265 C C . THR A 1 295 ? 23.353 -0.590 -7.261 1.00 97.88 295 THR A C 1
ATOM 2267 O O . THR A 1 295 ? 23.807 -1.259 -8.193 1.00 97.88 295 THR A O 1
ATOM 2270 N N . PHE A 1 296 ? 23.223 0.737 -7.357 1.00 97.06 296 PHE A N 1
ATOM 2271 C CA . PHE A 1 296 ? 23.440 1.493 -8.596 1.00 97.06 296 PHE A CA 1
ATOM 2272 C C . PHE A 1 296 ? 24.824 2.147 -8.700 1.00 97.06 296 PHE A C 1
ATOM 2274 O O . PHE A 1 296 ? 25.151 2.696 -9.756 1.00 97.06 296 PHE A O 1
ATOM 2281 N N . LYS A 1 297 ? 25.653 2.069 -7.649 1.00 95.38 297 LYS A N 1
ATOM 2282 C CA . LYS A 1 297 ? 27.018 2.624 -7.611 1.00 95.38 297 LYS A CA 1
ATOM 2283 C C . LYS A 1 297 ? 27.022 4.100 -8.040 1.00 95.38 297 LYS A C 1
ATOM 2285 O O . LYS A 1 297 ? 26.196 4.881 -7.568 1.00 95.38 297 LYS A O 1
ATOM 2290 N N . ASP A 1 298 ? 27.895 4.467 -8.974 1.00 93.38 298 ASP A N 1
ATOM 2291 C CA . ASP A 1 298 ? 28.049 5.827 -9.503 1.00 93.38 298 ASP A CA 1
ATOM 2292 C C . ASP A 1 298 ? 26.779 6.367 -10.186 1.00 93.38 298 ASP A C 1
ATOM 2294 O O . ASP A 1 298 ? 26.631 7.574 -10.372 1.00 93.38 298 ASP A O 1
ATOM 2298 N N . ASN A 1 299 ? 25.830 5.496 -10.550 1.00 94.94 299 ASN A N 1
ATOM 2299 C CA . ASN A 1 299 ? 24.562 5.900 -11.155 1.00 94.94 299 ASN A CA 1
ATOM 2300 C C . ASN A 1 299 ? 23.455 6.191 -10.133 1.00 94.94 299 ASN A C 1
ATOM 2302 O O . ASN A 1 299 ? 22.380 6.626 -10.541 1.00 94.94 299 ASN A O 1
ATOM 2306 N N . ALA A 1 300 ? 23.687 5.997 -8.831 1.00 96.12 300 ALA A N 1
ATOM 2307 C CA . ALA A 1 300 ? 22.668 6.234 -7.804 1.00 96.12 300 ALA A CA 1
ATOM 2308 C C . ALA A 1 300 ? 22.127 7.673 -7.824 1.00 96.12 300 ALA A C 1
ATOM 2310 O O . ALA A 1 300 ? 20.924 7.876 -7.693 1.00 96.12 300 ALA A O 1
ATOM 2311 N N . ASN A 1 301 ? 22.983 8.659 -8.107 1.00 94.69 301 ASN A N 1
ATOM 2312 C CA . ASN A 1 301 ? 22.594 10.072 -8.181 1.00 94.69 301 ASN A CA 1
ATOM 2313 C C . ASN A 1 301 ? 21.738 10.412 -9.418 1.00 94.69 301 ASN A C 1
ATOM 2315 O O . ASN A 1 301 ? 21.288 11.545 -9.556 1.00 94.69 301 ASN A O 1
ATOM 2319 N N . LYS A 1 302 ? 21.521 9.458 -10.335 1.00 96.31 302 LYS A N 1
ATOM 2320 C CA . LYS A 1 302 ? 20.604 9.613 -11.477 1.00 96.31 302 LYS A CA 1
ATOM 2321 C C . LYS A 1 302 ? 19.175 9.176 -11.148 1.00 96.31 302 LYS A C 1
ATOM 2323 O O . LYS A 1 302 ? 18.265 9.502 -11.903 1.00 96.31 302 LYS A O 1
ATOM 2328 N N . VAL A 1 303 ? 18.983 8.441 -10.052 1.00 98.06 303 VAL A N 1
ATOM 2329 C CA . VAL A 1 303 ? 17.664 7.980 -9.611 1.00 98.06 303 VAL A CA 1
ATOM 2330 C C . VAL A 1 303 ? 16.914 9.154 -8.995 1.00 98.06 303 VAL A C 1
ATOM 2332 O O . VAL A 1 303 ? 17.384 9.759 -8.035 1.00 98.06 303 VAL A O 1
ATOM 2335 N N . ILE A 1 304 ? 15.733 9.464 -9.528 1.00 98.25 304 ILE A N 1
ATOM 2336 C CA . ILE A 1 304 ? 14.889 10.549 -9.018 1.00 98.25 304 ILE A CA 1
ATOM 2337 C C . ILE A 1 304 ? 14.232 10.075 -7.727 1.00 98.25 304 ILE A C 1
ATOM 2339 O O . ILE A 1 304 ? 13.505 9.090 -7.741 1.00 98.25 304 ILE A O 1
ATOM 2343 N N . ILE A 1 305 ? 14.431 10.771 -6.617 1.00 98.06 305 ILE A N 1
ATOM 2344 C CA . ILE A 1 305 ? 13.852 10.404 -5.324 1.00 98.06 305 ILE A CA 1
ATOM 2345 C C . ILE A 1 305 ? 12.605 11.248 -5.073 1.00 98.06 305 ILE A C 1
ATOM 2347 O O . ILE A 1 305 ? 12.655 12.477 -5.109 1.00 98.06 305 ILE A O 1
ATOM 2351 N N . ALA A 1 306 ? 11.485 10.596 -4.779 1.00 97.62 306 ALA A N 1
ATOM 2352 C CA . ALA A 1 306 ? 10.231 11.246 -4.422 1.00 97.62 306 ALA A CA 1
ATOM 2353 C C . ALA A 1 306 ? 9.687 10.705 -3.096 1.00 97.62 306 ALA A C 1
ATOM 2355 O O . ALA A 1 306 ? 9.890 9.543 -2.747 1.00 97.62 306 ALA A O 1
ATOM 2356 N N . ASN A 1 307 ? 8.968 11.550 -2.362 1.00 95.94 307 ASN A N 1
ATOM 2357 C CA . ASN A 1 307 ? 8.321 11.200 -1.102 1.00 95.94 307 ASN A CA 1
ATOM 2358 C C . ASN A 1 307 ? 7.036 12.023 -0.956 1.00 95.94 307 ASN A C 1
ATOM 2360 O O . ASN A 1 307 ? 7.038 13.225 -1.214 1.00 95.94 307 ASN A O 1
ATOM 2364 N N . THR A 1 308 ? 5.943 11.385 -0.542 1.00 93.94 308 THR A N 1
ATOM 2365 C CA . THR A 1 308 ? 4.631 12.038 -0.384 1.00 93.94 308 THR A CA 1
ATOM 2366 C C . THR A 1 308 ? 4.184 12.204 1.050 1.00 93.94 308 THR A C 1
ATOM 2368 O O . THR A 1 308 ? 3.150 12.839 1.283 1.00 93.94 308 THR A O 1
ATOM 2371 N N . LYS A 1 309 ? 4.929 11.669 2.021 1.00 94.31 309 LYS A N 1
ATOM 2372 C CA . LYS A 1 309 ? 4.513 11.727 3.422 1.00 94.31 309 LYS A CA 1
ATOM 2373 C C . LYS A 1 309 ? 4.382 13.172 3.868 1.00 94.31 309 LYS A C 1
ATOM 2375 O O . LYS A 1 309 ? 3.434 13.485 4.578 1.00 94.31 309 LYS A O 1
ATOM 2380 N N . GLY A 1 310 ? 5.226 14.071 3.348 1.00 92.81 310 GLY A N 1
ATOM 2381 C CA . GLY A 1 310 ? 5.155 15.511 3.627 1.00 92.81 310 GLY A CA 1
ATOM 2382 C C . GLY A 1 310 ? 3.777 16.144 3.385 1.00 92.81 310 GLY A C 1
ATOM 2383 O O . GLY A 1 310 ? 3.418 17.112 4.044 1.00 92.81 310 GLY A O 1
ATOM 2384 N N . TYR A 1 311 ? 2.981 15.565 2.480 1.00 92.75 311 TYR A N 1
ATOM 2385 C CA . TYR A 1 311 ? 1.614 16.000 2.178 1.00 92.75 311 TYR A CA 1
ATOM 2386 C C . TYR A 1 311 ? 0.532 15.161 2.857 1.00 92.75 311 TYR A C 1
ATOM 2388 O O . TYR A 1 311 ? -0.585 15.632 3.041 1.00 92.75 311 TYR A O 1
ATOM 2396 N N . THR A 1 312 ? 0.834 13.901 3.161 1.00 93.75 312 THR A N 1
ATOM 2397 C CA . THR A 1 312 ? -0.167 12.886 3.535 1.00 93.75 312 THR A CA 1
ATOM 2398 C C . THR A 1 312 ? -0.040 12.409 4.981 1.00 93.75 312 THR A C 1
ATOM 2400 O O . THR A 1 312 ? -0.895 11.673 5.467 1.00 93.75 312 THR A O 1
ATOM 2403 N N . GLY A 1 313 ? 1.013 12.827 5.684 1.00 93.94 313 GLY A N 1
ATOM 2404 C CA . GLY A 1 313 ? 1.475 12.146 6.884 1.00 93.94 313 GLY A CA 1
ATOM 2405 C C . GLY A 1 313 ? 1.938 10.722 6.571 1.00 93.94 313 GLY A C 1
ATOM 2406 O O . GLY A 1 313 ? 2.151 10.328 5.425 1.00 93.94 313 GLY A O 1
ATOM 2407 N N . HIS A 1 314 ? 2.100 9.925 7.614 1.00 95.25 314 HIS A N 1
ATOM 2408 C CA . HIS A 1 314 ? 2.378 8.509 7.513 1.00 95.25 314 HIS A CA 1
ATOM 2409 C C . HIS A 1 314 ? 1.093 7.707 7.726 1.00 95.25 314 HIS A C 1
ATOM 2411 O O . HIS A 1 314 ? 0.653 7.500 8.856 1.00 95.25 314 HIS A O 1
ATOM 2417 N N . THR A 1 315 ? 0.513 7.224 6.629 1.00 95.69 315 THR A N 1
ATOM 2418 C CA . THR A 1 315 ? -0.756 6.477 6.584 1.00 95.69 315 THR A CA 1
ATOM 2419 C C . THR A 1 315 ? -0.636 5.012 7.032 1.00 95.69 315 THR A C 1
ATOM 2421 O O . THR A 1 315 ? -1.391 4.152 6.584 1.00 95.69 315 THR A O 1
ATOM 2424 N N . MET A 1 316 ? 0.321 4.716 7.916 1.00 94.75 316 MET A N 1
ATOM 2425 C CA . MET A 1 316 ? 0.566 3.392 8.494 1.00 94.75 316 MET A CA 1
ATOM 2426 C C . MET A 1 316 ? 0.724 2.290 7.434 1.00 94.75 316 MET A C 1
ATOM 2428 O O . MET A 1 316 ? 1.668 2.339 6.644 1.00 94.75 316 MET A O 1
ATOM 2432 N N . GLY A 1 317 ? -0.155 1.283 7.410 1.00 95.75 317 GLY A N 1
ATOM 2433 C CA . GLY A 1 317 ? -0.094 0.168 6.467 1.00 95.75 317 GLY A CA 1
ATOM 2434 C C . GLY A 1 317 ? -0.571 0.509 5.053 1.00 95.75 317 GLY A C 1
ATOM 2435 O O . GLY A 1 317 ? -0.380 -0.307 4.143 1.00 95.75 317 GLY A O 1
ATOM 2436 N N . VAL A 1 318 ? -1.165 1.691 4.849 1.00 97.19 318 VAL A N 1
ATOM 2437 C CA . VAL A 1 3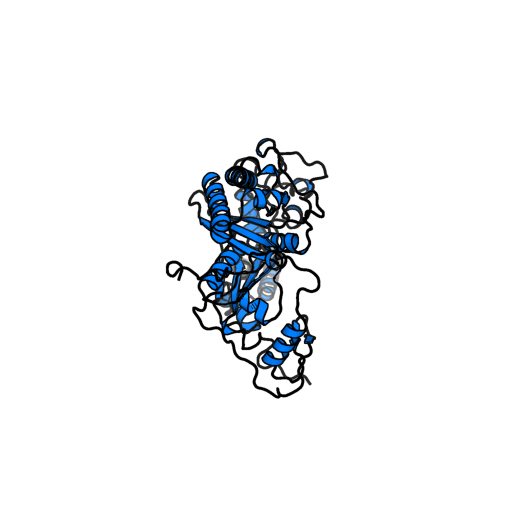18 ? -1.701 2.155 3.561 1.00 97.19 318 VAL A CA 1
ATOM 2438 C C . VAL A 1 318 ? -0.578 2.680 2.678 1.00 97.19 318 VAL A C 1
ATOM 2440 O O . VAL A 1 318 ? 0.014 3.716 2.965 1.00 97.19 318 VAL A O 1
ATOM 2443 N N . GLY A 1 319 ? -0.323 1.982 1.574 1.00 93.00 319 GLY A N 1
ATOM 2444 C CA . GLY A 1 319 ? 0.714 2.317 0.603 1.00 93.00 319 GLY A CA 1
ATOM 2445 C C . GLY A 1 319 ? 0.227 3.322 -0.431 1.00 93.00 319 GLY A C 1
ATOM 2446 O O . GLY A 1 319 ? 0.043 2.979 -1.600 1.00 93.00 319 GLY A O 1
ATOM 2447 N N . VAL A 1 320 ? 0.022 4.575 -0.017 1.00 96.75 320 VAL A N 1
ATOM 2448 C CA . VAL A 1 320 ? -0.240 5.683 -0.957 1.00 96.75 320 VAL A CA 1
ATOM 2449 C C . VAL A 1 320 ? 0.927 5.819 -1.946 1.00 96.75 320 VAL A C 1
ATOM 2451 O O . VAL A 1 320 ? 0.732 6.121 -3.123 1.00 96.75 320 VAL A O 1
ATOM 2454 N N . GLU A 1 321 ? 2.136 5.509 -1.485 1.00 96.94 321 GLU A N 1
ATOM 2455 C CA . GLU A 1 321 ? 3.372 5.469 -2.260 1.00 96.94 321 GLU A CA 1
ATOM 2456 C C . GLU A 1 321 ? 3.342 4.440 -3.394 1.00 96.94 321 GLU A C 1
ATOM 2458 O O . GLU A 1 321 ? 3.890 4.701 -4.464 1.00 96.94 321 GLU A O 1
ATOM 2463 N N . ASP A 1 322 ? 2.690 3.288 -3.203 1.00 98.00 322 ASP A N 1
ATOM 2464 C CA . ASP A 1 322 ? 2.558 2.276 -4.257 1.00 98.00 322 ASP A CA 1
ATOM 2465 C C . ASP A 1 322 ? 1.665 2.787 -5.393 1.00 98.00 322 ASP A C 1
ATOM 2467 O O . ASP A 1 322 ? 2.002 2.652 -6.570 1.00 98.00 322 ASP A O 1
ATOM 2471 N N . VAL A 1 323 ? 0.554 3.452 -5.052 1.00 97.75 323 VAL A N 1
ATOM 2472 C CA . VAL A 1 323 ? -0.309 4.113 -6.043 1.00 97.75 323 VAL A CA 1
ATOM 2473 C C . VAL A 1 323 ? 0.456 5.232 -6.745 1.00 97.75 323 VAL A C 1
ATOM 2475 O O . VAL A 1 323 ? 0.374 5.361 -7.967 1.00 97.75 323 VAL A O 1
ATOM 2478 N N . LEU A 1 324 ? 1.235 6.018 -6.001 1.00 97.25 324 LEU A N 1
ATOM 2479 C CA . LEU A 1 324 ? 2.057 7.079 -6.567 1.00 97.25 324 LEU A CA 1
ATOM 2480 C C . LEU A 1 324 ? 3.088 6.543 -7.564 1.00 97.25 324 LEU A C 1
ATOM 2482 O O . LEU A 1 324 ? 3.224 7.125 -8.637 1.00 97.25 324 LEU A O 1
ATOM 2486 N N . ALA A 1 325 ? 3.778 5.445 -7.244 1.00 98.38 325 ALA A N 1
ATOM 2487 C CA . ALA A 1 325 ? 4.743 4.810 -8.140 1.00 98.38 325 ALA A CA 1
ATOM 2488 C C . ALA A 1 325 ? 4.099 4.498 -9.501 1.00 98.38 325 ALA A C 1
ATOM 2490 O O . ALA A 1 325 ? 4.614 4.887 -10.550 1.00 98.38 325 ALA A O 1
ATOM 2491 N N . VAL A 1 326 ? 2.912 3.885 -9.480 1.00 98.12 326 VAL A N 1
ATOM 2492 C CA . VAL A 1 326 ? 2.140 3.558 -10.687 1.00 98.12 326 VAL A CA 1
ATOM 2493 C C . VAL A 1 326 ? 1.673 4.823 -11.418 1.00 98.12 326 VAL A C 1
ATOM 2495 O O . VAL A 1 326 ? 1.786 4.915 -12.643 1.00 98.12 326 VAL A O 1
ATOM 2498 N N . LYS A 1 327 ? 1.182 5.835 -10.693 1.00 97.38 327 LYS A N 1
ATOM 2499 C CA . LYS A 1 327 ? 0.717 7.101 -11.283 1.00 97.38 327 LYS A CA 1
ATOM 2500 C C . LYS A 1 327 ? 1.847 7.932 -11.887 1.00 97.38 327 LYS A C 1
ATOM 2502 O O . LYS A 1 327 ? 1.613 8.594 -12.900 1.00 97.38 327 LYS A O 1
ATOM 2507 N N . ALA A 1 328 ? 3.048 7.880 -11.319 1.00 98.12 328 ALA A N 1
ATOM 2508 C CA . ALA A 1 328 ? 4.228 8.532 -11.874 1.00 98.12 328 ALA A CA 1
ATOM 2509 C C . ALA A 1 328 ? 4.606 7.927 -13.233 1.00 98.12 328 ALA A C 1
ATOM 2511 O O . ALA A 1 328 ? 4.864 8.666 -14.183 1.00 98.12 328 ALA A O 1
ATOM 2512 N N . LEU A 1 329 ? 4.536 6.597 -13.366 1.00 97.69 329 LEU A N 1
ATOM 2513 C CA . LEU A 1 329 ? 4.733 5.915 -14.650 1.00 97.69 329 LEU A CA 1
ATOM 2514 C C . LEU A 1 329 ? 3.631 6.253 -15.660 1.00 97.69 329 LEU A C 1
ATOM 2516 O O . LEU A 1 329 ? 3.922 6.518 -16.828 1.00 97.69 329 LEU A O 1
ATOM 2520 N N . GLU A 1 330 ? 2.369 6.267 -15.220 1.00 96.00 330 GLU A N 1
ATOM 2521 C CA . GLU A 1 330 ? 1.225 6.548 -16.095 1.00 96.00 330 GLU A CA 1
ATOM 2522 C C . GLU A 1 330 ? 1.269 7.970 -16.660 1.00 96.00 330 GLU A C 1
ATOM 2524 O O . GLU A 1 330 ? 1.067 8.177 -17.855 1.00 96.00 330 GLU A O 1
ATOM 2529 N N . THR A 1 331 ? 1.523 8.949 -15.793 1.00 96.00 331 THR A N 1
ATOM 2530 C CA . THR A 1 331 ? 1.381 10.371 -16.133 1.00 96.00 331 THR A CA 1
ATOM 2531 C C . THR A 1 331 ? 2.686 11.028 -16.562 1.00 96.00 331 THR A C 1
ATOM 2533 O O . THR A 1 331 ? 2.644 12.117 -17.123 1.00 96.00 331 THR A O 1
ATOM 2536 N N . GLY A 1 332 ? 3.834 10.402 -16.285 1.00 96.62 332 GLY A N 1
ATOM 2537 C CA . GLY A 1 332 ? 5.154 11.010 -16.464 1.00 96.62 332 GLY A CA 1
ATOM 2538 C C . GLY A 1 332 ? 5.486 12.089 -15.428 1.00 96.62 332 GLY A C 1
ATOM 2539 O O . GLY A 1 332 ? 6.588 12.641 -15.456 1.00 96.62 332 GLY A O 1
ATOM 2540 N N . LYS A 1 333 ? 4.564 12.372 -14.501 1.00 97.94 333 LYS A N 1
ATOM 2541 C CA . LYS A 1 333 ? 4.682 13.432 -13.502 1.00 97.94 333 LYS A CA 1
ATOM 2542 C C . LYS A 1 333 ? 5.054 12.865 -12.147 1.00 97.94 333 LYS A C 1
ATOM 2544 O O . LYS A 1 333 ? 4.431 11.919 -11.670 1.00 97.94 333 LYS A O 1
ATOM 2549 N N . VAL A 1 334 ? 6.033 13.485 -11.504 1.00 98.25 334 VAL A N 1
ATOM 2550 C CA . VAL A 1 334 ? 6.475 13.139 -10.149 1.00 98.25 334 VAL A CA 1
ATOM 2551 C C . VAL A 1 334 ? 6.189 14.338 -9.245 1.00 98.25 334 VAL A C 1
ATOM 2553 O O . VAL A 1 334 ? 6.473 15.467 -9.651 1.00 98.25 334 VAL A O 1
ATOM 2556 N N . PRO A 1 335 ? 5.588 14.153 -8.055 1.00 96.69 335 PRO A N 1
ATOM 2557 C CA . PRO A 1 335 ? 5.331 15.261 -7.145 1.00 96.69 335 PRO A CA 1
ATOM 2558 C C . PRO A 1 335 ? 6.641 15.796 -6.550 1.00 96.69 335 PRO A C 1
ATOM 2560 O O . PRO A 1 335 ? 7.614 15.040 -6.437 1.00 96.69 335 PRO A O 1
ATOM 2563 N N . PRO A 1 336 ? 6.682 17.077 -6.150 1.00 95.88 336 PRO A N 1
ATOM 2564 C CA . PRO A 1 336 ? 7.789 17.593 -5.356 1.00 95.88 336 PRO A CA 1
ATOM 2565 C C . PRO A 1 336 ? 7.862 16.884 -4.005 1.00 95.88 336 PRO A C 1
ATOM 2567 O O . PRO A 1 336 ? 6.868 16.344 -3.525 1.00 95.88 336 PRO A O 1
ATOM 2570 N N . ILE A 1 337 ? 9.029 16.918 -3.372 1.00 95.38 337 ILE A N 1
ATOM 2571 C CA . ILE A 1 337 ? 9.135 16.649 -1.936 1.00 95.38 337 ILE A CA 1
ATOM 2572 C C . ILE A 1 337 ? 8.595 17.873 -1.178 1.00 95.38 337 ILE A C 1
ATOM 2574 O O . ILE A 1 337 ? 8.856 19.014 -1.563 1.00 95.38 337 ILE A O 1
ATOM 2578 N N . ALA A 1 338 ? 7.816 17.660 -0.114 1.00 93.00 338 ALA A N 1
ATOM 2579 C CA . ALA A 1 338 ? 7.253 18.769 0.657 1.00 93.00 338 ALA A CA 1
ATOM 2580 C C . ALA A 1 338 ? 8.351 19.704 1.185 1.00 93.00 338 ALA A C 1
ATOM 2582 O O . ALA A 1 338 ? 9.397 19.249 1.638 1.00 93.00 338 ALA A O 1
ATOM 2583 N N . HIS A 1 339 ? 8.099 21.013 1.100 1.00 91.06 339 HIS A N 1
ATOM 2584 C CA . HIS A 1 339 ? 8.998 22.086 1.549 1.00 91.06 339 HIS A CA 1
ATOM 2585 C C . HIS A 1 339 ? 10.402 22.102 0.917 1.00 91.06 339 HIS A C 1
ATOM 2587 O O . HIS A 1 339 ? 11.243 22.894 1.331 1.00 91.06 339 HIS A O 1
ATOM 2593 N N . ILE A 1 340 ? 10.644 21.328 -0.150 1.00 91.19 340 ILE A N 1
ATOM 2594 C CA . ILE A 1 340 ? 11.955 21.253 -0.817 1.00 91.19 340 ILE A CA 1
ATOM 2595 C C . ILE A 1 340 ? 12.460 22.614 -1.336 1.00 91.19 340 ILE A C 1
ATOM 2597 O O . ILE A 1 340 ? 13.661 22.856 -1.372 1.00 91.19 340 ILE A O 1
ATOM 2601 N N . ASN A 1 341 ? 11.539 23.525 -1.672 1.00 89.06 341 ASN A N 1
ATOM 2602 C CA . ASN A 1 341 ? 11.827 24.879 -2.163 1.00 89.06 341 ASN A CA 1
ATOM 2603 C C . ASN A 1 341 ? 11.672 25.976 -1.091 1.00 89.06 341 ASN A C 1
ATOM 2605 O O . ASN A 1 341 ? 11.792 27.159 -1.400 1.00 89.06 341 ASN A O 1
ATOM 2609 N N . GLU A 1 342 ? 11.383 25.615 0.162 1.00 87.00 342 GLU A N 1
ATOM 2610 C CA . GLU A 1 342 ? 11.061 26.560 1.239 1.00 87.00 342 GLU A CA 1
ATOM 2611 C C . GLU A 1 342 ? 11.919 26.285 2.480 1.00 87.00 342 GLU A C 1
ATOM 2613 O O . GLU A 1 342 ? 11.466 25.691 3.455 1.00 87.00 342 GLU A O 1
ATOM 2618 N N . GLY A 1 343 ? 13.175 26.745 2.454 1.00 85.38 343 GLY A N 1
ATOM 2619 C CA . GLY A 1 343 ? 14.073 26.649 3.609 1.00 85.38 343 GLY A CA 1
ATOM 2620 C C . GLY A 1 343 ? 14.583 25.235 3.892 1.00 85.38 343 GLY A C 1
ATOM 2621 O O . GLY A 1 343 ? 14.857 24.934 5.051 1.00 85.38 343 GLY A O 1
ATOM 2622 N N . PHE A 1 344 ? 14.687 24.388 2.862 1.00 91.94 344 PHE A N 1
ATOM 2623 C CA . PHE A 1 344 ? 15.279 23.051 2.934 1.00 91.94 344 PHE A CA 1
ATOM 2624 C C . PHE A 1 344 ? 16.765 23.113 3.306 1.00 91.94 344 PHE A C 1
ATOM 2626 O O . PHE A 1 344 ? 17.537 23.871 2.715 1.00 91.94 344 PHE A O 1
ATOM 2633 N N . GLU A 1 345 ? 17.171 22.284 4.264 1.00 92.94 345 GLU A N 1
ATOM 2634 C CA . GLU A 1 345 ? 18.556 22.141 4.699 1.00 92.94 345 GLU A CA 1
ATOM 2635 C C . GLU A 1 345 ? 19.058 20.728 4.359 1.00 92.94 345 GLU A C 1
ATOM 2637 O O . GLU A 1 345 ? 18.704 19.771 5.059 1.00 92.94 345 GLU A O 1
ATOM 2642 N N . PRO A 1 346 ? 19.888 20.575 3.303 1.00 91.06 346 PRO A N 1
ATOM 2643 C CA . PRO A 1 346 ? 20.413 19.278 2.899 1.00 91.06 346 PRO A CA 1
ATOM 2644 C C . PRO A 1 346 ? 21.140 18.573 4.044 1.00 91.06 346 PRO A C 1
ATOM 2646 O O . PRO A 1 346 ? 21.923 19.186 4.776 1.00 91.06 346 PRO A O 1
ATOM 2649 N N . ASP A 1 347 ? 20.895 17.274 4.171 1.00 91.75 347 ASP A N 1
ATOM 2650 C CA . ASP A 1 347 ? 21.613 16.416 5.103 1.00 91.75 347 ASP A CA 1
ATOM 2651 C C . ASP A 1 347 ? 22.962 15.987 4.497 1.00 91.75 347 ASP A C 1
ATOM 2653 O O . ASP A 1 347 ? 22.971 15.214 3.532 1.00 91.75 347 ASP A O 1
ATOM 2657 N N . PRO A 1 348 ? 24.103 16.470 5.030 1.00 90.31 348 PRO A N 1
ATOM 2658 C CA . PRO A 1 348 ? 25.416 16.143 4.480 1.00 90.31 348 PRO A CA 1
ATOM 2659 C C . PRO A 1 348 ? 25.724 14.641 4.539 1.00 90.31 348 PRO A C 1
ATOM 2661 O O . PRO A 1 348 ? 26.480 14.157 3.698 1.00 90.31 348 PRO A O 1
ATOM 2664 N N . ASP A 1 349 ? 25.110 13.893 5.463 1.00 88.25 349 ASP A N 1
ATOM 2665 C CA . ASP A 1 349 ? 25.329 12.449 5.599 1.00 88.25 349 ASP A CA 1
ATOM 2666 C C . ASP A 1 349 ? 24.675 11.649 4.459 1.00 88.25 349 ASP A C 1
ATOM 2668 O O . ASP A 1 349 ? 25.079 10.519 4.175 1.00 88.25 349 ASP A O 1
ATOM 2672 N N . LEU A 1 350 ? 23.675 12.221 3.777 1.00 90.50 350 LEU A N 1
ATOM 2673 C CA . LEU A 1 350 ? 23.027 11.592 2.620 1.00 90.50 350 LEU A CA 1
ATOM 2674 C C . LEU A 1 350 ? 23.744 11.916 1.294 1.00 90.50 350 LEU A C 1
ATOM 2676 O O . LEU A 1 350 ? 23.588 11.193 0.299 1.00 90.50 350 LEU A O 1
ATOM 2680 N N . GLY A 1 351 ? 24.576 12.963 1.297 1.00 89.06 351 GLY A N 1
ATOM 2681 C CA . GLY A 1 351 ? 25.326 13.455 0.144 1.00 89.06 351 GLY A CA 1
ATOM 2682 C C . GLY A 1 351 ? 24.427 13.969 -0.983 1.00 89.06 351 GLY A C 1
ATOM 2683 O O . GLY A 1 351 ? 23.294 14.389 -0.758 1.00 89.06 351 GLY A O 1
ATOM 2684 N N . ASP A 1 352 ? 24.936 13.922 -2.214 1.00 90.50 352 ASP A N 1
ATOM 2685 C CA . ASP A 1 352 ? 24.194 14.415 -3.379 1.00 90.50 352 ASP A CA 1
ATOM 2686 C C . ASP A 1 352 ? 23.012 13.497 -3.716 1.00 90.50 352 ASP A C 1
ATOM 2688 O O . ASP A 1 352 ? 23.204 12.335 -4.079 1.00 90.50 352 ASP A O 1
ATOM 2692 N N . LEU A 1 353 ? 21.794 14.029 -3.606 1.00 88.56 353 LEU A N 1
ATOM 2693 C CA . LEU A 1 353 ? 20.542 13.341 -3.915 1.00 88.56 353 LEU A CA 1
ATOM 2694 C C . LEU A 1 353 ? 19.804 14.066 -5.040 1.00 88.56 353 LEU A C 1
ATOM 2696 O O . LEU A 1 353 ? 19.635 15.285 -4.989 1.00 88.56 353 LEU A O 1
ATOM 2700 N N . LEU A 1 354 ? 19.269 13.322 -6.010 1.00 95.75 354 LEU A N 1
ATOM 2701 C CA . LEU A 1 354 ? 18.341 13.879 -6.995 1.00 95.75 354 LEU A CA 1
ATOM 2702 C C . LEU A 1 354 ? 16.914 13.883 -6.430 1.00 95.75 354 LEU A C 1
ATOM 2704 O O . LEU A 1 354 ? 16.083 13.047 -6.777 1.00 95.75 354 LEU A O 1
ATOM 2708 N N . LEU A 1 355 ? 16.639 14.815 -5.517 1.00 96.88 355 LEU A N 1
ATOM 2709 C CA . LEU A 1 355 ? 15.315 14.992 -4.915 1.00 96.88 355 LEU A CA 1
ATOM 2710 C C . LEU A 1 355 ? 14.343 15.655 -5.904 1.00 96.88 355 LEU A C 1
ATOM 2712 O O . LEU A 1 355 ? 14.662 16.680 -6.513 1.00 96.88 355 LEU A O 1
ATOM 2716 N N . SER A 1 356 ? 13.145 15.084 -6.043 1.00 97.44 356 SER A N 1
ATOM 2717 C CA . SER A 1 356 ? 12.106 15.586 -6.944 1.00 97.44 356 SER A CA 1
ATOM 2718 C C . SER A 1 356 ? 11.674 17.007 -6.576 1.00 97.44 356 SER A C 1
ATOM 2720 O O . SER A 1 356 ? 11.251 17.277 -5.449 1.00 97.44 356 SER A O 1
ATOM 2722 N N . GLN A 1 357 ? 11.710 17.893 -7.572 1.00 96.81 357 GLN A N 1
ATOM 2723 C CA . GLN A 1 357 ? 11.244 19.282 -7.486 1.00 96.81 357 GLN A CA 1
ATOM 2724 C C . GLN A 1 357 ? 9.800 19.454 -7.968 1.00 96.81 357 GLN A C 1
ATOM 2726 O O . GLN A 1 357 ? 9.259 20.558 -7.945 1.00 96.81 357 GLN A O 1
ATOM 2731 N N . GLY A 1 358 ? 9.159 18.357 -8.377 1.00 96.81 358 GLY A N 1
ATOM 2732 C CA . GLY A 1 358 ? 7.844 18.383 -8.995 1.00 96.81 358 GLY A CA 1
ATOM 2733 C C . GLY A 1 358 ? 7.912 18.652 -10.494 1.00 96.81 358 GLY A C 1
ATOM 2734 O O . GLY A 1 358 ? 8.669 19.504 -10.951 1.00 96.81 358 GLY A O 1
ATOM 2735 N N . GLY A 1 359 ? 7.096 17.936 -11.266 1.00 96.62 359 GLY A N 1
ATOM 2736 C CA . GLY A 1 359 ? 6.945 18.177 -12.702 1.00 96.62 359 GLY A CA 1
ATOM 2737 C C . GLY A 1 359 ? 7.105 16.924 -13.550 1.00 96.62 359 GLY A C 1
ATOM 2738 O O . GLY A 1 359 ? 6.923 15.802 -13.070 1.00 96.62 359 GLY A O 1
ATOM 2739 N N . ASP A 1 360 ? 7.399 17.134 -14.830 1.00 97.81 360 ASP A N 1
ATOM 2740 C CA . ASP A 1 360 ? 7.538 16.077 -15.827 1.00 97.81 360 ASP A CA 1
ATOM 2741 C C . ASP A 1 360 ? 8.953 15.483 -15.791 1.00 97.81 360 ASP A C 1
ATOM 2743 O O . ASP A 1 360 ? 9.927 16.126 -16.178 1.00 97.81 360 ASP A O 1
ATOM 2747 N N . TYR A 1 361 ? 9.053 14.229 -15.350 1.00 97.19 361 TYR A N 1
ATOM 2748 C CA . TYR A 1 361 ? 10.298 13.451 -15.364 1.00 97.19 361 TYR A CA 1
ATOM 2749 C C . TYR A 1 361 ? 10.249 12.286 -16.356 1.00 97.19 361 TYR A C 1
ATOM 2751 O O . TYR A 1 361 ? 11.290 11.792 -16.775 1.00 97.19 361 TYR A O 1
ATOM 2759 N N . ASN A 1 362 ? 9.046 11.848 -16.739 1.00 96.44 362 ASN A N 1
ATOM 2760 C CA . ASN A 1 362 ? 8.806 10.728 -17.649 1.00 96.44 362 ASN A CA 1
ATOM 2761 C C . ASN A 1 362 ? 9.583 9.442 -17.289 1.00 96.44 362 ASN A C 1
ATOM 2763 O O . ASN A 1 362 ? 10.240 8.874 -18.163 1.00 96.44 362 ASN A O 1
ATOM 2767 N N . PRO A 1 363 ? 9.512 8.954 -16.031 1.00 97.38 363 PRO A N 1
ATOM 2768 C CA . PRO A 1 363 ? 10.209 7.732 -15.646 1.00 97.38 363 PRO A CA 1
ATOM 2769 C C . PRO A 1 363 ? 9.692 6.516 -16.431 1.00 97.38 363 PRO A C 1
ATOM 2771 O O . PRO A 1 363 ? 8.494 6.387 -16.704 1.00 97.38 363 PRO A O 1
ATOM 2774 N N . GLU A 1 364 ? 10.602 5.597 -16.757 1.00 97.44 364 GLU A N 1
ATOM 2775 C CA . GLU A 1 364 ? 10.271 4.281 -17.327 1.00 97.44 364 GLU A CA 1
ATOM 2776 C C . GLU A 1 364 ? 10.194 3.201 -16.245 1.00 97.44 364 GLU A C 1
ATOM 2778 O O . GLU A 1 364 ? 9.523 2.186 -16.438 1.00 97.44 364 GLU A O 1
ATOM 2783 N N . PHE A 1 365 ? 10.833 3.438 -15.099 1.00 98.44 365 PHE A N 1
ATOM 2784 C CA . PHE A 1 365 ? 10.835 2.539 -13.954 1.00 98.44 365 PHE A CA 1
ATOM 2785 C C . PHE A 1 365 ? 10.410 3.266 -12.684 1.00 98.44 365 PHE A C 1
ATOM 2787 O O . PHE A 1 365 ? 10.710 4.445 -12.491 1.00 98.44 365 PHE A O 1
ATOM 2794 N N . ALA A 1 366 ? 9.713 2.555 -11.805 1.00 98.62 366 ALA A N 1
ATOM 2795 C CA . ALA A 1 366 ? 9.423 3.036 -10.465 1.00 98.62 366 ALA A CA 1
ATOM 2796 C C . ALA A 1 366 ? 9.855 1.983 -9.451 1.00 98.62 366 ALA A C 1
ATOM 2798 O O . ALA A 1 366 ? 9.425 0.834 -9.527 1.00 98.62 366 ALA A O 1
ATOM 2799 N N . LEU A 1 367 ? 10.710 2.374 -8.512 1.00 98.62 367 LEU A N 1
ATOM 2800 C CA . LEU A 1 367 ? 11.160 1.526 -7.419 1.00 98.62 367 LEU A CA 1
ATOM 2801 C C . LEU A 1 367 ? 10.484 2.003 -6.138 1.00 98.62 367 LEU A C 1
ATOM 2803 O O . LEU A 1 367 ? 10.733 3.119 -5.691 1.00 98.62 367 LEU A O 1
ATOM 2807 N N . ARG A 1 368 ? 9.641 1.168 -5.538 1.00 98.06 368 ARG A N 1
ATOM 2808 C CA . ARG A 1 368 ? 9.055 1.444 -4.225 1.00 98.06 368 ARG A CA 1
ATOM 2809 C C . ARG A 1 368 ? 9.784 0.618 -3.183 1.00 98.06 368 ARG A C 1
ATOM 2811 O O . ARG A 1 368 ? 9.883 -0.597 -3.333 1.00 98.06 368 ARG A O 1
ATOM 2818 N N . LEU A 1 369 ? 10.192 1.255 -2.090 1.00 97.62 369 LEU A N 1
ATOM 2819 C CA . LEU A 1 369 ? 10.633 0.583 -0.868 1.00 97.62 369 LEU A CA 1
ATOM 2820 C C . LEU A 1 369 ? 9.699 0.952 0.277 1.00 97.62 369 LEU A C 1
ATOM 2822 O O . LEU A 1 369 ? 9.179 2.061 0.348 1.00 97.62 369 LEU A O 1
ATOM 2826 N N . GLY A 1 370 ? 9.478 0.011 1.182 1.00 96.31 370 GLY A N 1
ATOM 2827 C CA . GLY A 1 370 ? 8.855 0.309 2.460 1.00 96.31 370 GLY A CA 1
ATOM 2828 C C . GLY A 1 370 ? 9.325 -0.617 3.536 1.00 96.31 370 GLY A C 1
ATOM 2829 O O . GLY A 1 370 ? 9.649 -1.782 3.302 1.00 96.31 370 GLY A O 1
ATOM 2830 N N . ALA A 1 371 ? 9.373 -0.023 4.711 1.00 94.81 371 ALA A N 1
ATOM 2831 C CA . ALA A 1 371 ? 9.944 -0.596 5.893 1.00 94.81 371 ALA A CA 1
ATOM 2832 C C . ALA A 1 371 ? 8.915 -0.474 7.009 1.00 94.81 371 ALA A C 1
ATOM 2834 O O . ALA A 1 371 ? 8.227 0.529 7.114 1.00 94.81 371 ALA A O 1
ATOM 2835 N N . GLY A 1 372 ? 8.767 -1.505 7.819 1.00 92.44 372 GLY A N 1
ATOM 2836 C CA . GLY A 1 372 ? 7.850 -1.524 8.944 1.00 92.44 372 GLY A CA 1
ATOM 2837 C C . GLY A 1 372 ? 8.573 -1.888 10.228 1.00 92.44 372 GLY A C 1
ATOM 2838 O O . GLY A 1 372 ? 9.660 -2.477 10.212 1.00 92.44 372 GLY A O 1
ATOM 2839 N N . PHE A 1 373 ? 7.935 -1.576 11.356 1.00 90.38 373 PHE A N 1
ATOM 2840 C CA . PHE A 1 373 ? 8.354 -2.095 12.653 1.00 90.38 373 PHE A CA 1
ATOM 2841 C C . PHE A 1 373 ? 8.502 -3.623 12.627 1.00 90.38 373 PHE A C 1
ATOM 2843 O O . PHE A 1 373 ? 7.818 -4.327 11.885 1.00 90.38 373 PHE A O 1
ATOM 2850 N N . GLY A 1 374 ? 9.419 -4.133 13.445 1.00 90.06 374 GLY A N 1
ATOM 2851 C CA . GLY A 1 374 ? 9.775 -5.547 13.477 1.00 90.06 374 GLY A CA 1
ATOM 2852 C C . GLY A 1 374 ? 10.656 -5.977 12.306 1.00 90.06 374 GLY A C 1
ATOM 2853 O O . GLY A 1 374 ? 10.615 -7.146 11.941 1.00 90.06 374 GLY A O 1
ATOM 2854 N N . SER A 1 375 ? 11.439 -5.061 11.718 1.00 92.12 375 SER A N 1
ATOM 2855 C CA . SER A 1 375 ? 12.356 -5.343 10.600 1.00 92.12 375 SER A CA 1
ATOM 2856 C C . SER A 1 375 ? 11.671 -5.863 9.324 1.00 92.12 375 SER A C 1
ATOM 2858 O O . SER A 1 375 ? 12.271 -6.639 8.586 1.00 92.12 375 SER A O 1
ATOM 2860 N N . GLN A 1 376 ? 10.427 -5.453 9.055 1.00 95.81 376 GLN A N 1
ATOM 2861 C CA . GLN A 1 376 ? 9.690 -5.851 7.848 1.00 95.81 376 GLN A CA 1
ATOM 2862 C C . GLN A 1 376 ? 10.115 -4.981 6.663 1.00 95.81 376 GLN A C 1
ATOM 2864 O O . GLN A 1 376 ? 9.977 -3.763 6.739 1.00 95.81 376 GLN A O 1
ATOM 2869 N N . ILE A 1 377 ? 10.600 -5.568 5.570 1.00 97.19 377 ILE A N 1
ATOM 2870 C CA . ILE A 1 377 ? 11.001 -4.835 4.362 1.00 97.19 377 ILE A CA 1
ATOM 2871 C C . ILE A 1 377 ? 10.265 -5.407 3.155 1.00 97.19 377 ILE A C 1
ATOM 2873 O O . ILE A 1 377 ? 10.266 -6.618 2.955 1.00 97.19 377 ILE A O 1
ATOM 2877 N N . ALA A 1 378 ? 9.682 -4.540 2.327 1.00 98.31 378 ALA A N 1
ATOM 2878 C CA . ALA A 1 378 ? 9.078 -4.917 1.052 1.00 98.31 378 ALA A CA 1
ATOM 2879 C C . ALA A 1 378 ? 9.425 -3.902 -0.044 1.00 98.31 378 ALA A C 1
ATOM 2881 O O . ALA A 1 378 ? 9.314 -2.687 0.151 1.00 98.31 378 ALA A O 1
ATOM 2882 N N . MET A 1 379 ? 9.807 -4.403 -1.214 1.00 98.62 379 MET A N 1
ATOM 2883 C CA . MET A 1 379 ? 10.182 -3.623 -2.384 1.00 98.62 379 MET A CA 1
ATOM 2884 C C . MET A 1 379 ? 9.497 -4.155 -3.640 1.00 98.62 379 MET A C 1
ATOM 2886 O O . MET A 1 379 ? 9.267 -5.358 -3.776 1.00 98.62 379 MET A O 1
ATOM 2890 N N . VAL A 1 380 ? 9.182 -3.253 -4.566 1.00 98.75 380 VAL A N 1
ATOM 2891 C CA . VAL A 1 380 ? 8.670 -3.597 -5.898 1.00 98.75 380 VAL A CA 1
ATOM 2892 C C . VAL A 1 380 ? 9.324 -2.686 -6.926 1.00 98.75 380 VAL A C 1
ATOM 2894 O O . VAL A 1 380 ? 9.396 -1.471 -6.729 1.00 98.75 380 VAL A O 1
ATOM 2897 N N . LEU A 1 381 ? 9.790 -3.280 -8.021 1.00 98.69 381 LEU A N 1
ATOM 2898 C CA . LEU A 1 381 ? 10.250 -2.580 -9.209 1.00 98.69 381 LEU A CA 1
ATOM 2899 C C . LEU A 1 381 ? 9.200 -2.733 -10.312 1.00 98.69 381 LEU A C 1
ATOM 2901 O O . LEU A 1 381 ? 8.903 -3.841 -10.768 1.00 98.69 381 LEU A O 1
ATOM 2905 N N . TYR A 1 382 ? 8.665 -1.601 -10.750 1.00 98.38 382 TYR A N 1
ATOM 2906 C CA . TYR A 1 382 ? 7.703 -1.500 -11.837 1.00 98.38 382 TYR A CA 1
ATOM 2907 C C . TYR A 1 382 ? 8.384 -0.992 -13.106 1.00 98.38 382 TYR A C 1
ATOM 2909 O O . TYR A 1 382 ? 9.270 -0.140 -13.038 1.00 98.38 382 TYR A O 1
ATOM 2917 N N . ARG A 1 383 ? 7.912 -1.454 -14.264 1.00 97.19 383 ARG A N 1
ATOM 2918 C CA . ARG A 1 383 ? 8.267 -0.937 -15.591 1.00 97.19 383 ARG A CA 1
ATOM 2919 C C . ARG A 1 383 ? 7.022 -0.393 -16.282 1.00 97.19 383 ARG A C 1
ATOM 2921 O O . ARG A 1 383 ? 5.992 -1.061 -16.309 1.00 97.19 383 ARG A O 1
ATOM 2928 N N . LYS A 1 384 ? 7.099 0.808 -16.851 1.00 96.25 384 LYS A N 1
ATOM 2929 C CA . LYS A 1 384 ? 6.015 1.411 -17.638 1.00 96.25 384 LYS A CA 1
ATOM 2930 C C . LYS A 1 384 ? 5.679 0.537 -18.846 1.00 96.25 384 LYS A C 1
ATOM 2932 O O . LYS A 1 384 ? 6.584 0.105 -19.552 1.00 96.25 384 LYS A O 1
ATOM 2937 N N . ILE A 1 385 ? 4.389 0.352 -19.124 1.00 93.69 385 ILE A N 1
ATOM 2938 C CA . ILE A 1 385 ? 3.931 -0.225 -20.392 1.00 93.69 385 ILE A CA 1
ATOM 2939 C C . ILE A 1 385 ? 3.657 0.926 -21.354 1.00 93.69 385 ILE A C 1
ATOM 2941 O O . ILE A 1 385 ? 2.747 1.739 -21.147 1.00 93.69 385 ILE A O 1
ATOM 2945 N N . THR A 1 386 ? 4.465 1.024 -22.406 1.00 87.62 386 THR A N 1
ATOM 2946 C CA . THR A 1 386 ? 4.308 2.083 -23.406 1.00 87.62 386 THR A CA 1
ATOM 2947 C C . THR A 1 386 ? 3.059 1.865 -24.261 1.00 87.62 386 THR A C 1
ATOM 2949 O O . THR A 1 386 ? 2.579 0.748 -24.458 1.00 87.62 386 THR A O 1
ATOM 2952 N N . GLY A 1 387 ? 2.480 2.956 -24.760 1.00 81.69 387 GLY A N 1
ATOM 2953 C CA . GLY A 1 387 ? 1.406 2.889 -25.745 1.00 81.69 387 GLY A CA 1
ATOM 2954 C C . GLY A 1 387 ? 0.751 4.241 -25.994 1.00 81.69 387 GLY A C 1
ATOM 2955 O O . GLY A 1 387 ? 0.709 5.098 -25.110 1.00 81.69 387 GLY A O 1
ATOM 2956 N N . THR A 1 388 ? 0.231 4.412 -27.205 1.00 74.44 388 THR A N 1
ATOM 2957 C CA . THR A 1 388 ? -0.459 5.618 -27.674 1.00 74.44 388 THR A CA 1
ATOM 2958 C C . THR A 1 388 ? -1.980 5.442 -27.602 1.00 74.44 388 THR A C 1
ATOM 2960 O O . THR A 1 388 ? -2.486 4.320 -27.569 1.00 74.44 388 THR A O 1
ATOM 2963 N N . GLY A 1 389 ? -2.721 6.552 -27.547 1.00 82.12 389 GLY A N 1
ATOM 2964 C CA . GLY A 1 389 ? -4.189 6.539 -27.547 1.00 82.12 389 GLY A CA 1
ATOM 2965 C C . GLY A 1 389 ? -4.830 5.953 -26.282 1.00 82.12 389 GLY A C 1
ATOM 2966 O O . GLY A 1 389 ? -4.222 5.914 -25.208 1.00 82.12 389 GLY A O 1
ATOM 2967 N N . GLU A 1 390 ? -6.088 5.520 -26.406 1.00 88.50 390 GLU A N 1
ATOM 2968 C CA . GLU A 1 390 ? -6.853 4.937 -25.300 1.00 88.50 390 GLU A CA 1
ATOM 2969 C C . GLU A 1 390 ? -6.232 3.625 -24.799 1.00 88.50 390 GLU A C 1
ATOM 2971 O O . GLU A 1 390 ? -5.662 2.835 -25.552 1.00 88.50 390 GLU A O 1
ATOM 2976 N N . ARG A 1 391 ? -6.363 3.364 -23.495 1.00 92.12 391 ARG A N 1
ATOM 2977 C CA . ARG A 1 391 ? -5.917 2.098 -22.893 1.00 92.12 391 ARG A CA 1
ATOM 2978 C C . ARG A 1 391 ? -6.876 0.937 -23.142 1.00 92.12 391 ARG A C 1
ATOM 2980 O O . ARG A 1 391 ? -6.480 -0.205 -22.947 1.00 92.12 391 ARG A O 1
ATOM 2987 N N . ILE A 1 392 ? -8.118 1.214 -23.526 1.00 93.81 392 ILE A N 1
ATOM 2988 C CA . ILE A 1 392 ? -9.148 0.201 -23.746 1.00 93.81 392 ILE A CA 1
ATOM 2989 C C . ILE A 1 392 ? -9.369 0.072 -25.249 1.00 93.81 392 ILE A C 1
ATOM 2991 O O . ILE A 1 392 ? -9.806 1.013 -25.906 1.00 93.81 392 ILE A O 1
ATOM 2995 N N . ASN A 1 393 ? -9.106 -1.110 -25.799 1.00 94.50 393 ASN A N 1
ATOM 2996 C CA . ASN A 1 393 ? -9.540 -1.451 -27.143 1.00 94.50 393 ASN A CA 1
ATOM 2997 C C . ASN A 1 393 ? -11.060 -1.641 -27.127 1.00 94.50 393 ASN A C 1
ATOM 2999 O O . ASN A 1 393 ? -11.568 -2.685 -26.714 1.00 94.50 393 ASN A O 1
ATOM 3003 N N . GLN A 1 394 ? -11.782 -0.622 -27.591 1.00 94.50 394 GLN A N 1
ATOM 3004 C CA . GLN A 1 394 ? -13.243 -0.572 -27.542 1.00 94.50 394 GLN A CA 1
ATOM 3005 C C . GLN A 1 394 ? -13.914 -1.770 -28.228 1.00 94.50 394 GLN A C 1
ATOM 3007 O O . GLN A 1 394 ? -14.943 -2.241 -27.754 1.00 94.50 394 GLN A O 1
ATOM 3012 N N . ASN A 1 395 ? -13.338 -2.298 -29.312 1.00 94.75 395 ASN A N 1
ATOM 3013 C CA . ASN A 1 395 ? -13.920 -3.434 -30.030 1.00 94.75 395 ASN A CA 1
ATOM 3014 C C . ASN A 1 395 ? -13.813 -4.724 -29.210 1.00 94.75 395 ASN A C 1
ATOM 3016 O O . ASN A 1 395 ? -14.808 -5.427 -29.033 1.00 94.75 395 ASN A O 1
ATOM 3020 N N . VAL A 1 396 ? -12.627 -5.008 -28.665 1.00 96.00 396 VAL A N 1
ATOM 3021 C CA . VAL A 1 396 ? -12.402 -6.186 -27.811 1.00 96.00 396 VAL A CA 1
ATOM 3022 C C . VAL A 1 396 ? -13.227 -6.075 -26.532 1.00 96.00 396 VAL A C 1
ATOM 3024 O O . VAL A 1 396 ? -13.938 -7.010 -26.176 1.00 96.00 396 VAL A O 1
ATOM 3027 N N . TYR A 1 397 ? -13.220 -4.904 -25.894 1.00 95.62 397 TYR A N 1
ATOM 3028 C CA . TYR A 1 397 ? -13.949 -4.677 -24.653 1.00 95.62 397 TYR A CA 1
ATOM 3029 C C . TYR A 1 397 ? -15.469 -4.808 -24.827 1.00 95.62 397 TYR A C 1
ATOM 3031 O O . TYR A 1 397 ? -16.127 -5.461 -24.019 1.00 95.62 397 TYR A O 1
ATOM 3039 N N . ARG A 1 398 ? -16.049 -4.272 -25.911 1.00 95.31 398 ARG A N 1
ATOM 3040 C CA . ARG A 1 398 ? -17.483 -4.447 -26.218 1.00 95.31 398 ARG A CA 1
ATOM 3041 C C . ARG A 1 398 ? -17.844 -5.904 -26.486 1.00 95.31 398 ARG A C 1
ATOM 3043 O O . ARG A 1 398 ? -18.879 -6.362 -26.007 1.00 95.31 398 ARG A O 1
ATOM 3050 N N . ASN A 1 399 ? -16.998 -6.640 -27.207 1.00 95.50 399 ASN A N 1
ATOM 3051 C CA . ASN A 1 399 ? -17.204 -8.072 -27.432 1.00 95.50 399 ASN A CA 1
ATOM 3052 C C . ASN A 1 399 ? -17.134 -8.860 -26.118 1.00 95.50 399 ASN A C 1
ATOM 3054 O O . ASN A 1 399 ? -17.972 -9.728 -25.878 1.00 95.50 399 ASN A O 1
ATOM 3058 N N . TRP A 1 400 ? -16.196 -8.512 -25.236 1.00 95.62 400 TRP A N 1
ATOM 3059 C CA . TRP A 1 400 ? -16.091 -9.096 -23.903 1.00 95.62 400 TRP A CA 1
ATOM 3060 C C . TRP A 1 400 ? -17.331 -8.794 -23.043 1.00 95.62 400 TRP A C 1
ATOM 3062 O O . TRP A 1 400 ? -17.887 -9.706 -22.430 1.00 95.62 400 TRP A O 1
ATOM 3072 N N . LEU A 1 401 ? -17.837 -7.555 -23.045 1.00 95.56 401 LEU A N 1
ATOM 3073 C CA . LEU A 1 401 ? -19.079 -7.189 -22.345 1.00 95.56 401 LEU A CA 1
ATOM 3074 C C . LEU A 1 401 ? -20.297 -7.942 -22.893 1.00 95.56 401 LEU A C 1
ATOM 3076 O O . LEU A 1 401 ? -21.139 -8.408 -22.124 1.00 95.56 401 LEU A O 1
ATOM 3080 N N . LYS A 1 402 ? -20.389 -8.087 -24.218 1.00 95.12 402 LYS A N 1
ATOM 3081 C CA . LYS A 1 402 ? -21.432 -8.871 -24.887 1.00 95.12 402 LYS A CA 1
ATOM 3082 C C . LYS A 1 402 ? -21.417 -10.323 -24.401 1.00 95.12 402 LYS A C 1
ATOM 3084 O O . LYS A 1 402 ? -22.443 -10.836 -23.967 1.00 95.12 402 LYS A O 1
ATOM 3089 N N . ALA A 1 403 ? -20.243 -10.951 -24.409 1.00 95.12 403 ALA A N 1
ATOM 3090 C CA . ALA A 1 403 ? -20.062 -12.333 -23.979 1.00 95.12 403 ALA A CA 1
ATOM 3091 C C . ALA A 1 403 ? -20.411 -12.538 -22.493 1.00 95.12 403 ALA A C 1
ATOM 3093 O O . ALA A 1 403 ? -21.075 -13.506 -22.138 1.00 95.12 403 ALA A O 1
ATOM 3094 N N . ASN A 1 404 ? -20.020 -11.603 -21.624 1.00 94.50 404 ASN A N 1
ATOM 3095 C CA . ASN A 1 404 ? -20.287 -11.686 -20.184 1.00 94.50 404 ASN A CA 1
ATOM 3096 C C . ASN A 1 404 ? -21.727 -11.365 -19.787 1.00 94.50 404 ASN A C 1
ATOM 3098 O O . ASN A 1 404 ? -22.183 -11.798 -18.737 1.00 94.50 404 ASN A O 1
ATOM 3102 N N . SER A 1 405 ? -22.430 -10.562 -20.579 1.00 93.75 405 SER A N 1
ATOM 3103 C CA . SER A 1 405 ? -23.818 -10.196 -20.286 1.00 93.75 405 SER A CA 1
ATOM 3104 C C . SER A 1 405 ? -24.837 -11.114 -20.953 1.00 93.75 405 SER A C 1
ATOM 3106 O O . SER A 1 405 ? -25.987 -11.144 -20.526 1.00 93.75 405 SER A O 1
ATOM 3108 N N . GLY A 1 406 ? -24.447 -11.815 -22.021 1.00 93.88 406 GLY A N 1
ATOM 3109 C CA . GLY A 1 406 ? -25.353 -12.597 -22.862 1.00 93.88 406 GLY A CA 1
ATOM 3110 C C . GLY A 1 406 ? -26.278 -11.750 -23.752 1.00 93.88 406 GLY A C 1
ATOM 3111 O O . GLY A 1 406 ? -27.078 -12.301 -24.514 1.00 93.88 406 GLY A O 1
ATOM 3112 N N . TYR A 1 407 ? -26.182 -10.415 -23.705 1.00 94.12 407 TYR A N 1
ATOM 3113 C CA . TYR A 1 407 ? -26.952 -9.521 -24.573 1.00 94.12 407 TYR A CA 1
ATOM 3114 C C . TYR A 1 407 ? -26.375 -9.463 -25.992 1.00 94.12 407 TYR A C 1
ATOM 3116 O O . TYR A 1 407 ? -25.211 -9.774 -26.223 1.00 94.12 407 TYR A O 1
ATOM 3124 N N . ALA A 1 408 ? -27.177 -9.036 -26.972 1.00 91.06 408 ALA A N 1
ATOM 3125 C CA . ALA A 1 408 ? -26.685 -8.802 -28.335 1.00 91.06 408 ALA A CA 1
ATOM 3126 C C . 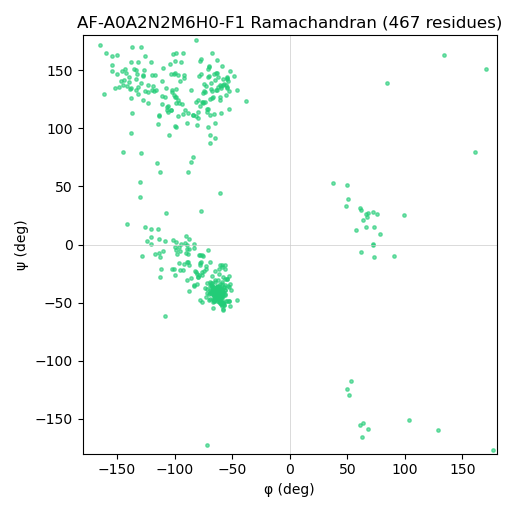ALA A 1 408 ? -25.723 -7.598 -28.401 1.00 91.06 408 ALA A C 1
ATOM 3128 O O . ALA A 1 408 ? -24.742 -7.629 -29.150 1.00 91.06 408 ALA A O 1
ATOM 3129 N N . GLN A 1 409 ? -25.999 -6.585 -27.576 1.00 91.25 409 GLN A N 1
ATOM 3130 C CA . GLN A 1 409 ? -25.185 -5.403 -27.320 1.00 91.25 409 GLN A CA 1
ATOM 3131 C C . GLN A 1 409 ? -25.280 -5.070 -25.827 1.00 91.25 409 GLN A C 1
ATOM 3133 O O . GLN A 1 409 ? -26.368 -5.104 -25.258 1.00 91.25 409 GLN A O 1
ATOM 3138 N N . ALA A 1 410 ? -24.154 -4.749 -25.193 1.00 92.38 410 ALA A N 1
ATOM 3139 C CA . ALA A 1 410 ? -24.086 -4.434 -23.771 1.00 92.38 410 ALA A CA 1
ATOM 3140 C C . ALA A 1 410 ? -23.698 -2.966 -23.571 1.00 92.38 410 ALA A C 1
ATOM 3142 O O . ALA A 1 410 ? -22.556 -2.585 -23.828 1.00 92.38 410 ALA A O 1
ATOM 3143 N N . ASP A 1 411 ? -24.644 -2.160 -23.094 1.00 92.31 411 ASP A N 1
ATOM 3144 C CA . ASP A 1 411 ? -24.388 -0.770 -22.723 1.00 92.31 411 ASP A CA 1
ATOM 3145 C C . ASP A 1 411 ? -24.025 -0.681 -21.238 1.00 92.31 411 ASP A C 1
ATOM 3147 O O . ASP A 1 411 ? -24.578 -1.405 -20.405 1.00 92.31 411 ASP A O 1
ATOM 3151 N N . LEU A 1 412 ? -23.100 0.218 -20.903 1.00 93.25 412 LEU A N 1
ATOM 3152 C CA . LEU A 1 412 ? -22.708 0.482 -19.523 1.00 93.25 412 LEU A CA 1
ATOM 3153 C C . LEU A 1 412 ? -23.453 1.692 -18.956 1.00 93.25 412 LEU A C 1
ATOM 3155 O O . LEU A 1 412 ? -23.699 2.672 -19.655 1.00 93.25 412 LEU A O 1
ATOM 3159 N N . GLU A 1 413 ? -23.751 1.649 -17.663 1.00 93.94 413 GLU A N 1
ATOM 3160 C CA . GLU A 1 413 ? -24.266 2.783 -16.902 1.00 93.94 413 GLU A CA 1
ATOM 3161 C C . GLU A 1 413 ? -23.597 2.859 -15.528 1.00 93.94 413 GLU A C 1
ATOM 3163 O O . GLU A 1 413 ? -23.085 1.865 -15.005 1.00 93.94 413 GLU A O 1
ATOM 3168 N N . VAL A 1 414 ? -23.607 4.053 -14.938 1.00 93.12 414 VAL A N 1
ATOM 3169 C CA . VAL A 1 414 ? -23.166 4.261 -13.559 1.00 93.12 414 VAL A CA 1
ATOM 3170 C C . VAL A 1 414 ? -24.401 4.419 -12.681 1.00 93.12 414 VAL A C 1
ATOM 3172 O O . VAL A 1 414 ? -25.129 5.400 -12.807 1.00 93.12 414 VAL A O 1
ATOM 3175 N N . GLU A 1 415 ? -24.616 3.492 -11.752 1.00 88.62 415 GLU A N 1
ATOM 3176 C CA . GLU A 1 415 ? -25.626 3.628 -10.697 1.00 88.62 415 GLU A CA 1
ATOM 3177 C C . GLU A 1 415 ? -24.905 3.572 -9.352 1.00 88.62 415 GLU A C 1
ATOM 3179 O O . GLU A 1 415 ? -24.057 2.712 -9.130 1.00 88.62 415 GLU A O 1
ATOM 3184 N N . LYS A 1 416 ? -25.211 4.501 -8.441 1.00 85.38 416 LYS A N 1
ATOM 3185 C CA . LYS A 1 416 ? -24.628 4.532 -7.083 1.00 85.38 416 LYS A CA 1
ATOM 3186 C C . LYS A 1 416 ? -23.089 4.446 -7.053 1.00 85.38 416 LYS A C 1
ATOM 3188 O O . LYS A 1 416 ? -22.522 3.837 -6.155 1.00 85.38 416 LYS A O 1
ATOM 3193 N N . ARG A 1 417 ? -22.420 5.117 -8.003 1.00 85.38 417 ARG A N 1
ATOM 3194 C CA . ARG A 1 417 ? -20.949 5.116 -8.189 1.00 85.38 417 ARG A CA 1
ATOM 3195 C C . ARG A 1 417 ? -20.360 3.760 -8.605 1.00 85.38 417 ARG A C 1
ATOM 3197 O O . ARG A 1 417 ? -19.147 3.590 -8.559 1.00 85.38 417 ARG A O 1
ATOM 3204 N N . THR A 1 418 ? -21.190 2.828 -9.060 1.00 86.62 418 THR A N 1
ATOM 3205 C CA . THR A 1 418 ? -20.762 1.537 -9.596 1.00 86.62 418 THR A CA 1
ATOM 3206 C C . THR A 1 418 ? -21.029 1.496 -11.094 1.00 86.62 418 THR A C 1
ATOM 3208 O O . THR A 1 418 ? -22.140 1.772 -11.545 1.00 86.62 418 THR A O 1
ATOM 3211 N N . LEU A 1 419 ? -20.001 1.159 -11.874 1.00 90.19 419 LEU A N 1
ATOM 3212 C CA . LEU A 1 419 ? -20.128 0.908 -13.308 1.00 90.19 419 LEU A CA 1
ATOM 3213 C C . LEU A 1 419 ? -20.684 -0.507 -13.520 1.00 90.19 419 LEU A C 1
ATOM 3215 O O . LEU A 1 419 ? -20.081 -1.468 -13.045 1.00 90.19 419 LEU A O 1
ATOM 3219 N N . ARG A 1 420 ? -21.799 -0.647 -14.244 1.00 91.00 420 ARG A N 1
ATOM 3220 C CA . ARG A 1 420 ? -22.347 -1.957 -14.643 1.00 91.00 420 ARG A CA 1
ATOM 3221 C C . ARG A 1 420 ? -22.826 -1.992 -16.074 1.00 91.00 420 ARG A C 1
ATOM 3223 O O . ARG A 1 420 ? -23.054 -0.955 -16.684 1.00 91.00 420 ARG A O 1
ATOM 3230 N N . VAL A 1 421 ? -23.122 -3.205 -16.529 1.00 91.75 421 VAL A N 1
ATOM 3231 C CA . VAL A 1 421 ? -23.993 -3.445 -17.678 1.00 91.75 421 VAL A CA 1
ATOM 3232 C C . VAL A 1 421 ? -25.436 -3.080 -17.323 1.00 91.75 421 VAL A C 1
ATOM 3234 O O . VAL A 1 421 ? -25.996 -3.584 -16.348 1.00 91.75 421 VAL A O 1
ATOM 3237 N N . LYS A 1 422 ? -26.041 -2.207 -18.125 1.00 91.44 422 LYS A N 1
ATOM 3238 C CA . LYS A 1 422 ? -27.451 -1.832 -18.027 1.00 91.44 422 LYS A CA 1
ATOM 3239 C C . LYS A 1 422 ? -28.339 -3.043 -18.315 1.00 91.44 422 LYS A C 1
ATOM 3241 O O . LYS A 1 422 ? -28.135 -3.747 -19.303 1.00 91.44 422 LYS A O 1
ATOM 3246 N N . SER A 1 423 ? -29.341 -3.275 -17.467 1.00 88.50 423 SER A N 1
ATOM 3247 C CA . SER A 1 423 ? -30.294 -4.372 -17.675 1.00 88.50 423 SER A CA 1
ATOM 3248 C C . SER A 1 423 ? -31.165 -4.123 -18.911 1.00 88.50 423 SER A C 1
ATOM 3250 O O . SER A 1 423 ? -31.721 -3.035 -19.068 1.00 88.50 423 SER A O 1
ATOM 3252 N N . GLN A 1 424 ? -31.293 -5.138 -19.769 1.00 88.88 424 GLN A N 1
ATOM 3253 C CA . GLN A 1 424 ? -32.126 -5.117 -20.981 1.00 88.88 424 GLN A CA 1
ATOM 3254 C C . GLN A 1 424 ? -33.211 -6.209 -20.961 1.00 88.88 424 GLN A C 1
ATOM 3256 O O . GLN A 1 424 ? -33.846 -6.480 -21.977 1.00 88.88 424 GLN A O 1
ATOM 3261 N N . GLY A 1 425 ? -33.441 -6.832 -19.801 1.00 88.19 425 GLY A N 1
ATOM 3262 C CA . GLY A 1 425 ? -34.318 -7.992 -19.650 1.00 88.19 425 GLY A CA 1
ATOM 3263 C C . GLY A 1 425 ? -33.523 -9.288 -19.509 1.00 88.19 425 GLY A C 1
ATOM 3264 O O . GLY A 1 425 ? -32.422 -9.289 -18.966 1.00 88.19 425 GLY A O 1
ATOM 3265 N N . ILE A 1 426 ? -34.099 -10.403 -19.954 1.00 88.31 426 ILE A N 1
ATOM 3266 C CA . ILE A 1 426 ? -33.445 -11.715 -19.888 1.00 88.31 426 ILE A CA 1
ATOM 3267 C C . ILE A 1 426 ? -32.364 -11.780 -20.985 1.00 88.31 426 ILE A C 1
ATOM 3269 O O . ILE A 1 426 ? -32.670 -11.442 -22.132 1.00 88.31 426 ILE A O 1
ATOM 3273 N N . PRO A 1 427 ? -31.118 -12.190 -20.672 1.00 89.69 427 PRO A N 1
ATOM 3274 C CA . PRO A 1 427 ? -30.077 -12.397 -21.675 1.00 89.69 427 PRO A CA 1
ATOM 3275 C C . PRO A 1 427 ? -30.520 -13.345 -22.794 1.00 89.69 427 PRO A C 1
ATOM 3277 O O . PRO A 1 427 ? -31.186 -14.347 -22.545 1.00 89.69 427 PRO A O 1
ATOM 3280 N N . VAL A 1 428 ? -30.135 -13.031 -24.032 1.00 91.44 428 VAL A N 1
ATOM 3281 C CA . VAL A 1 428 ? -30.488 -13.842 -25.213 1.00 91.44 428 VAL A CA 1
ATOM 3282 C C . VAL A 1 428 ? -29.576 -15.067 -25.329 1.00 91.44 428 VAL A C 1
ATOM 3284 O O . VAL A 1 428 ? -29.985 -16.093 -25.863 1.00 91.44 428 VAL A O 1
ATOM 3287 N N . ASN A 1 429 ? -28.347 -14.959 -24.820 1.00 92.56 429 ASN A N 1
ATOM 3288 C CA . ASN A 1 429 ? -27.346 -16.019 -24.793 1.00 92.56 429 ASN A CA 1
ATOM 3289 C C . ASN A 1 429 ? -26.935 -16.322 -23.349 1.00 92.56 429 ASN A C 1
ATOM 3291 O O . ASN A 1 429 ? -27.038 -15.456 -22.478 1.00 92.56 429 ASN A O 1
ATOM 3295 N N . GLU A 1 430 ? -26.411 -17.524 -23.113 1.00 92.69 430 GLU A N 1
ATOM 3296 C CA . GLU A 1 430 ? -25.782 -17.863 -21.837 1.00 92.69 430 GLU A CA 1
ATOM 3297 C C . GLU A 1 430 ? -24.496 -17.029 -21.655 1.00 92.69 430 GLU A C 1
ATOM 3299 O O . GLU A 1 430 ? -23.655 -17.008 -22.562 1.00 92.69 430 GLU A O 1
ATOM 3304 N N . PRO A 1 431 ? -24.339 -16.307 -20.528 1.00 93.00 431 PRO A N 1
ATOM 3305 C CA . PRO A 1 431 ? -23.093 -15.633 -20.184 1.00 93.00 431 PRO A CA 1
ATOM 3306 C C . PRO A 1 431 ? -21.896 -16.582 -20.189 1.00 93.00 431 PRO A C 1
ATOM 3308 O O . PRO A 1 431 ? -21.988 -17.726 -19.744 1.00 93.00 431 PRO A O 1
ATOM 3311 N N . ILE A 1 432 ? -20.747 -16.095 -20.655 1.00 93.94 432 ILE A N 1
ATOM 3312 C CA . ILE A 1 432 ? -19.525 -16.902 -20.637 1.00 93.94 432 ILE A CA 1
ATOM 3313 C C . ILE A 1 432 ? -19.061 -17.203 -19.208 1.00 93.94 432 ILE A C 1
ATOM 3315 O O . ILE A 1 432 ? -19.165 -16.371 -18.303 1.00 93.94 432 ILE A O 1
ATOM 3319 N N . LYS A 1 433 ? -18.473 -18.386 -19.037 1.00 91.44 433 LYS A N 1
ATOM 3320 C CA . LYS A 1 433 ? -17.788 -18.811 -17.811 1.00 91.44 433 LYS A CA 1
ATOM 3321 C C . LYS A 1 433 ? -16.282 -18.634 -17.961 1.00 91.44 433 LYS A C 1
ATOM 3323 O O . LYS A 1 433 ? -15.787 -18.434 -19.071 1.00 91.44 433 LYS A O 1
ATOM 3328 N N . SER A 1 434 ? -15.562 -18.683 -16.841 1.00 89.94 434 SER A N 1
ATOM 3329 C CA . SER A 1 434 ? -14.105 -18.567 -16.864 1.00 89.94 434 SER A CA 1
ATOM 3330 C C . SER A 1 434 ? -13.523 -19.736 -17.652 1.00 89.94 434 SER A C 1
ATOM 3332 O O . SER A 1 434 ? -13.935 -20.883 -17.474 1.00 89.94 434 SER A O 1
ATOM 3334 N N . THR A 1 435 ? -12.561 -19.446 -18.520 1.00 89.50 435 THR A N 1
ATOM 3335 C CA . THR A 1 435 ? -11.736 -20.463 -19.182 1.00 89.50 435 THR A CA 1
ATOM 3336 C C . THR A 1 435 ? -10.482 -20.794 -18.377 1.00 89.50 435 THR A C 1
ATOM 3338 O O . THR A 1 435 ? -9.744 -21.708 -18.743 1.00 89.50 435 THR A O 1
ATOM 3341 N N . TRP A 1 436 ? -10.217 -20.057 -17.297 1.00 93.19 436 TRP A N 1
ATOM 3342 C CA . TRP A 1 436 ? -9.080 -20.298 -16.428 1.00 93.19 436 TRP A CA 1
ATOM 3343 C C . TRP A 1 436 ? -9.323 -21.493 -15.513 1.00 93.19 436 TRP A C 1
ATOM 3345 O O . TRP A 1 436 ? -10.437 -21.757 -15.064 1.00 93.19 436 TRP A O 1
ATOM 3355 N N . GLN A 1 437 ? -8.244 -22.209 -15.217 1.00 92.75 437 GLN A N 1
ATOM 3356 C CA . GLN A 1 437 ? -8.240 -23.329 -14.290 1.00 92.75 437 GLN A CA 1
ATOM 3357 C C . GLN A 1 437 ? -7.141 -23.110 -13.259 1.00 92.75 437 GLN A C 1
ATOM 3359 O O . GLN A 1 437 ? -6.069 -22.595 -13.583 1.00 92.75 437 GLN A O 1
ATOM 3364 N N . PHE A 1 438 ? -7.399 -23.530 -12.022 1.00 94.25 438 PHE A N 1
ATOM 3365 C CA . PHE A 1 438 ? -6.407 -23.479 -10.956 1.00 94.25 438 PHE A CA 1
ATOM 3366 C C . PHE A 1 438 ? -5.105 -24.172 -11.387 1.00 94.25 438 PHE A C 1
ATOM 3368 O O . PHE A 1 438 ? -5.127 -25.283 -11.913 1.00 94.25 438 PHE A O 1
ATOM 3375 N N . GLY A 1 439 ? -3.973 -23.508 -11.160 1.00 94.19 439 GLY A N 1
ATOM 3376 C CA . GLY A 1 439 ? -2.643 -23.944 -11.587 1.00 94.19 439 GLY A CA 1
ATOM 3377 C C . GLY A 1 439 ? -2.222 -23.441 -12.971 1.00 94.19 439 GLY A C 1
ATOM 3378 O O . GLY A 1 439 ? -1.048 -23.564 -13.316 1.00 94.19 439 GLY A O 1
ATOM 3379 N N . LEU A 1 440 ? -3.122 -22.839 -13.761 1.00 93.62 440 LEU A N 1
ATOM 3380 C CA . LEU A 1 440 ? -2.743 -22.234 -15.037 1.00 93.62 440 LEU A CA 1
ATOM 3381 C C . LEU A 1 440 ? -1.939 -20.951 -14.790 1.00 93.62 440 LEU A C 1
ATOM 3383 O O . LEU A 1 440 ? -2.448 -19.981 -14.218 1.00 93.62 440 LEU A O 1
ATOM 3387 N N . LEU A 1 441 ? -0.683 -20.971 -15.233 1.00 94.31 441 LEU A N 1
ATOM 3388 C CA . LEU A 1 441 ? 0.256 -19.859 -15.114 1.00 94.31 441 LEU A CA 1
ATOM 3389 C C . LEU A 1 441 ? -0.027 -18.784 -16.180 1.00 94.31 441 LEU A C 1
ATOM 3391 O O . LEU A 1 441 ? -0.588 -19.106 -17.231 1.00 94.31 441 LEU A O 1
ATOM 3395 N N . PRO A 1 442 ? 0.398 -17.526 -15.961 1.00 91.19 442 PRO A N 1
ATOM 3396 C CA . PRO A 1 442 ? 0.391 -16.509 -17.007 1.00 91.19 442 PRO A CA 1
ATOM 3397 C C . PRO A 1 442 ? 1.180 -16.987 -18.234 1.00 91.19 442 PRO A C 1
ATOM 3399 O O . PRO A 1 442 ? 2.324 -17.428 -18.120 1.00 91.19 442 PRO A O 1
ATOM 3402 N N . GLY A 1 443 ? 0.560 -16.905 -19.406 1.00 85.62 443 GLY A N 1
ATOM 3403 C CA . GLY A 1 443 ? 1.137 -17.277 -20.694 1.00 85.62 443 GLY A CA 1
ATOM 3404 C C . GLY A 1 443 ? 1.889 -16.139 -21.385 1.00 85.62 443 GLY A C 1
ATOM 3405 O O . GLY A 1 443 ? 2.650 -16.402 -22.319 1.00 85.62 443 GLY A O 1
ATOM 3406 N N . ARG A 1 444 ? 1.705 -14.887 -20.945 1.00 83.56 444 ARG A N 1
ATOM 3407 C CA . ARG A 1 444 ? 2.356 -13.704 -21.529 1.00 83.56 444 ARG A CA 1
ATOM 3408 C C . ARG A 1 444 ? 2.953 -12.771 -20.479 1.00 83.56 444 ARG A C 1
ATOM 3410 O O . ARG A 1 444 ? 2.446 -12.635 -19.368 1.00 83.56 444 ARG A O 1
ATOM 3417 N N . TRP A 1 445 ? 4.015 -12.084 -20.891 1.00 82.94 445 TRP A N 1
ATOM 3418 C CA . TRP A 1 445 ? 4.540 -10.886 -20.233 1.00 82.94 445 TRP A CA 1
ATOM 3419 C C . TRP A 1 445 ? 3.958 -9.640 -20.890 1.00 82.94 445 TRP A C 1
ATOM 3421 O O . TRP A 1 445 ? 3.563 -9.685 -22.058 1.00 82.94 445 TRP A O 1
ATOM 3431 N N . ALA A 1 446 ? 3.939 -8.518 -20.176 1.00 78.00 446 ALA A N 1
ATOM 3432 C CA . ALA A 1 446 ? 3.504 -7.268 -20.775 1.00 78.00 446 ALA A CA 1
ATOM 3433 C C . ALA A 1 446 ? 4.550 -6.802 -21.802 1.00 78.00 446 ALA A C 1
ATOM 3435 O O . ALA A 1 446 ? 5.679 -6.447 -21.462 1.00 78.00 446 ALA A O 1
ATOM 3436 N N . VAL A 1 447 ? 4.198 -6.829 -23.087 1.00 67.19 447 VAL A N 1
ATOM 3437 C CA . VAL A 1 447 ? 5.121 -6.455 -24.166 1.00 67.19 447 VAL A CA 1
ATOM 3438 C C . VAL A 1 447 ? 5.074 -4.940 -24.382 1.00 67.19 447 VAL A C 1
ATOM 3440 O O . VAL A 1 447 ? 3.994 -4.361 -24.506 1.00 67.19 447 VAL A O 1
ATOM 3443 N N . ASN A 1 448 ? 6.233 -4.278 -24.472 1.00 55.25 448 ASN A N 1
ATOM 3444 C CA . ASN A 1 448 ? 6.289 -2.886 -24.930 1.00 55.25 448 ASN A CA 1
ATOM 3445 C C . ASN A 1 448 ? 5.910 -2.825 -26.415 1.00 55.25 448 ASN A C 1
ATOM 3447 O O . ASN A 1 448 ? 6.555 -3.470 -27.241 1.00 55.25 448 ASN A O 1
ATOM 3451 N N . ALA A 1 449 ? 4.927 -1.993 -26.767 1.00 42.66 449 ALA A N 1
ATOM 3452 C CA . ALA A 1 449 ? 4.489 -1.798 -28.154 1.00 42.66 449 ALA A CA 1
ATOM 3453 C C . ALA A 1 449 ? 5.613 -1.293 -29.089 1.00 42.66 449 ALA A C 1
ATOM 3455 O O . ALA A 1 449 ? 5.530 -1.439 -30.303 1.00 42.66 449 ALA A O 1
ATOM 3456 N N . GLU A 1 450 ? 6.688 -0.716 -28.546 1.00 37.41 450 GLU A N 1
ATOM 3457 C CA . GLU A 1 450 ? 7.858 -0.296 -29.333 1.00 37.41 450 GLU A CA 1
ATOM 3458 C C . GLU A 1 450 ? 8.821 -1.452 -29.653 1.00 37.41 450 GLU A C 1
ATOM 3460 O O . GLU A 1 450 ? 9.494 -1.426 -30.683 1.00 37.41 450 GLU A O 1
ATOM 3465 N N . LEU A 1 451 ? 8.849 -2.512 -28.835 1.00 37.81 451 LEU A N 1
ATOM 3466 C CA . LEU A 1 451 ? 9.683 -3.693 -29.089 1.00 37.81 451 LEU A CA 1
ATOM 3467 C C . LEU A 1 451 ? 9.097 -4.613 -30.172 1.00 37.81 451 LEU A C 1
ATOM 3469 O O . LEU A 1 451 ? 9.833 -5.433 -30.711 1.00 37.81 451 LEU A O 1
ATOM 3473 N N . SER A 1 452 ? 7.823 -4.455 -30.551 1.00 36.44 452 SER A N 1
ATOM 3474 C CA . SER A 1 452 ? 7.232 -5.205 -31.671 1.00 36.44 452 SER A CA 1
ATOM 3475 C C . SER A 1 452 ? 7.622 -4.666 -33.054 1.00 36.44 452 SER A C 1
ATOM 3477 O O . SER A 1 452 ? 7.441 -5.375 -34.040 1.00 36.44 452 SER A O 1
ATOM 3479 N N . ASN A 1 453 ? 8.160 -3.440 -33.140 1.00 30.38 453 ASN A N 1
ATOM 3480 C CA . ASN A 1 453 ? 8.565 -2.804 -34.404 1.00 30.38 453 ASN A CA 1
ATOM 3481 C C . ASN A 1 453 ? 10.066 -2.921 -34.718 1.00 30.38 453 ASN A C 1
ATOM 3483 O O . ASN A 1 453 ? 10.483 -2.586 -35.825 1.00 30.38 453 ASN A O 1
ATOM 3487 N N . ASN A 1 454 ? 10.877 -3.422 -33.784 1.00 28.55 454 ASN A N 1
ATOM 3488 C CA . ASN A 1 454 ? 12.254 -3.825 -34.057 1.00 28.55 454 ASN A CA 1
ATOM 3489 C C . ASN A 1 454 ? 12.313 -5.347 -34.225 1.00 28.55 454 ASN A C 1
ATOM 3491 O O . ASN A 1 454 ? 11.551 -6.062 -33.585 1.00 28.55 454 ASN A O 1
ATOM 3495 N N . LYS A 1 455 ? 13.213 -5.828 -35.093 1.00 30.38 455 LYS A N 1
ATOM 3496 C CA . LYS A 1 455 ? 13.436 -7.229 -35.524 1.00 30.38 455 LYS A CA 1
ATOM 3497 C C . LYS A 1 455 ? 13.819 -8.229 -34.401 1.00 30.38 455 LYS A C 1
ATOM 3499 O O . LYS A 1 455 ? 14.725 -9.034 -34.572 1.00 30.38 455 LYS A O 1
ATOM 3504 N N . TYR A 1 456 ? 13.140 -8.188 -33.262 1.00 34.16 456 TYR A N 1
ATOM 3505 C CA . TYR A 1 456 ? 13.197 -9.167 -32.175 1.00 34.16 456 TYR A CA 1
ATOM 3506 C C . TYR A 1 456 ? 11.860 -9.918 -32.011 1.00 34.16 456 TYR A C 1
ATOM 3508 O O . TYR A 1 456 ? 11.710 -10.718 -31.094 1.00 34.16 456 TYR A O 1
ATOM 3516 N N . SER A 1 457 ? 10.889 -9.679 -32.904 1.00 29.42 457 SER A N 1
ATOM 3517 C CA . SER A 1 457 ? 9.559 -10.306 -32.899 1.00 29.42 457 SER A CA 1
ATOM 3518 C C . SER A 1 457 ? 9.499 -11.695 -33.551 1.00 29.42 457 SER A C 1
ATOM 3520 O O . SER A 1 457 ? 8.463 -12.352 -33.480 1.00 29.42 457 SER A O 1
ATOM 3522 N N . GLU A 1 458 ? 10.599 -12.194 -34.114 1.00 29.80 458 GLU A N 1
ATOM 3523 C CA . GLU A 1 458 ? 10.722 -13.595 -34.518 1.00 29.80 458 GLU A CA 1
ATOM 3524 C C . GLU A 1 458 ? 11.635 -14.314 -33.514 1.00 29.80 458 GLU A C 1
ATOM 3526 O O . GLU A 1 458 ? 12.823 -14.011 -33.434 1.00 29.80 458 GLU A O 1
ATOM 3531 N N . SER A 1 459 ? 11.070 -15.270 -32.761 1.00 30.67 459 SER A N 1
ATOM 3532 C CA . SER A 1 459 ? 11.734 -16.253 -31.868 1.00 30.67 459 SER A CA 1
ATOM 3533 C C . SER A 1 459 ? 11.802 -16.027 -30.343 1.00 30.67 459 SER A C 1
ATOM 3535 O O . SER A 1 459 ? 12.612 -16.669 -29.681 1.00 30.67 459 SER A O 1
ATOM 3537 N N . MET A 1 460 ? 10.892 -15.267 -29.723 1.00 31.52 460 MET A N 1
ATOM 3538 C CA . MET A 1 460 ? 10.675 -15.380 -28.263 1.00 31.52 460 MET A CA 1
ATOM 3539 C C . MET A 1 460 ? 9.304 -15.962 -27.908 1.00 31.52 460 MET A C 1
ATOM 3541 O O . MET A 1 460 ? 8.509 -15.366 -27.188 1.00 31.52 460 MET A O 1
ATOM 3545 N N . THR A 1 461 ? 9.061 -17.205 -28.324 1.00 29.42 461 THR A N 1
ATOM 3546 C CA . THR A 1 461 ? 8.423 -18.155 -27.402 1.00 29.42 461 THR A CA 1
ATOM 3547 C C . THR A 1 461 ? 9.422 -18.368 -26.270 1.00 29.42 461 THR A C 1
ATOM 3549 O O . THR A 1 461 ? 10.322 -19.198 -26.375 1.00 29.42 461 THR A O 1
ATOM 3552 N N . VAL A 1 462 ? 9.325 -17.568 -25.205 1.00 33.75 462 VAL A N 1
ATOM 3553 C CA . VAL A 1 462 ? 10.008 -17.891 -23.949 1.00 33.75 462 VAL A CA 1
ATOM 3554 C C . VAL A 1 462 ? 9.291 -19.113 -23.393 1.00 33.75 462 VAL A C 1
ATOM 3556 O O . VAL A 1 462 ? 8.307 -19.011 -22.665 1.00 33.75 462 VAL A O 1
ATOM 3559 N N . THR A 1 463 ? 9.742 -20.292 -23.810 1.00 30.58 463 THR A N 1
ATOM 3560 C CA . THR A 1 463 ? 9.360 -21.550 -23.185 1.00 30.58 463 THR A CA 1
ATOM 3561 C C . THR A 1 463 ? 9.803 -21.456 -21.732 1.00 30.58 463 THR A C 1
ATOM 3563 O O . THR A 1 463 ? 11.000 -21.374 -21.457 1.00 30.58 463 THR A O 1
ATOM 3566 N N . ILE A 1 464 ? 8.843 -21.418 -20.806 1.00 37.34 464 ILE A N 1
ATOM 3567 C CA . ILE A 1 464 ? 9.110 -21.513 -19.368 1.00 37.34 464 ILE A CA 1
ATOM 3568 C C . ILE A 1 464 ? 9.952 -22.784 -19.163 1.00 37.34 464 ILE A C 1
ATOM 3570 O O . ILE A 1 464 ? 9.467 -23.870 -19.503 1.00 37.34 464 ILE A O 1
ATOM 3574 N N . PRO A 1 465 ? 11.204 -22.688 -18.677 1.00 33.44 465 PRO A N 1
ATOM 3575 C CA . PRO A 1 465 ? 12.029 -23.866 -18.452 1.00 33.44 465 PRO A CA 1
ATOM 3576 C C . PRO A 1 465 ? 11.322 -24.822 -17.485 1.00 33.44 465 PRO A C 1
ATOM 3578 O O . PRO A 1 465 ? 10.792 -24.373 -16.473 1.00 33.44 465 PRO A O 1
ATOM 3581 N N . GLU A 1 466 ? 11.337 -26.133 -17.748 1.00 36.78 466 GLU A N 1
ATOM 3582 C CA . GLU A 1 466 ? 10.662 -27.139 -16.899 1.00 36.78 466 GLU A CA 1
ATOM 3583 C C . GLU A 1 466 ? 11.104 -27.116 -15.426 1.00 36.78 466 GLU A C 1
ATOM 3585 O O . GLU A 1 466 ? 10.352 -27.544 -14.563 1.00 36.78 466 GLU A O 1
ATOM 3590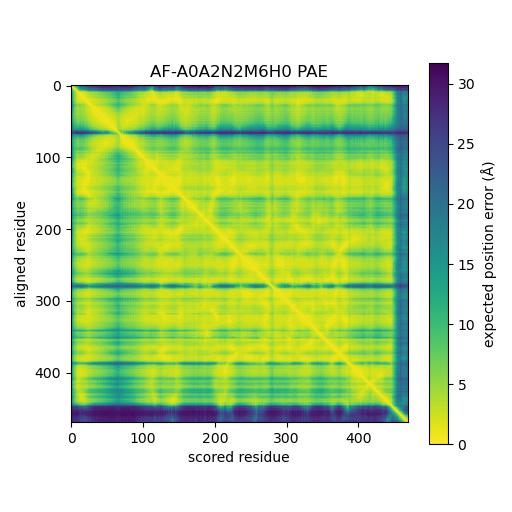 N N . HIS A 1 467 ? 12.277 -26.556 -15.116 1.00 36.47 467 HIS A N 1
ATOM 3591 C CA . HIS A 1 467 ? 12.765 -26.385 -13.743 1.00 36.47 467 HIS A CA 1
ATOM 3592 C C . HIS A 1 467 ? 12.221 -25.128 -13.027 1.00 36.47 467 HIS A C 1
ATOM 3594 O O . HIS A 1 467 ? 12.616 -24.857 -11.895 1.00 36.47 467 HIS A O 1
ATOM 3600 N N . GLN A 1 468 ? 11.371 -24.338 -13.692 1.00 44.41 468 GLN A N 1
ATOM 3601 C CA . GLN A 1 468 ? 10.605 -23.223 -13.117 1.00 44.41 468 GLN A CA 1
ATOM 3602 C C . GLN A 1 468 ? 9.084 -23.478 -13.143 1.00 44.41 468 GLN A C 1
ATOM 3604 O O . GLN A 1 468 ? 8.317 -22.533 -12.955 1.00 44.41 468 GLN A O 1
ATOM 3609 N N . ARG A 1 469 ? 8.655 -24.724 -13.399 1.00 38.69 469 ARG A N 1
ATOM 3610 C CA . ARG A 1 469 ? 7.273 -25.178 -13.184 1.00 38.69 469 ARG A CA 1
ATOM 3611 C C . ARG A 1 469 ? 7.056 -25.640 -11.752 1.00 38.69 469 ARG A C 1
ATOM 3613 O O . ARG A 1 469 ? 7.989 -26.262 -11.197 1.00 38.69 469 ARG A O 1
#

Solvent-accessible surface area (backbone atoms only — not comparable to full-atom values): 24809 Å² total; per-residue (Å²): 142,79,78,78,61,93,74,64,71,50,55,51,72,40,46,14,62,34,23,20,30,36,22,13,24,52,64,60,26,48,55,52,47,40,48,52,51,49,52,52,52,50,48,53,50,42,53,50,52,39,53,53,47,50,54,50,50,53,51,46,46,72,74,44,79,83,64,92,42,76,66,56,55,49,51,52,53,51,42,53,53,36,52,52,51,45,62,70,63,59,77,68,86,61,90,59,48,68,75,52,38,48,82,43,68,26,59,56,51,25,62,54,34,50,40,63,22,57,71,42,75,38,69,35,36,42,11,7,30,52,40,44,52,41,52,41,51,50,36,28,65,65,5,59,24,45,29,27,43,37,37,21,46,28,68,52,72,44,86,66,31,27,63,62,55,47,50,51,33,45,74,70,59,48,30,40,85,58,85,50,64,83,71,31,35,26,60,78,29,57,76,18,53,5,29,51,85,22,52,45,69,37,74,49,76,49,64,32,42,53,65,32,53,65,42,23,38,59,66,61,56,40,82,61,27,59,45,69,52,67,62,84,67,34,61,86,40,67,50,45,67,57,50,19,51,50,48,36,52,31,51,51,45,25,28,74,74,67,72,50,54,68,71,63,46,27,64,30,22,35,33,34,54,55,45,50,17,42,42,67,82,65,21,52,54,48,31,52,53,50,15,40,38,68,57,44,43,94,40,32,57,47,27,33,36,30,41,60,38,48,81,50,28,45,21,52,4,22,41,59,58,59,56,45,39,54,46,22,39,64,68,20,40,44,62,38,34,41,55,62,90,63,86,60,45,82,27,75,92,70,52,82,67,36,65,34,80,45,47,82,70,58,33,48,28,23,37,39,47,26,59,16,59,61,19,24,36,17,37,39,34,34,35,46,46,60,80,76,84,73,52,58,41,63,70,44,31,47,52,41,42,15,43,51,55,10,32,96,70,60,52,76,43,74,57,97,91,40,82,39,72,56,87,86,72,81,55,82,42,82,50,47,67,52,89,77,54,87,58,54,51,63,87,48,73,82,70,45,63,70,57,66,78,43,100,62,69,78,83,73,80,75,69,78,54,78,93,77,109

Mean predicted aligned error: 7.14 Å

Nearest PDB structures (foldseek):
  8cou-assembly1_A  TM=8.634E-01  e=6.510E-22  Pseudomonas aeruginosa
  3o04-assembly1_A  TM=8.520E-01  e=4.507E-22  Listeria monocytogenes EGD-e
  1tqy-assembly1_A  TM=8.297E-01  e=1.846E-21  Streptomyces coelicolor A3(2)
  6smo-assembly3_F  TM=8.291E-01  e=1.202E-21  Photorhabdus laumondii subsp. laumondii TTO1
  8z5c-assembly1_B  TM=8.332E-01  e=1.396E-20  Helicobacter pylori

Secondary structure (DSSP, 8-state):
-----TT-SPPPHHHHTTEEEEEE-SSTTHHHHHHHHHHHHHHHHHHHHHHHHHHHHHHHHHH-TT---HHHHHHHHHHHHHHHHHHHH-----TTHHHHHS--HHHHHHHHHT--S-EEEE-BTBTHHHHHHHHHHHHHHTTS-SEEEEEEEEE--STTTHHHHHHHHHHTT-B----SHHHH--TTBTT---BPB-EEEEEEEEE-HHHHHHTTBPPSEEEEEEEEEE--S-SS---HHHHHHHHHHHHHHHHHHH---HHHHHHTEEEE----S--TTTSHHHHHHHHHHHHHGGGGGGSEEE--HHHH-B-TT--HHHHHHHHHHHHSEEEEPTTTTSS--B-TTT-S--B-EEEE---SEEEEEEEETTTEEEEEEEEE----S-SB-HHHHHHHHHHHH-SSS--EEEETTEEEEPP-SS-SSPPPPP---TTPPP------TTTTSSTT-SS------GGG-

Sequence (469 aa):
KGTLLPDGWKLPESMQDETGVIFCSAFPGLNRMAEEAGRFYEAKSLQRQLSEVMAMEDLLLALNPTGQTHFQNEIIRRKTELELKLDEVNYHFDRRFIFRVLSMGHSQFAEYIGARGPNTSVNAACATTTQGINIAEDWIRTGRCRRVIVIAGDDVSDNNLASWIGTSLFASGAATTEGNLRLAALPFDKRRNGLIMGMGAAALIIESQDGAEERGIRPICEIVASQFSNSAFHGTRLDVAHVAGLMETLVATAEKRFGLERNAIAAKTVFISHETYTPARGGSASAEIFALRHTFKDNANKVIIANTKGYTGHTMGVGVEDVLAVKALETGKVPPIAHINEGFEPDPDLGDLLLSQGGDYNPEFALRLGAGFGSQIAMVLYRKITGTGERINQNVYRNWLKANSGYAQADLEVEKRTLRVKSQGIPVNEPIKSTWQFGLLPGRWAVNAELSNNKYSESMTVTIPEHQR

pLDDT: mean 89.68, std 14.37, range [28.55, 98.75]

Radius of gyration: 28.12 Å; Cα contacts (8 Å, |Δi|>4): 922; chains: 1; bounding box: 69×54×97 Å